Protein AF-A0A3M0W355-F1 (afdb_monomer_lite)

Structure (mmCIF, N/CA/C/O backbone):
data_AF-A0A3M0W355-F1
#
_entry.id   AF-A0A3M0W355-F1
#
loop_
_atom_site.group_PDB
_atom_site.id
_atom_site.type_symbol
_atom_site.label_atom_id
_atom_site.label_alt_id
_atom_site.label_comp_id
_atom_site.label_asym_id
_atom_site.label_entity_id
_atom_site.label_seq_id
_atom_site.pdbx_PDB_ins_code
_atom_site.Cartn_x
_atom_site.Cartn_y
_atom_site.Cartn_z
_atom_site.occupancy
_atom_site.B_iso_or_equiv
_atom_site.auth_seq_id
_atom_site.auth_comp_id
_atom_site.auth_asym_id
_atom_site.auth_atom_id
_atom_site.pdbx_PDB_model_num
ATOM 1 N N . MET A 1 1 ? -32.438 -22.675 -42.053 1.00 42.75 1 MET A N 1
ATOM 2 C CA . MET A 1 1 ? -31.529 -23.838 -42.139 1.00 42.75 1 MET A CA 1
ATOM 3 C C . MET A 1 1 ? -30.102 -23.350 -41.953 1.00 42.75 1 MET A C 1
ATOM 5 O O . MET A 1 1 ? -29.593 -22.648 -42.812 1.00 42.75 1 MET A O 1
ATOM 9 N N . THR A 1 2 ? -29.487 -23.656 -40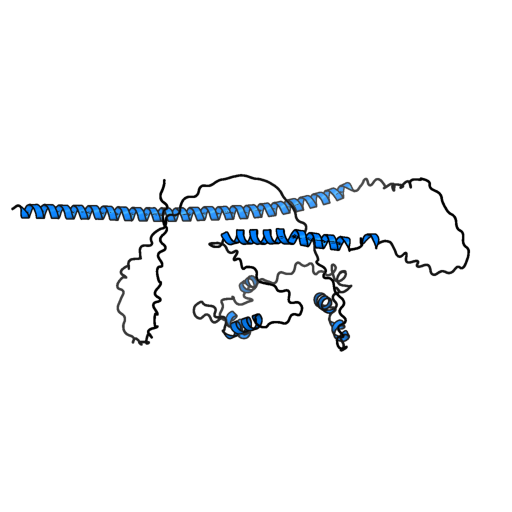.815 1.00 38.94 2 THR A N 1
ATOM 10 C CA . THR A 1 2 ? -28.103 -23.285 -40.473 1.00 38.94 2 THR A CA 1
ATOM 11 C C . THR A 1 2 ? -27.427 -24.517 -39.865 1.00 38.94 2 THR A C 1
ATOM 13 O O . THR A 1 2 ? -28.017 -25.135 -38.975 1.00 38.94 2 THR A O 1
ATOM 16 N N . PRO A 1 3 ? -26.241 -24.946 -40.338 1.00 60.41 3 PRO A N 1
ATOM 17 C CA . PRO A 1 3 ? -25.652 -26.187 -39.858 1.00 60.41 3 PRO A CA 1
ATOM 18 C C . PRO A 1 3 ? -24.845 -25.987 -38.570 1.00 60.41 3 PRO A C 1
ATOM 20 O O . PRO A 1 3 ? -24.096 -25.023 -38.397 1.00 60.41 3 PRO A O 1
ATOM 23 N N . ARG A 1 4 ? -25.018 -26.962 -37.673 1.00 48.03 4 ARG A N 1
ATOM 24 C CA . ARG A 1 4 ? -24.311 -27.164 -36.404 1.00 48.03 4 ARG A CA 1
ATOM 25 C C . ARG A 1 4 ? -22.799 -27.308 -36.624 1.00 48.03 4 ARG A C 1
ATOM 27 O O . ARG A 1 4 ? -22.358 -28.156 -37.395 1.00 48.03 4 ARG A O 1
ATOM 34 N N . ARG A 1 5 ? -22.000 -26.539 -35.877 1.00 53.28 5 ARG A N 1
ATOM 35 C CA . ARG A 1 5 ? -20.545 -26.725 -35.755 1.00 53.28 5 ARG A CA 1
ATOM 36 C C . ARG A 1 5 ? -20.251 -27.809 -34.716 1.00 53.28 5 ARG A C 1
ATOM 38 O O . ARG A 1 5 ? -20.529 -27.629 -33.536 1.00 53.28 5 ARG A O 1
ATOM 45 N N . SER A 1 6 ? -19.688 -28.918 -35.187 1.00 55.09 6 SER A N 1
ATOM 46 C CA . SER A 1 6 ? -19.202 -30.042 -34.386 1.00 55.09 6 SER A CA 1
ATOM 47 C C . SER A 1 6 ? -17.830 -29.721 -33.788 1.00 55.09 6 SER A C 1
ATOM 49 O O . SER A 1 6 ? -16.883 -29.413 -34.510 1.00 55.09 6 SER A O 1
ATOM 51 N N . SER A 1 7 ? -17.721 -29.811 -32.468 1.00 47.94 7 SER A N 1
ATOM 52 C CA . SER A 1 7 ? -16.485 -29.713 -31.692 1.00 47.94 7 SER A CA 1
ATOM 53 C C . SER A 1 7 ? -15.700 -31.027 -31.776 1.00 47.94 7 SER A C 1
ATOM 55 O O . SER A 1 7 ? -16.204 -32.089 -31.422 1.00 47.94 7 SER A O 1
ATOM 57 N N . ARG A 1 8 ? -14.450 -30.959 -32.250 1.00 53.50 8 ARG A N 1
ATOM 58 C CA . ARG A 1 8 ? -13.497 -32.080 -32.255 1.00 53.50 8 ARG A CA 1
ATOM 59 C C . ARG A 1 8 ? -12.541 -31.915 -31.073 1.00 53.50 8 ARG A C 1
ATOM 61 O O . ARG A 1 8 ? -11.730 -30.992 -31.055 1.00 53.50 8 ARG A O 1
ATOM 68 N N . LEU A 1 9 ? -12.668 -32.805 -30.093 1.00 45.75 9 LEU A N 1
ATOM 69 C CA . LEU A 1 9 ? -11.707 -33.026 -29.013 1.00 45.75 9 LEU A CA 1
ATOM 70 C C . LEU A 1 9 ? -10.462 -33.717 -29.588 1.00 45.75 9 LEU A C 1
ATOM 72 O O . LEU A 1 9 ? -10.563 -34.803 -30.150 1.00 45.75 9 LEU A O 1
ATOM 76 N N . LEU A 1 10 ? -9.293 -33.092 -29.441 1.00 56.94 10 LEU A N 1
ATOM 77 C CA . LEU A 1 10 ? -7.990 -33.716 -29.675 1.00 56.94 10 LEU A CA 1
ATOM 78 C C . LEU A 1 10 ? -7.317 -33.934 -28.317 1.00 56.94 10 LEU A C 1
ATOM 80 O O . LEU A 1 10 ? -6.917 -32.977 -27.657 1.00 56.94 10 LEU A O 1
ATOM 84 N N . HIS A 1 11 ? -7.216 -35.199 -27.912 1.00 44.34 11 HIS A N 1
ATOM 85 C CA . HIS A 1 11 ? -6.325 -35.652 -26.847 1.00 44.34 11 HIS A CA 1
ATOM 86 C C . HIS A 1 11 ? -4.871 -35.508 -27.313 1.00 44.34 11 HIS A C 1
ATOM 88 O O . HIS A 1 11 ? -4.501 -36.036 -28.362 1.00 44.34 11 HIS A O 1
ATOM 94 N N . LYS A 1 12 ? -4.042 -34.812 -26.532 1.00 53.81 12 LYS A N 1
ATOM 95 C CA . LYS A 1 12 ? -2.582 -34.871 -26.648 1.00 53.81 12 LYS A CA 1
ATOM 96 C C . LYS A 1 12 ? -2.057 -35.687 -25.475 1.00 53.81 12 LYS A C 1
ATOM 98 O O . LYS A 1 12 ? -2.253 -35.300 -24.330 1.00 53.81 12 LYS A O 1
ATOM 103 N N . GLY A 1 13 ? -1.441 -36.823 -25.793 1.00 39.00 13 GLY A N 1
ATOM 104 C CA . GLY A 1 13 ? -0.716 -37.653 -24.843 1.00 39.00 13 GLY A CA 1
ATOM 105 C C . GLY A 1 13 ? 0.581 -36.976 -24.410 1.00 39.00 13 GLY A C 1
ATOM 106 O O . GLY A 1 13 ? 1.329 -36.454 -25.238 1.00 39.00 13 GLY A O 1
ATOM 107 N N . GLU A 1 14 ? 0.826 -36.993 -23.107 1.00 45.59 14 GLU A N 1
ATOM 108 C CA . GLU A 1 14 ? 2.070 -36.563 -22.484 1.00 45.59 14 GLU A CA 1
ATOM 109 C C . GLU A 1 14 ? 2.964 -37.792 -22.295 1.00 45.59 14 GLU A C 1
ATOM 111 O O . GLU A 1 14 ? 2.619 -38.737 -21.591 1.00 45.59 14 GLU A O 1
ATOM 116 N N . THR A 1 15 ? 4.118 -37.804 -22.959 1.00 47.50 15 THR A N 1
ATOM 117 C CA . THR A 1 15 ? 5.169 -38.798 -22.729 1.00 47.50 15 THR A CA 1
ATOM 118 C C . THR A 1 15 ? 6.088 -38.302 -21.615 1.00 47.50 15 THR A C 1
ATOM 120 O O . THR A 1 15 ? 6.834 -37.339 -21.816 1.00 47.50 15 THR A O 1
ATOM 123 N N . CYS A 1 16 ? 6.065 -38.972 -20.463 1.00 37.97 16 CYS A N 1
ATOM 124 C CA . CYS A 1 16 ? 7.060 -38.818 -19.406 1.00 37.97 16 CYS A CA 1
ATOM 125 C C . CYS A 1 16 ? 8.435 -39.284 -19.909 1.00 37.97 16 CYS A C 1
ATOM 127 O O . CYS A 1 16 ? 8.603 -40.442 -20.285 1.00 37.97 16 CYS A O 1
ATOM 129 N N . LYS A 1 17 ? 9.427 -38.387 -19.902 1.00 45.59 17 LYS A N 1
ATOM 130 C CA . LYS A 1 17 ? 10.842 -38.743 -20.058 1.00 45.59 17 LYS A CA 1
ATOM 131 C C . LYS A 1 17 ? 11.510 -38.741 -18.689 1.00 45.59 17 LYS A C 1
ATOM 133 O O . LYS A 1 17 ? 11.693 -37.696 -18.073 1.00 45.59 17 LYS A O 1
ATOM 138 N N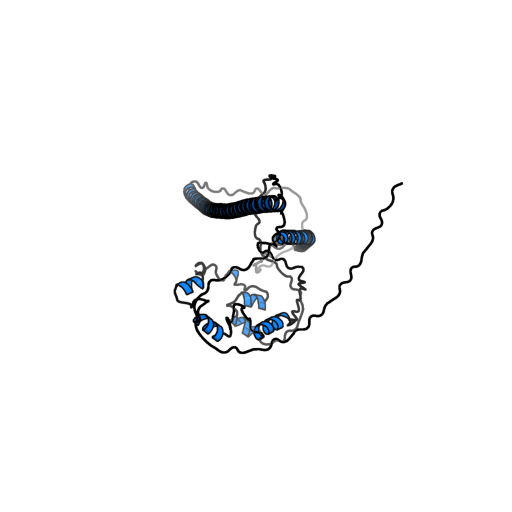 . THR A 1 18 ? 11.857 -39.940 -18.250 1.00 40.34 18 THR A N 1
ATOM 139 C CA . THR A 1 18 ? 12.743 -40.276 -17.139 1.00 40.34 18 THR A CA 1
ATOM 140 C C . THR A 1 18 ? 14.132 -39.678 -17.387 1.00 40.34 18 THR A C 1
ATOM 142 O O . THR A 1 18 ? 14.755 -39.962 -18.407 1.00 40.34 18 THR A O 1
ATOM 145 N N . PHE A 1 19 ? 14.621 -38.848 -16.463 1.00 41.84 19 PHE A N 1
ATOM 146 C CA . PHE A 1 19 ? 16.014 -38.397 -16.424 1.00 41.84 19 PHE A CA 1
ATOM 147 C C . PHE A 1 19 ? 16.735 -39.125 -15.289 1.00 41.84 19 PHE A C 1
ATOM 149 O O . PHE A 1 19 ? 16.400 -38.953 -14.119 1.00 41.84 19 PHE A O 1
ATOM 156 N N . SER A 1 20 ? 17.722 -39.941 -15.651 1.00 40.28 20 SER A N 1
ATOM 157 C CA . SER A 1 20 ? 18.660 -40.576 -14.724 1.00 40.28 20 SER A CA 1
ATOM 158 C C . SER A 1 20 ? 19.730 -39.572 -14.263 1.00 40.28 20 SER A C 1
ATOM 160 O O . SER A 1 20 ? 20.164 -38.745 -15.072 1.00 40.28 20 SER A O 1
ATOM 162 N N . PRO A 1 21 ? 20.213 -39.641 -13.010 1.00 49.81 21 PRO A N 1
ATOM 163 C CA . PRO A 1 21 ? 21.277 -38.771 -12.531 1.00 49.81 21 PRO A CA 1
ATOM 164 C C . PRO A 1 21 ? 22.650 -39.366 -12.870 1.00 49.81 21 PRO A C 1
ATOM 166 O O . PRO A 1 21 ? 23.052 -40.396 -12.332 1.00 49.81 21 PRO A O 1
ATOM 169 N N . THR A 1 22 ? 23.397 -38.702 -13.752 1.00 46.66 22 THR A N 1
ATOM 170 C CA . THR A 1 22 ? 24.801 -39.040 -14.021 1.00 46.66 22 THR A CA 1
ATOM 171 C C . THR A 1 22 ? 25.693 -38.448 -12.934 1.00 46.66 22 THR A C 1
ATOM 173 O O . THR A 1 22 ? 25.809 -37.230 -12.785 1.00 46.66 22 THR A O 1
ATOM 176 N N . SER A 1 23 ? 26.342 -39.337 -12.190 1.00 42.38 23 SER A N 1
ATOM 177 C CA . SER A 1 23 ? 27.350 -39.075 -11.167 1.00 42.38 23 SER A CA 1
ATOM 178 C C . SER A 1 23 ? 28.498 -38.218 -11.712 1.00 42.38 23 SER A C 1
ATOM 180 O O . SER A 1 23 ? 29.169 -38.592 -12.676 1.00 42.38 23 SER A O 1
ATOM 182 N N . ARG A 1 24 ? 28.761 -37.065 -11.084 1.00 44.03 24 ARG A N 1
ATOM 183 C CA . ARG A 1 24 ? 29.890 -36.195 -11.438 1.00 44.03 24 ARG A CA 1
ATOM 184 C C . ARG A 1 24 ? 31.042 -36.428 -10.465 1.00 44.03 24 ARG A C 1
ATOM 186 O O . ARG A 1 24 ? 31.031 -35.946 -9.339 1.00 44.03 24 ARG A O 1
ATOM 193 N N . ALA A 1 25 ? 32.028 -37.185 -10.935 1.00 42.72 25 ALA A N 1
ATOM 194 C CA . ALA A 1 25 ? 33.279 -37.456 -10.245 1.00 42.72 25 ALA A CA 1
ATOM 195 C C . ALA A 1 25 ? 34.081 -36.168 -9.975 1.00 42.72 25 ALA A C 1
ATOM 197 O O . ALA A 1 25 ? 34.270 -35.332 -10.866 1.00 42.72 25 ALA A O 1
ATOM 198 N N . LEU A 1 26 ? 34.588 -36.048 -8.744 1.00 46.75 26 LEU A N 1
ATOM 199 C CA . LEU A 1 26 ? 35.585 -35.063 -8.340 1.00 46.75 26 LEU A CA 1
ATOM 200 C C . LEU A 1 26 ? 36.872 -35.250 -9.157 1.00 46.75 26 LEU A C 1
ATOM 202 O O . LEU A 1 26 ? 37.536 -36.281 -9.061 1.00 46.75 26 LEU A O 1
ATOM 206 N N . ARG A 1 27 ? 37.276 -34.219 -9.904 1.00 44.25 27 ARG A N 1
ATOM 207 C CA . ARG A 1 27 ? 38.654 -34.070 -10.387 1.00 44.25 27 ARG A CA 1
ATOM 208 C C . ARG A 1 27 ? 39.336 -32.940 -9.625 1.00 44.25 27 ARG A C 1
ATOM 210 O O . ARG A 1 27 ? 38.964 -31.777 -9.766 1.00 44.25 27 ARG A O 1
ATOM 217 N N . LYS A 1 28 ? 40.349 -33.312 -8.838 1.00 51.75 28 LYS A N 1
ATOM 218 C CA . LYS A 1 28 ? 41.364 -32.418 -8.271 1.00 51.75 28 LYS A CA 1
ATOM 219 C C . LYS A 1 28 ? 42.078 -31.685 -9.417 1.00 51.75 28 LYS A C 1
ATOM 221 O O . LYS A 1 28 ? 42.513 -32.331 -10.369 1.00 51.75 28 LYS A O 1
ATOM 226 N N . ARG A 1 29 ? 42.197 -30.358 -9.332 1.00 44.62 29 ARG A N 1
ATOM 227 C CA . ARG A 1 29 ? 43.103 -29.559 -10.176 1.00 44.62 29 ARG A CA 1
ATOM 228 C C . ARG A 1 29 ? 44.356 -29.203 -9.369 1.00 44.62 29 ARG A C 1
ATOM 230 O O . ARG A 1 29 ? 44.197 -28.806 -8.216 1.00 44.62 29 ARG A O 1
ATOM 237 N N . PRO A 1 30 ? 45.563 -29.322 -9.944 1.00 54.81 30 PRO A N 1
ATOM 238 C CA . PRO A 1 30 ? 46.779 -28.821 -9.327 1.00 54.81 30 PRO A CA 1
ATOM 239 C C . PRO A 1 30 ? 46.949 -27.318 -9.581 1.00 54.81 30 PRO A C 1
ATOM 241 O O . PRO A 1 30 ? 46.492 -26.780 -10.592 1.00 54.81 30 PRO A O 1
ATOM 244 N N . HIS A 1 31 ? 47.625 -26.668 -8.635 1.00 47.03 31 HIS A N 1
ATOM 245 C CA . HIS A 1 31 ? 48.225 -25.346 -8.771 1.00 47.03 31 HIS A CA 1
ATOM 246 C C . HIS A 1 31 ? 49.124 -25.267 -10.008 1.00 47.03 31 HIS A C 1
ATOM 248 O O . HIS A 1 31 ? 49.952 -26.155 -10.188 1.00 47.03 31 HIS A O 1
ATOM 254 N N . GLN A 1 32 ? 49.031 -24.170 -10.770 1.00 43.25 32 GLN A N 1
ATOM 255 C CA . GLN A 1 32 ? 50.194 -23.328 -11.070 1.00 43.25 32 GLN A CA 1
ATOM 256 C C . GLN A 1 32 ? 49.851 -22.021 -11.812 1.00 43.25 32 GLN A C 1
ATOM 258 O O . GLN A 1 32 ? 48.986 -21.988 -12.682 1.00 43.25 32 GLN A O 1
ATOM 263 N N . HIS A 1 33 ? 50.647 -21.016 -11.438 1.00 41.62 33 HIS A N 1
ATOM 264 C CA . HIS A 1 33 ? 51.188 -19.866 -12.167 1.00 41.62 33 HIS A CA 1
ATOM 265 C C . HIS A 1 33 ? 50.329 -18.670 -12.612 1.00 41.62 33 HIS A C 1
ATOM 267 O O . HIS A 1 33 ? 49.432 -18.758 -13.447 1.00 41.62 33 HIS A O 1
ATOM 273 N N . ASP A 1 34 ? 50.764 -17.517 -12.090 1.00 56.44 34 ASP A N 1
ATOM 274 C CA . ASP A 1 34 ? 50.464 -16.140 -12.472 1.00 56.44 34 ASP A CA 1
ATOM 275 C C . ASP A 1 34 ? 50.753 -15.831 -13.951 1.00 56.44 34 ASP A C 1
ATOM 277 O O . ASP A 1 34 ? 51.870 -16.042 -14.424 1.00 56.44 34 ASP A O 1
ATOM 281 N N . GLN A 1 35 ? 49.773 -15.240 -14.644 1.00 49.78 35 GLN A N 1
ATOM 282 C CA . GLN A 1 35 ? 49.932 -14.417 -15.856 1.00 49.78 35 GLN A CA 1
ATOM 283 C C . GLN A 1 35 ? 48.791 -13.369 -15.912 1.00 49.78 35 GLN A C 1
ATOM 285 O O . GLN A 1 35 ? 47.705 -13.623 -15.380 1.00 49.78 35 GLN A O 1
ATOM 290 N N . PRO A 1 36 ? 49.013 -12.181 -16.513 1.00 57.06 36 PRO A N 1
ATOM 291 C CA . PRO A 1 36 ? 48.229 -10.984 -16.246 1.00 57.06 36 PRO A CA 1
ATOM 292 C C . PRO A 1 36 ? 47.002 -10.792 -17.155 1.00 57.06 36 PRO A C 1
ATOM 294 O O . PRO A 1 36 ? 46.930 -11.246 -18.294 1.00 57.06 36 PRO A O 1
ATOM 297 N N . LEU A 1 37 ? 46.053 -10.052 -16.575 1.00 55.09 37 LEU A N 1
ATOM 298 C CA . LEU A 1 37 ? 44.825 -9.434 -17.086 1.00 55.09 37 LEU A CA 1
ATOM 299 C C . LEU A 1 37 ? 44.706 -9.268 -18.616 1.00 55.09 37 LEU A C 1
ATOM 301 O O . LEU A 1 37 ? 45.208 -8.307 -19.193 1.00 55.09 37 LEU A O 1
ATOM 305 N N . ALA A 1 38 ? 43.883 -10.124 -19.228 1.00 43.06 38 ALA A N 1
ATOM 306 C CA . ALA A 1 38 ? 43.198 -9.842 -20.488 1.00 43.06 38 ALA A CA 1
ATOM 307 C C . ALA A 1 38 ? 41.715 -9.531 -20.212 1.00 43.06 38 ALA A C 1
ATOM 309 O O . ALA A 1 38 ? 41.044 -10.217 -19.438 1.00 43.06 38 ALA A O 1
ATOM 310 N N . SER A 1 39 ? 41.224 -8.455 -20.824 1.00 56.69 39 SER A N 1
ATOM 311 C CA . SER A 1 39 ? 39.900 -7.859 -20.623 1.00 56.69 39 SER A CA 1
ATOM 312 C C . SER A 1 39 ? 38.740 -8.806 -20.990 1.00 56.69 39 SER A C 1
ATOM 314 O O . SER A 1 39 ? 38.850 -9.567 -21.953 1.00 56.69 39 SER A O 1
ATOM 316 N N . PRO A 1 40 ? 37.596 -8.756 -20.278 1.00 56.78 40 PRO A N 1
ATOM 317 C CA . PRO A 1 40 ? 36.488 -9.671 -20.521 1.00 56.78 40 PRO A CA 1
ATOM 318 C C . PRO A 1 40 ? 35.642 -9.247 -21.731 1.00 56.78 40 PRO A C 1
ATOM 320 O O . PRO A 1 40 ? 35.115 -8.139 -21.797 1.00 56.78 40 PRO A O 1
ATOM 323 N N . ILE A 1 41 ? 35.461 -10.186 -22.660 1.00 55.34 41 ILE A N 1
ATOM 324 C CA . ILE A 1 41 ? 34.505 -10.116 -23.772 1.00 55.34 41 ILE A CA 1
ATOM 325 C C . ILE A 1 41 ? 33.069 -10.198 -23.207 1.00 55.34 41 ILE A C 1
ATOM 327 O O . ILE A 1 41 ? 32.777 -11.128 -22.444 1.00 55.34 41 ILE A O 1
ATOM 331 N N . PRO A 1 42 ? 32.144 -9.286 -23.570 1.00 56.72 42 PRO A N 1
ATOM 332 C CA . PRO A 1 42 ? 30.765 -9.340 -23.096 1.00 56.72 42 PRO A CA 1
ATOM 333 C C . PRO A 1 42 ? 29.977 -10.457 -23.795 1.00 56.72 42 PRO A C 1
ATOM 335 O O . PRO A 1 42 ? 29.957 -10.570 -25.020 1.00 56.72 42 PRO A O 1
ATOM 338 N N . ARG A 1 43 ? 29.305 -11.294 -22.995 1.00 56.31 43 ARG A N 1
ATOM 339 C CA . ARG A 1 43 ? 28.383 -12.335 -23.477 1.00 56.31 43 ARG A CA 1
ATOM 340 C C . ARG A 1 43 ? 27.017 -11.720 -23.823 1.00 56.31 43 ARG A C 1
ATOM 342 O O . ARG A 1 43 ? 26.565 -10.839 -23.092 1.00 56.31 43 ARG A O 1
ATOM 349 N N . PRO A 1 44 ? 26.319 -12.203 -24.866 1.00 45.34 44 PRO A N 1
ATOM 350 C CA . PRO A 1 44 ? 24.983 -11.727 -25.211 1.00 45.34 44 PRO A CA 1
ATOM 351 C C . PRO A 1 44 ? 23.938 -12.197 -24.186 1.00 45.34 44 PRO A C 1
ATOM 353 O O . PRO A 1 44 ? 23.855 -13.380 -23.853 1.00 45.34 44 PRO A O 1
ATOM 356 N N . ILE A 1 45 ? 23.135 -11.252 -23.692 1.00 58.28 45 ILE A N 1
ATOM 357 C CA . ILE A 1 45 ? 22.016 -11.485 -22.768 1.00 58.28 45 ILE A CA 1
ATOM 358 C C . ILE A 1 45 ? 20.774 -11.891 -23.586 1.00 58.28 45 ILE A C 1
ATOM 360 O O . ILE A 1 45 ? 20.494 -11.260 -24.608 1.00 58.28 45 ILE A O 1
ATOM 364 N N . PRO A 1 46 ? 20.014 -12.925 -23.178 1.00 47.66 46 PRO A N 1
ATOM 365 C CA . PRO A 1 46 ? 18.856 -13.393 -23.928 1.00 47.66 46 PRO A CA 1
ATOM 366 C C . PRO A 1 46 ? 17.693 -12.391 -23.898 1.00 47.66 46 PRO A C 1
ATOM 368 O O . PRO A 1 46 ? 17.288 -11.877 -22.856 1.00 47.66 46 PRO A O 1
ATOM 371 N N . LEU A 1 47 ? 17.146 -12.168 -25.090 1.00 47.94 47 LEU A N 1
ATOM 372 C CA . LEU A 1 47 ? 16.009 -11.318 -25.424 1.00 47.94 47 LEU A CA 1
ATOM 373 C C . LEU A 1 47 ? 14.733 -11.753 -24.674 1.00 47.94 47 LEU A C 1
ATOM 375 O O . LEU A 1 47 ? 14.088 -12.741 -25.034 1.00 47.94 47 LEU A O 1
ATOM 379 N N . VAL A 1 48 ? 14.343 -11.001 -23.642 1.00 49.34 48 VAL A N 1
ATOM 380 C CA . VAL A 1 48 ? 13.067 -11.186 -22.934 1.00 49.34 48 VAL A CA 1
ATOM 381 C C . VAL A 1 48 ? 11.954 -10.480 -23.711 1.00 49.34 48 VAL A C 1
ATOM 383 O O . VAL A 1 48 ? 11.952 -9.260 -23.862 1.00 49.34 48 VAL A O 1
ATOM 386 N N . LYS A 1 49 ? 10.987 -11.259 -24.206 1.00 46.19 49 LYS A N 1
ATOM 387 C CA . LYS A 1 49 ? 9.785 -10.762 -24.891 1.00 46.19 49 LYS A CA 1
ATOM 388 C C . LYS A 1 49 ? 8.879 -10.029 -23.893 1.00 46.19 49 LYS A C 1
ATOM 390 O O . LYS A 1 49 ? 8.359 -10.641 -22.961 1.00 46.19 49 LYS A O 1
ATOM 395 N N . GLN A 1 50 ? 8.684 -8.728 -24.097 1.00 42.03 50 GLN A N 1
ATOM 396 C CA . GLN A 1 50 ? 7.780 -7.900 -23.300 1.00 42.03 50 GLN A CA 1
ATOM 397 C C . GLN A 1 50 ? 6.314 -8.217 -23.631 1.00 42.03 50 GLN A C 1
ATOM 399 O O . GLN A 1 50 ? 5.918 -8.273 -24.795 1.00 42.03 50 GLN A O 1
ATOM 404 N N . THR A 1 51 ? 5.499 -8.415 -22.595 1.00 37.69 51 THR A N 1
ATOM 405 C CA . THR A 1 51 ? 4.040 -8.516 -22.702 1.00 37.69 51 THR A CA 1
ATOM 406 C C . THR A 1 51 ? 3.421 -7.151 -22.413 1.00 37.69 51 THR A C 1
ATOM 408 O O . THR A 1 51 ? 3.666 -6.526 -21.384 1.00 37.69 51 THR A O 1
ATOM 411 N N . THR A 1 52 ? 2.615 -6.671 -23.355 1.00 50.44 52 THR A N 1
ATOM 412 C CA . THR A 1 52 ? 1.902 -5.394 -23.294 1.00 50.44 52 THR A CA 1
ATOM 413 C C . THR A 1 52 ? 0.829 -5.425 -22.205 1.00 50.44 52 THR A C 1
ATOM 415 O O . THR A 1 52 ? -0.092 -6.243 -22.276 1.00 50.44 52 THR A O 1
ATOM 418 N N . THR A 1 53 ? 0.889 -4.517 -21.228 1.00 35.75 53 THR A N 1
ATOM 419 C CA . THR A 1 53 ? -0.195 -4.331 -20.251 1.00 35.75 53 THR A CA 1
ATOM 420 C C . THR A 1 53 ? -1.060 -3.121 -20.598 1.00 35.75 53 THR A C 1
ATOM 422 O O . THR A 1 53 ? -0.610 -2.017 -20.893 1.00 35.75 53 THR A O 1
ATOM 425 N N . ARG A 1 54 ? -2.362 -3.402 -20.626 1.00 41.78 54 ARG A N 1
ATOM 426 C CA . ARG A 1 54 ? -3.459 -2.583 -21.130 1.00 41.78 54 ARG A CA 1
ATOM 427 C C . ARG A 1 54 ? -3.917 -1.571 -20.075 1.00 41.78 54 ARG A C 1
ATOM 429 O O . ARG A 1 54 ? -4.370 -1.939 -18.994 1.00 41.78 54 ARG A O 1
ATOM 436 N N . LYS A 1 55 ? -3.851 -0.296 -20.457 1.00 47.38 55 LYS A N 1
ATOM 437 C CA . LYS A 1 55 ? -4.358 0.915 -19.788 1.00 47.38 55 LYS A CA 1
ATOM 438 C C . LYS A 1 55 ? -5.805 0.725 -19.299 1.00 47.38 55 LYS A C 1
ATOM 440 O O . LYS A 1 55 ? -6.703 0.510 -20.116 1.00 47.38 55 LYS A O 1
ATOM 445 N N . ARG A 1 56 ? -6.058 0.831 -17.987 1.00 41.44 56 ARG A N 1
ATOM 446 C CA . ARG A 1 56 ? -7.420 0.827 -17.420 1.00 41.44 56 ARG A CA 1
ATOM 447 C C . ARG A 1 56 ? -7.727 2.175 -16.766 1.00 41.44 56 ARG A C 1
ATOM 449 O O . ARG A 1 56 ? -7.014 2.631 -15.880 1.00 41.44 56 ARG A O 1
ATOM 456 N N . ARG A 1 57 ? -8.769 2.814 -17.305 1.00 38.97 57 ARG A N 1
ATOM 457 C CA . ARG A 1 57 ? -9.300 4.141 -16.970 1.00 38.97 57 ARG A CA 1
ATOM 458 C C . ARG A 1 57 ? -9.783 4.227 -15.517 1.00 38.97 57 ARG A C 1
ATOM 460 O O . ARG A 1 57 ? -10.481 3.329 -15.051 1.00 38.97 57 ARG A O 1
ATOM 467 N N . ARG A 1 58 ? -9.463 5.363 -14.886 1.00 40.53 58 ARG A N 1
ATOM 468 C CA . ARG A 1 58 ? -10.111 5.931 -13.695 1.00 40.53 58 ARG A CA 1
ATOM 469 C C . ARG A 1 58 ? -11.631 6.011 -13.884 1.00 40.53 58 ARG A C 1
ATOM 471 O O . ARG A 1 58 ? -12.091 6.472 -14.928 1.00 40.53 58 ARG A O 1
ATOM 478 N N . ARG A 1 59 ? -12.377 5.652 -12.840 1.00 39.53 59 ARG A N 1
ATOM 479 C CA . ARG A 1 59 ? -13.658 6.276 -12.502 1.00 39.53 59 ARG A CA 1
ATOM 480 C C . ARG A 1 59 ? -13.589 6.681 -11.037 1.00 39.53 59 ARG A C 1
ATOM 482 O O . ARG A 1 59 ? -13.361 5.838 -10.174 1.00 39.53 59 ARG A O 1
ATOM 489 N N . GLU A 1 60 ? -13.671 7.984 -10.835 1.00 46.88 60 GLU A N 1
ATOM 490 C CA . GLU A 1 60 ? -13.976 8.640 -9.573 1.00 46.88 60 GLU A CA 1
ATOM 491 C C . GLU A 1 60 ? -15.488 8.532 -9.391 1.00 46.88 60 GLU A C 1
ATOM 493 O O . GLU A 1 60 ? -16.210 8.838 -10.331 1.00 46.88 60 GLU A O 1
ATOM 498 N N . ASP A 1 61 ? -15.945 8.088 -8.224 1.00 39.09 61 ASP A N 1
ATOM 499 C CA . ASP A 1 61 ? -17.301 8.354 -7.753 1.00 39.09 61 ASP A CA 1
ATOM 500 C C . ASP A 1 61 ? -17.246 8.540 -6.235 1.00 39.09 61 ASP A C 1
ATOM 502 O O . ASP A 1 61 ? -16.673 7.740 -5.491 1.00 39.09 61 ASP A O 1
ATOM 506 N N . ALA A 1 62 ? -17.797 9.674 -5.820 1.00 42.97 62 ALA A N 1
ATOM 507 C CA . ALA A 1 62 ? -17.894 10.168 -4.463 1.00 42.97 62 ALA A CA 1
ATOM 508 C C . ALA A 1 62 ? -18.884 9.351 -3.620 1.00 42.97 62 ALA A C 1
ATOM 510 O O . ALA A 1 62 ? -19.935 8.954 -4.117 1.00 42.97 62 ALA A O 1
ATOM 511 N N . ASN A 1 63 ? -18.611 9.205 -2.319 1.00 41.66 63 ASN A N 1
ATOM 512 C CA . ASN A 1 63 ? -19.675 9.177 -1.312 1.00 41.66 63 ASN A CA 1
ATOM 513 C C . ASN A 1 63 ? -19.132 9.499 0.098 1.00 41.66 63 ASN A C 1
ATOM 515 O O . ASN A 1 63 ? -18.222 8.803 0.557 1.00 41.66 63 ASN A O 1
ATOM 519 N N . PRO A 1 64 ? -19.667 10.513 0.803 1.00 55.22 64 PRO A N 1
ATOM 520 C CA . PRO A 1 64 ? -19.346 10.781 2.197 1.00 55.22 64 PRO A CA 1
ATOM 521 C C . PRO A 1 64 ? -20.371 10.128 3.138 1.00 55.22 64 PRO A C 1
ATOM 523 O O . PRO A 1 64 ? -21.574 10.166 2.891 1.00 55.22 64 PRO A O 1
ATOM 526 N N . GLY A 1 65 ? -19.914 9.622 4.286 1.00 36.25 65 GLY A N 1
ATOM 527 C CA . GLY A 1 65 ? -20.771 9.583 5.471 1.00 36.25 65 GLY A CA 1
ATOM 528 C C . GLY A 1 65 ? -20.649 8.380 6.404 1.00 36.25 65 GLY A C 1
ATOM 529 O O . GLY A 1 65 ? -20.637 7.227 5.990 1.00 36.25 65 GLY A O 1
ATOM 530 N N . ARG A 1 66 ? -20.746 8.736 7.690 1.00 36.06 66 ARG A N 1
ATOM 531 C CA . ARG A 1 66 ? -21.155 7.960 8.873 1.00 36.06 66 ARG A CA 1
ATOM 532 C C . ARG A 1 66 ? -20.093 7.230 9.705 1.00 36.06 66 ARG A C 1
ATOM 534 O O . ARG A 1 66 ? -19.684 6.101 9.471 1.00 36.06 66 ARG A O 1
ATOM 541 N N . THR A 1 67 ? -19.786 7.947 10.781 1.00 48.66 67 THR A N 1
ATOM 542 C CA . THR A 1 67 ? -19.331 7.563 12.115 1.00 48.66 67 THR A CA 1
ATOM 543 C C . THR A 1 67 ? -20.051 6.350 12.715 1.00 48.66 67 THR A C 1
ATOM 545 O O . THR A 1 67 ? -21.261 6.241 12.582 1.00 48.66 67 THR A O 1
ATOM 548 N N . HIS A 1 68 ? -19.328 5.532 13.496 1.00 36.38 68 HIS A N 1
ATOM 549 C CA . HIS A 1 68 ? -19.810 4.990 14.777 1.00 36.38 68 HIS A CA 1
ATOM 550 C C . HIS A 1 68 ? -18.634 4.648 15.713 1.00 36.38 68 HIS A C 1
ATOM 552 O O . HIS A 1 68 ? -17.811 3.778 15.436 1.00 36.38 68 HIS A O 1
ATOM 558 N N . LYS A 1 69 ? -18.598 5.353 16.851 1.00 44.34 69 LYS A N 1
ATOM 559 C CA . LYS A 1 69 ? -17.855 5.019 18.075 1.00 44.34 69 LYS A CA 1
ATOM 560 C C . LYS A 1 69 ? -18.372 3.674 18.594 1.00 44.34 69 LYS A C 1
ATOM 562 O O . LYS A 1 69 ? -19.577 3.543 18.803 1.00 44.34 69 LYS A O 1
ATOM 567 N N . ARG A 1 70 ? -17.490 2.704 18.840 1.00 35.94 70 ARG A N 1
ATOM 568 C CA . ARG A 1 70 ? -17.856 1.443 19.496 1.00 35.94 70 ARG A CA 1
ATOM 569 C C . ARG A 1 70 ? -17.184 1.367 20.861 1.00 35.94 70 ARG A C 1
ATOM 571 O O . ARG A 1 70 ? -15.964 1.452 20.965 1.00 35.94 70 ARG A O 1
ATOM 578 N N . GLN A 1 71 ? -18.022 1.278 21.888 1.00 34.19 71 GLN A N 1
ATOM 579 C CA . GLN A 1 71 ? -17.632 1.043 23.271 1.00 34.19 71 GLN A CA 1
ATOM 580 C C . GLN A 1 71 ? -17.088 -0.382 23.423 1.00 34.19 71 GLN A C 1
ATOM 582 O O . GLN A 1 71 ? -17.558 -1.317 22.772 1.00 34.19 71 GLN A O 1
ATOM 587 N N . ARG A 1 72 ? -16.067 -0.508 24.269 1.00 32.47 72 ARG A N 1
ATOM 588 C CA . ARG A 1 72 ? -15.429 -1.754 24.691 1.00 32.47 72 ARG A CA 1
ATOM 589 C C . ARG A 1 72 ? -16.191 -2.262 25.914 1.00 32.47 72 ARG A C 1
ATOM 591 O O . ARG A 1 72 ? -16.225 -1.557 26.916 1.00 32.47 72 ARG A O 1
ATOM 598 N N . THR A 1 73 ? -16.780 -3.448 25.832 1.00 33.78 73 THR A N 1
ATOM 599 C CA . THR A 1 73 ? -17.337 -4.164 26.988 1.00 33.78 73 THR A CA 1
ATOM 600 C C . THR A 1 73 ? -16.712 -5.549 27.096 1.00 33.78 73 THR A C 1
ATOM 602 O O . THR A 1 73 ? -16.326 -6.168 26.104 1.00 33.78 73 THR A O 1
ATOM 605 N N . THR A 1 74 ? -16.522 -5.935 28.348 1.00 40.97 74 THR A N 1
ATOM 606 C CA . THR A 1 74 ? -15.726 -7.027 28.903 1.00 40.97 74 THR A CA 1
ATOM 607 C C . THR A 1 74 ? -16.563 -8.265 29.232 1.00 40.97 74 THR A C 1
ATOM 609 O O . THR A 1 74 ? -17.777 -8.164 29.363 1.00 40.97 74 THR A O 1
ATOM 612 N N . ALA A 1 75 ? -15.830 -9.364 29.453 1.00 34.34 75 ALA A N 1
ATOM 613 C CA . ALA A 1 75 ? -16.150 -10.589 30.197 1.00 34.34 75 ALA A CA 1
ATOM 614 C C . ALA A 1 75 ? -17.166 -11.581 29.593 1.00 34.34 75 ALA A C 1
ATOM 616 O O . ALA A 1 75 ? -18.328 -11.276 29.349 1.00 34.34 75 ALA A O 1
ATOM 617 N N . VAL A 1 76 ? -16.669 -12.803 29.380 1.00 38.84 76 VAL A N 1
ATOM 618 C CA . VAL A 1 76 ? -17.405 -14.030 29.058 1.00 38.84 76 VAL A CA 1
ATOM 619 C C . VAL A 1 76 ? -17.326 -14.898 30.313 1.00 38.84 76 VAL A C 1
ATOM 621 O O . VAL A 1 76 ? -16.221 -15.258 30.711 1.00 38.84 76 VAL A O 1
ATOM 624 N N . GLU A 1 77 ? -18.464 -15.213 30.926 1.00 39.41 77 GLU A N 1
ATOM 625 C CA . GLU A 1 77 ? -18.573 -16.259 31.950 1.00 39.41 77 GLU A CA 1
ATOM 626 C C . GLU A 1 77 ? -18.937 -17.593 31.285 1.00 39.41 77 GLU A C 1
ATOM 628 O O . GLU A 1 77 ? -19.737 -17.643 30.345 1.00 39.41 77 GLU A O 1
ATOM 633 N N . ILE A 1 78 ? -18.305 -18.667 31.759 1.00 36.78 78 ILE A N 1
ATOM 634 C CA . ILE A 1 78 ? -18.526 -20.058 31.350 1.00 36.78 78 ILE A CA 1
ATOM 635 C C . ILE A 1 78 ? -19.420 -20.715 32.419 1.00 36.78 78 ILE A C 1
ATOM 637 O O . ILE A 1 78 ? -19.148 -20.515 33.602 1.00 36.78 78 ILE A O 1
ATOM 641 N N . PRO A 1 79 ? -20.447 -21.509 32.062 1.00 38.00 79 PRO A N 1
ATOM 642 C CA . PRO A 1 79 ? -21.215 -22.279 33.037 1.00 38.00 79 PRO A CA 1
ATOM 643 C C . PRO A 1 79 ? -20.422 -23.514 33.490 1.00 38.00 79 PRO A C 1
ATOM 645 O O . PRO A 1 79 ? -19.957 -24.287 32.652 1.00 38.00 79 PRO A O 1
ATOM 648 N N . ILE A 1 80 ? -20.296 -23.706 34.804 1.00 36.38 80 ILE A N 1
ATOM 649 C CA . ILE A 1 80 ? -19.760 -24.921 35.430 1.00 36.38 80 ILE A CA 1
ATOM 650 C C . ILE A 1 80 ? -20.922 -25.913 35.580 1.00 36.38 80 ILE A C 1
ATOM 652 O O . ILE A 1 80 ? -21.896 -25.621 36.271 1.00 36.38 80 ILE A O 1
ATOM 656 N N . GLU A 1 81 ? -20.838 -27.060 34.903 1.00 35.88 81 GLU A N 1
ATOM 657 C CA . GLU A 1 81 ? -21.691 -28.221 35.178 1.00 35.88 81 GLU A CA 1
ATOM 658 C C . GLU A 1 81 ? -21.053 -29.082 36.275 1.00 35.88 81 GLU A C 1
ATOM 660 O O . GLU A 1 81 ? -19.890 -29.477 36.171 1.00 35.88 81 GLU A O 1
ATOM 665 N N . ASP A 1 82 ? -21.849 -29.403 37.296 1.00 43.53 82 ASP A N 1
ATOM 666 C CA . ASP A 1 82 ? -21.528 -30.349 38.362 1.00 43.53 82 ASP A CA 1
ATOM 667 C C . ASP A 1 82 ? -21.214 -31.739 37.796 1.00 43.53 82 ASP A C 1
ATOM 669 O O . ASP A 1 82 ? -22.092 -32.447 37.289 1.00 43.53 82 ASP A O 1
ATOM 673 N N . LYS A 1 83 ? -19.963 -32.180 37.950 1.00 39.91 83 LYS A N 1
ATOM 674 C CA . LYS A 1 83 ? -19.611 -33.599 37.874 1.00 39.91 83 LYS A CA 1
ATOM 675 C C . LYS A 1 83 ? -18.781 -33.994 39.083 1.00 39.91 83 LYS A C 1
ATOM 677 O O . LYS A 1 83 ? -17.604 -33.673 39.195 1.00 39.91 83 LYS A O 1
ATOM 682 N N . ASN A 1 84 ? -19.442 -34.748 39.956 1.00 41.66 84 ASN A N 1
ATOM 683 C CA . ASN A 1 84 ? -18.877 -35.477 41.082 1.00 41.66 84 ASN A CA 1
ATOM 684 C C . ASN A 1 84 ? -17.805 -36.465 40.591 1.00 41.66 84 ASN A C 1
ATOM 686 O O . ASN A 1 84 ? -18.107 -37.609 40.253 1.00 41.66 84 ASN A O 1
ATOM 690 N N . GLY A 1 85 ? -16.555 -36.013 40.537 1.00 35.69 85 GLY A N 1
ATOM 691 C CA . GLY A 1 85 ? -15.370 -36.853 40.426 1.00 35.69 85 GLY A CA 1
ATOM 692 C C . GLY A 1 85 ? -14.653 -36.858 41.768 1.00 35.69 85 GLY A C 1
ATOM 693 O O . GLY A 1 85 ? -14.126 -35.834 42.191 1.00 35.69 85 GLY A O 1
ATOM 694 N N . VAL A 1 86 ? -14.664 -38.000 42.452 1.00 43.97 86 VAL A N 1
ATOM 695 C CA . VAL A 1 86 ? -13.917 -38.226 43.693 1.00 43.97 86 VAL A CA 1
ATOM 696 C C . VAL A 1 86 ? -12.421 -38.132 43.377 1.00 43.97 86 VAL A C 1
ATOM 698 O O . VAL A 1 86 ? -11.842 -39.054 42.806 1.00 43.97 86 VAL A O 1
ATOM 701 N N . VAL A 1 87 ? -11.810 -36.998 43.719 1.00 43.16 87 VAL A N 1
ATOM 702 C CA . VAL A 1 87 ? -10.355 -36.800 43.710 1.00 43.16 87 VAL A CA 1
ATOM 703 C C . VAL A 1 87 ? -9.793 -37.386 45.015 1.00 43.16 87 VAL A C 1
ATOM 705 O O . VAL A 1 87 ? -10.391 -37.175 46.074 1.00 43.16 87 VAL A O 1
ATOM 708 N N . PRO A 1 88 ? -8.684 -38.148 44.980 1.00 44.72 88 PRO A N 1
ATOM 709 C CA . PRO A 1 88 ? -8.085 -38.716 46.180 1.00 44.72 88 PRO A CA 1
ATOM 710 C C . PRO A 1 88 ? -7.628 -37.600 47.123 1.00 44.72 88 PRO A C 1
ATOM 712 O O . PRO A 1 88 ? -6.868 -36.710 46.750 1.00 44.72 88 PRO A O 1
ATOM 715 N N . SER A 1 89 ? -8.128 -37.675 48.353 1.00 45.00 89 SER A N 1
ATOM 716 C CA . SER A 1 89 ? -7.885 -36.748 49.453 1.00 45.00 89 SER A CA 1
ATOM 717 C C . SER A 1 89 ? -6.428 -36.831 49.923 1.00 45.00 89 SER A C 1
ATOM 719 O O . SER A 1 89 ? -6.123 -37.512 50.898 1.00 45.00 89 SER A O 1
ATOM 721 N N . GLY A 1 90 ? -5.521 -36.177 49.201 1.00 49.88 90 GLY A N 1
ATOM 722 C CA . GLY A 1 90 ? -4.147 -35.922 49.625 1.00 49.88 90 GLY A CA 1
ATOM 723 C C . GLY A 1 90 ? -3.908 -34.419 49.727 1.00 49.88 90 GLY A C 1
ATOM 724 O O . GLY A 1 90 ? -3.864 -33.751 48.701 1.00 49.88 90 GLY A O 1
ATOM 725 N N . ASP A 1 91 ? -3.823 -33.911 50.960 1.00 55.28 91 ASP A N 1
ATOM 726 C CA . ASP A 1 91 ? -3.283 -32.608 51.398 1.00 55.28 91 ASP A CA 1
ATOM 727 C C . ASP A 1 91 ? -3.240 -31.450 50.376 1.00 55.28 91 ASP A C 1
ATOM 729 O O . ASP A 1 91 ? -2.210 -30.821 50.137 1.00 55.28 91 ASP A O 1
ATOM 733 N N . LEU A 1 92 ? -4.398 -31.084 49.823 1.00 56.94 92 LEU A N 1
ATOM 734 C CA . LEU A 1 92 ? -4.559 -29.853 49.035 1.00 56.94 92 LEU A CA 1
ATOM 735 C C . LEU A 1 92 ? -4.473 -28.582 49.900 1.00 56.94 92 LEU A C 1
ATOM 737 O O . LEU A 1 92 ? -4.171 -27.508 49.386 1.00 56.94 92 LEU A O 1
ATOM 741 N N . HIS A 1 93 ? -4.668 -28.700 51.217 1.00 57.72 93 HIS A N 1
ATOM 742 C CA . HIS A 1 93 ? -4.583 -27.566 52.141 1.00 57.72 93 HIS A CA 1
ATOM 743 C C . HIS A 1 93 ? -3.162 -26.998 52.277 1.00 57.72 93 HIS A C 1
ATOM 745 O O . HIS A 1 93 ? -3.016 -25.784 52.387 1.00 57.72 93 HIS A O 1
ATOM 751 N N . ALA A 1 94 ? -2.119 -27.830 52.175 1.00 59.12 94 ALA A N 1
ATOM 752 C CA . ALA A 1 94 ? -0.731 -27.374 52.300 1.00 59.12 94 ALA A CA 1
ATOM 753 C C . ALA A 1 94 ? -0.227 -26.586 51.073 1.00 59.12 94 ALA A C 1
ATOM 755 O O . ALA A 1 94 ? 0.745 -25.842 51.169 1.00 59.12 94 ALA A O 1
ATOM 756 N N . ILE A 1 95 ? -0.877 -26.736 49.912 1.00 57.66 95 ILE A N 1
ATOM 757 C CA . ILE A 1 95 ? -0.506 -26.019 48.681 1.00 57.66 95 ILE A CA 1
ATOM 758 C C . ILE A 1 95 ? -1.177 -24.640 48.635 1.00 57.66 95 ILE A C 1
ATOM 760 O O . ILE A 1 95 ? -0.587 -23.688 48.128 1.00 57.66 95 ILE A O 1
ATOM 764 N N . ILE A 1 96 ? -2.384 -24.511 49.194 1.00 57.41 96 ILE A N 1
ATOM 765 C CA . ILE A 1 96 ? -3.164 -23.269 49.129 1.00 57.41 96 ILE A CA 1
ATOM 766 C C . ILE A 1 96 ? -2.541 -22.174 50.012 1.00 57.41 96 ILE A C 1
ATOM 768 O O . ILE A 1 96 ? -2.415 -21.047 49.537 1.00 57.41 96 ILE A O 1
ATOM 772 N N . GLU A 1 97 ? -2.017 -22.507 51.201 1.00 63.75 97 GLU A N 1
ATOM 773 C CA . GLU A 1 97 ? -1.402 -21.535 52.134 1.00 63.75 97 GLU A CA 1
ATOM 774 C C . GLU A 1 97 ? -0.141 -20.823 51.593 1.00 63.75 97 GLU A C 1
ATOM 776 O O . GLU A 1 97 ? 0.297 -19.823 52.157 1.00 63.75 97 GLU A O 1
ATOM 781 N N . HIS A 1 98 ? 0.442 -21.285 50.479 1.00 56.50 98 HIS A N 1
ATOM 782 C CA . HIS A 1 98 ? 1.582 -20.625 49.826 1.00 56.50 98 HIS A CA 1
ATOM 783 C C . HIS A 1 98 ? 1.234 -19.908 48.508 1.00 56.50 98 HIS A C 1
ATOM 785 O O . HIS A 1 98 ? 2.121 -19.332 47.873 1.00 56.50 98 HIS A O 1
ATOM 791 N N . THR A 1 99 ? -0.036 -19.905 48.086 1.00 55.06 99 THR A N 1
ATOM 792 C CA . THR A 1 99 ? -0.465 -19.325 46.792 1.00 55.06 99 THR A CA 1
ATOM 793 C C . THR A 1 99 ? -1.082 -17.931 46.870 1.00 55.06 99 THR A C 1
ATOM 795 O O . THR A 1 99 ? -1.351 -17.338 45.821 1.00 55.06 99 THR A O 1
ATOM 798 N N . ASP A 1 100 ? -1.184 -17.348 48.066 1.00 58.62 100 ASP A N 1
ATOM 799 C CA . ASP A 1 100 ? -1.756 -16.013 48.320 1.00 58.62 100 ASP A CA 1
ATOM 800 C C . ASP A 1 100 ? -1.074 -14.872 47.538 1.00 58.62 100 ASP A C 1
ATOM 802 O O . ASP A 1 100 ? -1.582 -13.758 47.455 1.00 58.62 100 ASP A O 1
ATOM 806 N N . SER A 1 101 ? 0.080 -15.129 46.915 1.00 64.50 101 SER A N 1
ATOM 807 C CA . SER A 1 101 ? 0.813 -14.139 46.118 1.00 64.50 101 SER A CA 1
ATOM 808 C C . SER A 1 101 ? 0.503 -14.143 44.614 1.00 64.50 101 SER A C 1
ATOM 810 O O . SER A 1 101 ? 0.952 -13.231 43.919 1.00 64.50 101 SER A O 1
ATOM 812 N N . HIS A 1 102 ? -0.248 -15.112 44.068 1.00 80.75 102 HIS A N 1
ATOM 813 C CA . HIS A 1 102 ? -0.559 -15.128 42.631 1.00 80.75 102 HIS A CA 1
ATOM 814 C C . HIS A 1 102 ? -2.056 -15.332 42.335 1.00 80.75 102 HIS A C 1
ATOM 816 O O . HIS A 1 102 ? -2.522 -16.470 42.242 1.00 80.75 102 HIS A O 1
ATOM 822 N N . PRO A 1 103 ? -2.812 -14.250 42.049 1.00 83.75 103 PRO A N 1
ATOM 823 C CA . PRO A 1 103 ? -4.264 -14.326 41.852 1.00 83.75 103 PRO A CA 1
ATOM 824 C C . PRO A 1 103 ? -4.669 -15.175 40.640 1.00 83.75 103 PRO A C 1
ATOM 826 O O . PRO A 1 103 ? -5.744 -15.766 40.620 1.00 83.75 103 PRO A O 1
ATOM 829 N N . ILE A 1 104 ? -3.786 -15.284 39.640 1.00 81.75 104 ILE A N 1
ATOM 830 C CA . ILE A 1 104 ? -3.992 -16.144 38.468 1.00 81.75 104 ILE A CA 1
ATOM 831 C C . ILE A 1 104 ? -3.914 -17.628 38.856 1.00 81.75 104 ILE A C 1
ATOM 833 O O . ILE A 1 104 ? -4.737 -18.410 38.392 1.00 81.75 104 ILE A O 1
ATOM 837 N N . ILE A 1 105 ? -2.963 -18.006 39.721 1.00 81.00 105 ILE A N 1
ATOM 838 C CA . ILE A 1 105 ? -2.796 -19.395 40.180 1.00 81.00 105 ILE A CA 1
ATOM 839 C C . ILE A 1 105 ? -3.989 -19.794 41.058 1.00 81.00 105 ILE A C 1
ATOM 841 O O . ILE A 1 105 ? -4.580 -20.855 40.849 1.00 81.00 105 ILE A O 1
ATOM 845 N N . HIS A 1 106 ? -4.410 -18.904 41.962 1.00 81.38 106 HIS A N 1
ATOM 846 C CA . HIS A 1 106 ? -5.600 -19.110 42.786 1.00 81.38 106 HIS A CA 1
ATOM 847 C C . HIS A 1 106 ? -6.860 -19.339 41.936 1.00 81.38 106 HIS A C 1
ATOM 849 O O . HIS A 1 106 ? -7.594 -20.298 42.173 1.00 81.38 106 HIS A O 1
ATOM 855 N N . TRP A 1 107 ? -7.083 -18.519 40.898 1.00 88.75 107 TRP A N 1
ATOM 856 C CA . TRP A 1 107 ? -8.233 -18.670 40.000 1.00 88.75 107 TRP A CA 1
ATOM 857 C C . TRP A 1 107 ? -8.206 -19.993 39.227 1.00 88.75 107 TRP A C 1
ATOM 859 O O . TRP A 1 107 ? -9.238 -20.643 39.094 1.00 88.75 107 TRP A O 1
ATOM 869 N N . THR A 1 108 ? -7.035 -20.438 38.758 1.00 76.12 108 THR A N 1
ATOM 870 C CA . THR A 1 108 ? -6.928 -21.726 38.054 1.00 76.12 108 THR A CA 1
ATOM 871 C C . THR A 1 108 ? -7.218 -22.938 38.938 1.00 76.12 108 THR A C 1
ATOM 873 O O . THR A 1 108 ? -7.700 -23.941 38.424 1.00 76.12 108 THR A O 1
ATOM 876 N N . ILE A 1 109 ? -6.942 -22.856 40.245 1.00 81.06 109 ILE A N 1
ATOM 877 C CA . ILE A 1 109 ? -7.160 -23.964 41.188 1.00 81.06 109 ILE A CA 1
ATOM 878 C C . ILE A 1 109 ? -8.598 -23.960 41.716 1.00 81.06 109 ILE A C 1
ATOM 880 O O . ILE A 1 109 ? -9.234 -25.006 41.794 1.00 81.06 109 ILE A O 1
ATOM 884 N N . THR A 1 110 ? -9.113 -22.787 42.082 1.00 85.88 110 THR A N 1
ATOM 885 C CA . THR A 1 110 ? -10.389 -22.661 42.807 1.00 85.88 110 THR A CA 1
ATOM 886 C C . THR A 1 110 ? -11.568 -22.281 41.910 1.00 85.88 110 THR A C 1
ATOM 888 O O . THR A 1 110 ? -12.718 -22.401 42.322 1.00 85.88 110 THR A O 1
ATOM 891 N N . GLY A 1 111 ? -11.313 -21.787 40.693 1.00 84.25 111 GLY A N 1
ATOM 892 C CA . GLY A 1 111 ? -12.335 -21.204 39.817 1.00 84.25 111 GLY A CA 1
ATOM 893 C C . GLY A 1 111 ? -12.898 -19.869 40.320 1.00 84.25 111 GLY A C 1
ATOM 894 O O . GLY A 1 111 ? -13.784 -19.298 39.683 1.00 84.25 111 GLY A O 1
ATOM 895 N N . GLN A 1 112 ? -12.390 -19.357 41.442 1.00 85.56 112 GLN A N 1
ATOM 896 C CA . GLN A 1 112 ? -12.830 -18.123 42.079 1.00 85.56 112 GLN A CA 1
ATOM 897 C C . GLN A 1 112 ? -11.657 -17.142 42.171 1.00 85.56 112 GLN A C 1
ATOM 899 O O . GLN A 1 112 ? -10.498 -17.516 42.377 1.00 85.56 112 GLN A O 1
ATOM 904 N N . TRP A 1 113 ? -11.948 -15.859 41.965 1.00 85.19 113 TRP A N 1
ATOM 905 C CA . TRP A 1 113 ? -10.975 -14.811 42.266 1.00 85.19 113 TRP A CA 1
ATOM 906 C C . TRP A 1 113 ? -10.826 -14.712 43.790 1.00 85.19 113 TRP A C 1
ATOM 908 O O . TRP A 1 113 ? -11.839 -14.857 44.469 1.00 85.19 113 TRP A O 1
ATOM 918 N N . PRO A 1 114 ? -9.616 -14.472 44.331 1.00 86.88 114 PRO A N 1
ATOM 919 C CA . PRO A 1 114 ? -9.466 -14.175 45.754 1.00 86.88 114 PRO A CA 1
ATOM 920 C C . PRO A 1 114 ? -10.407 -13.034 46.156 1.00 86.88 114 PRO A C 1
ATOM 922 O O . PRO A 1 114 ? -10.507 -12.052 45.415 1.00 86.88 114 PRO A O 1
ATOM 925 N N . ASP A 1 115 ? -11.066 -13.133 47.313 1.00 83.75 115 ASP A N 1
ATOM 926 C CA . ASP A 1 115 ? -11.966 -12.077 47.815 1.00 83.75 115 ASP A CA 1
ATOM 927 C C . ASP A 1 115 ? -11.237 -10.729 47.938 1.00 83.75 115 ASP A C 1
ATOM 929 O O . ASP A 1 115 ? -11.802 -9.658 47.697 1.00 83.75 115 ASP A O 1
ATOM 933 N N . ASP A 1 116 ? -9.931 -10.803 48.186 1.00 80.69 116 ASP A N 1
ATOM 934 C CA . ASP A 1 116 ? -9.057 -9.651 48.317 1.00 80.69 116 ASP A CA 1
ATOM 935 C C . ASP A 1 116 ? -8.595 -9.088 46.964 1.00 80.69 116 ASP A C 1
ATOM 937 O O . ASP A 1 116 ? -7.933 -8.062 46.919 1.00 80.69 116 ASP A O 1
ATOM 941 N N . PHE A 1 117 ? -8.929 -9.695 45.819 1.00 80.31 117 PHE A N 1
ATOM 942 C CA . PHE A 1 117 ? -8.437 -9.247 44.506 1.00 80.31 117 PHE A CA 1
ATOM 943 C C . PHE A 1 117 ? -8.878 -7.817 44.148 1.00 80.31 117 PHE A C 1
ATOM 945 O O . PHE A 1 117 ? -8.176 -7.103 43.435 1.00 80.31 117 PHE A O 1
ATOM 952 N N . LEU A 1 118 ? -10.042 -7.382 44.645 1.00 74.69 118 LEU A N 1
ATOM 953 C CA . LEU A 1 118 ? -10.549 -6.016 44.455 1.00 74.69 118 LEU A CA 1
ATOM 954 C C . LEU A 1 118 ? -9.971 -5.015 45.470 1.00 74.69 118 LEU A C 1
ATOM 956 O O . LEU A 1 118 ? -10.015 -3.810 45.219 1.00 74.69 118 LEU A O 1
ATOM 960 N N . THR A 1 119 ? -9.446 -5.493 46.600 1.00 73.12 119 THR A N 1
ATOM 961 C CA . THR A 1 119 ? -8.841 -4.682 47.670 1.00 73.12 119 THR A CA 1
ATOM 962 C C . THR A 1 119 ? -7.310 -4.681 47.621 1.00 73.12 119 THR A C 1
ATOM 964 O O . THR A 1 119 ? -6.698 -3.730 48.111 1.00 73.12 119 THR A O 1
ATOM 967 N N . MET A 1 120 ? -6.692 -5.669 46.966 1.00 63.69 120 MET A N 1
ATOM 968 C CA . MET A 1 120 ? -5.279 -5.731 46.602 1.00 63.69 120 MET A CA 1
ATOM 969 C C . MET A 1 120 ? -4.978 -4.674 45.531 1.00 63.69 120 MET A C 1
ATOM 971 O O . MET A 1 120 ? -4.929 -4.925 44.332 1.00 63.69 120 MET A O 1
ATOM 975 N N . ASP A 1 121 ? -4.753 -3.459 46.018 1.00 50.78 121 ASP A N 1
ATOM 976 C CA . ASP A 1 121 ? -3.995 -2.392 45.379 1.00 50.78 121 ASP A CA 1
ATOM 977 C C . ASP A 1 121 ? -4.581 -1.675 44.152 1.00 50.78 121 ASP A C 1
ATOM 979 O O . ASP A 1 121 ? -4.123 -1.782 43.015 1.00 50.78 121 ASP A O 1
ATOM 983 N N . THR A 1 122 ? -5.439 -0.697 44.448 1.00 54.25 122 THR A N 1
ATOM 984 C CA . THR A 1 122 ? -5.270 0.655 43.874 1.00 54.25 122 THR A CA 1
ATOM 985 C C . THR A 1 122 ? -4.371 1.565 44.731 1.00 54.25 122 THR A C 1
ATOM 987 O O . THR A 1 122 ? -4.172 2.723 44.366 1.00 54.25 122 THR A O 1
ATOM 990 N N . GLY A 1 123 ? -3.880 1.082 45.884 1.00 49.28 123 GLY A N 1
ATOM 991 C CA . GLY A 1 123 ? -3.192 1.864 46.920 1.00 49.28 123 GLY A CA 1
ATOM 992 C C . GLY A 1 123 ? -1.661 1.815 46.906 1.00 49.28 123 GLY A C 1
ATOM 993 O O . GLY A 1 123 ? -1.041 2.773 47.363 1.00 49.28 123 GLY A O 1
ATOM 994 N N . SER A 1 124 ? -1.037 0.769 46.360 1.00 50.78 124 SER A N 1
ATOM 995 C CA . SER A 1 124 ? 0.413 0.748 46.166 1.00 50.78 124 SER A CA 1
ATOM 996 C C . SER A 1 124 ? 0.826 1.740 45.088 1.00 50.78 124 SER A C 1
ATOM 998 O O . SER A 1 124 ? 0.270 1.785 43.988 1.00 50.78 124 SER A O 1
ATOM 1000 N N . ASP A 1 125 ? 1.890 2.476 45.391 1.00 48.34 125 ASP A N 1
ATOM 1001 C CA . ASP A 1 125 ? 2.682 3.390 44.555 1.00 48.34 125 ASP A CA 1
ATOM 1002 C C . ASP A 1 125 ? 3.225 2.788 43.225 1.00 48.34 125 ASP A C 1
ATOM 1004 O O . ASP A 1 125 ? 4.142 3.317 42.589 1.00 48.34 125 ASP A O 1
ATOM 1008 N N . SER A 1 126 ? 2.659 1.680 42.748 1.00 50.81 126 SER A N 1
ATOM 1009 C CA . SER A 1 126 ? 2.994 0.957 41.520 1.00 50.81 126 SER A CA 1
ATOM 1010 C C . SER A 1 126 ? 2.416 1.568 40.237 1.00 50.81 126 SER A C 1
ATOM 1012 O O . SER A 1 126 ? 2.690 1.059 39.154 1.00 50.81 126 SER A O 1
ATOM 1014 N N . PHE A 1 127 ? 1.716 2.710 40.298 1.00 48.50 127 PHE A N 1
ATOM 1015 C CA . PHE A 1 127 ? 1.415 3.520 39.102 1.00 48.50 127 PHE A CA 1
ATOM 1016 C C . PHE A 1 127 ? 2.607 4.353 38.604 1.00 48.50 127 PHE A C 1
ATOM 1018 O O . PHE A 1 127 ? 2.442 5.239 37.759 1.00 48.50 127 PHE A O 1
ATOM 1025 N N . LYS A 1 128 ? 3.839 4.053 39.031 1.00 52.78 128 LYS A N 1
ATOM 1026 C CA . LYS A 1 128 ? 4.979 4.336 38.157 1.00 52.78 128 LYS A CA 1
ATOM 1027 C C . LYS A 1 128 ? 4.746 3.527 36.891 1.00 52.78 128 LYS A C 1
ATOM 1029 O O . LYS A 1 128 ? 4.787 2.301 36.933 1.00 52.78 128 LYS A O 1
ATOM 1034 N N . ALA A 1 129 ? 4.448 4.229 35.790 1.00 51.97 129 ALA A N 1
ATOM 1035 C CA . ALA A 1 129 ? 4.381 3.646 34.455 1.00 51.97 129 ALA A CA 1
ATOM 1036 C C . ALA A 1 129 ? 5.484 2.588 34.367 1.00 51.97 129 ALA A C 1
ATOM 1038 O O . ALA A 1 129 ? 6.619 2.959 34.689 1.00 51.97 129 ALA A O 1
ATOM 1039 N N . PRO A 1 130 ? 5.164 1.315 34.039 1.00 52.44 130 PRO A N 1
ATOM 1040 C CA . PRO A 1 130 ? 6.133 0.230 34.060 1.00 52.44 130 PRO A CA 1
ATOM 1041 C C . PRO A 1 130 ? 7.397 0.766 33.430 1.00 52.44 130 PRO A C 1
ATOM 1043 O O . PRO A 1 130 ? 7.336 1.211 32.276 1.00 52.44 130 PRO A O 1
ATOM 1046 N N . SER A 1 131 ? 8.470 0.879 34.223 1.00 56.03 131 SER A N 1
ATOM 1047 C CA . SER A 1 131 ? 9.742 1.368 33.709 1.00 56.03 131 SER A CA 1
ATOM 1048 C C . SER A 1 131 ? 10.028 0.442 32.552 1.00 56.03 131 SER A C 1
ATOM 1050 O O . SER A 1 131 ? 10.221 -0.754 32.771 1.00 56.03 131 SER A O 1
ATOM 1052 N N . ARG A 1 132 ? 9.844 0.950 31.325 1.00 60.62 132 ARG A N 1
ATOM 1053 C CA . ARG A 1 132 ? 9.926 0.135 30.122 1.00 60.62 132 ARG A CA 1
ATOM 1054 C C . ARG A 1 132 ? 11.275 -0.531 30.232 1.00 60.62 132 ARG A C 1
ATOM 1056 O O . ARG A 1 132 ? 12.279 0.182 30.234 1.00 60.62 132 ARG A O 1
ATOM 1063 N N . SER A 1 133 ? 11.268 -1.852 30.387 1.00 74.00 133 SER A N 1
ATOM 1064 C CA . SER A 1 133 ? 12.483 -2.644 30.382 1.00 74.00 133 SER A CA 1
ATOM 1065 C C . SER A 1 133 ? 13.320 -2.132 29.221 1.00 74.00 133 SER A C 1
ATOM 1067 O O . SER A 1 133 ? 12.801 -1.950 28.111 1.00 74.00 133 SER A O 1
ATOM 1069 N N . GLU A 1 134 ? 14.559 -1.730 29.523 1.00 78.38 134 GLU A N 1
ATOM 1070 C CA . GLU A 1 134 ? 15.428 -1.123 28.525 1.00 78.38 134 GLU A CA 1
ATOM 1071 C C . GLU A 1 134 ? 15.440 -2.065 27.324 1.00 78.38 134 GLU A C 1
ATOM 1073 O O . GLU A 1 134 ? 15.780 -3.241 27.448 1.00 78.38 134 GLU A O 1
ATOM 1078 N N . SER A 1 135 ? 14.964 -1.580 26.173 1.00 80.25 135 SER A N 1
ATOM 1079 C CA . SER A 1 135 ? 14.868 -2.441 24.998 1.00 80.25 135 SER A CA 1
ATOM 1080 C C . SER A 1 135 ? 16.248 -3.025 24.700 1.00 80.25 135 SER A C 1
ATOM 1082 O O . SER A 1 135 ? 17.253 -2.336 24.887 1.00 80.25 135 SER A O 1
ATOM 1084 N N . TYR A 1 136 ? 16.310 -4.262 24.207 1.00 78.50 136 TYR A N 1
ATOM 1085 C CA . TYR A 1 136 ? 17.569 -4.908 23.819 1.00 78.50 136 TYR A CA 1
ATOM 1086 C C . TYR A 1 136 ? 18.449 -3.983 22.954 1.00 78.50 136 TYR A C 1
ATOM 1088 O O . TYR A 1 136 ? 19.655 -3.873 23.156 1.00 78.50 136 TYR A O 1
ATOM 1096 N N . THR A 1 137 ? 17.829 -3.199 22.064 1.00 78.69 137 THR A N 1
ATOM 1097 C CA . THR A 1 137 ? 18.504 -2.180 21.249 1.00 78.69 137 THR A CA 1
ATOM 1098 C C . THR A 1 137 ? 19.132 -1.049 22.076 1.00 78.69 137 THR A C 1
ATOM 1100 O O . THR A 1 137 ? 20.215 -0.574 21.737 1.00 78.69 137 THR A O 1
ATOM 1103 N N . SER A 1 138 ? 18.482 -0.600 23.153 1.00 83.00 138 SER A N 1
ATOM 1104 C CA . SER A 1 138 ? 19.027 0.400 24.084 1.00 83.00 138 SER A CA 1
ATOM 1105 C C . SER A 1 138 ? 20.197 -0.162 24.891 1.00 83.00 138 SER A C 1
ATOM 1107 O O . SER A 1 138 ? 21.230 0.496 24.990 1.00 83.00 138 SER A O 1
ATOM 1109 N N . LEU A 1 139 ? 20.067 -1.389 25.404 1.00 82.50 139 LEU A N 1
ATOM 1110 C CA . LEU A 1 139 ? 21.127 -2.076 26.150 1.00 82.50 139 LEU A CA 1
ATOM 1111 C C . LEU A 1 139 ? 22.357 -2.363 25.278 1.00 82.50 139 LEU A C 1
ATOM 1113 O O . LEU A 1 139 ? 23.490 -2.164 25.719 1.00 82.50 139 LEU A O 1
ATOM 1117 N N . SER A 1 140 ? 22.136 -2.743 24.017 1.00 82.94 140 SER A N 1
ATOM 1118 C CA . SER A 1 140 ? 23.201 -2.953 23.033 1.00 82.94 140 SER A CA 1
ATOM 1119 C C . SER A 1 140 ? 23.941 -1.652 22.700 1.00 82.94 140 SER A C 1
ATOM 1121 O O . SER A 1 140 ? 25.170 -1.632 22.638 1.00 82.94 140 SER A O 1
ATOM 1123 N N . LYS A 1 141 ? 23.225 -0.524 22.572 1.00 85.00 141 LYS A N 1
ATOM 1124 C CA . LYS A 1 141 ? 23.848 0.800 22.372 1.00 85.00 141 LYS A CA 1
ATOM 1125 C C . LYS A 1 141 ? 24.668 1.269 23.573 1.00 85.00 141 LYS A C 1
ATOM 1127 O O . LYS A 1 141 ? 25.665 1.953 23.379 1.00 85.00 1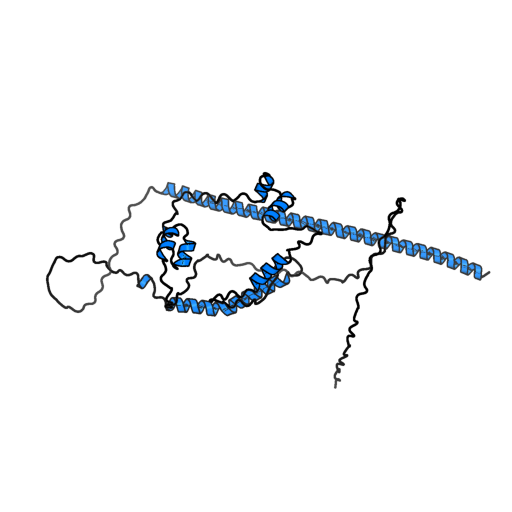41 LYS A O 1
ATOM 1132 N N . GLN A 1 142 ? 24.255 0.911 24.788 1.00 89.19 142 GLN A N 1
ATOM 1133 C CA . GLN A 1 142 ? 25.003 1.197 26.015 1.00 89.19 142 GLN A CA 1
ATOM 1134 C C . GLN A 1 142 ? 26.203 0.250 26.218 1.00 89.19 142 GLN A C 1
ATOM 1136 O O . GLN A 1 142 ? 26.935 0.412 27.189 1.00 89.19 142 GLN A O 1
ATOM 1141 N N . GLY A 1 143 ? 26.402 -0.750 25.346 1.00 87.50 143 GLY A N 1
ATOM 1142 C CA . GLY A 1 143 ? 27.466 -1.751 25.483 1.00 87.50 143 GLY A CA 1
ATOM 1143 C C . GLY A 1 143 ? 27.248 -2.744 26.629 1.00 87.50 143 GLY A C 1
ATOM 1144 O O . GLY A 1 143 ? 28.145 -3.522 26.931 1.00 87.50 143 GLY A O 1
ATOM 1145 N N . LYS A 1 144 ? 26.066 -2.734 27.263 1.00 87.81 144 LYS A N 1
ATOM 1146 C CA . LYS A 1 144 ? 25.718 -3.653 28.357 1.00 87.81 144 LYS A CA 1
ATOM 1147 C C . LYS A 1 144 ? 25.380 -5.058 27.866 1.00 87.81 144 LYS A C 1
ATOM 1149 O O . LYS A 1 144 ? 25.476 -6.005 28.634 1.00 87.81 144 LYS A O 1
ATOM 1154 N N . VAL A 1 145 ? 24.952 -5.187 26.610 1.00 83.25 145 VAL A N 1
ATOM 1155 C CA . VAL A 1 145 ? 24.615 -6.469 25.979 1.00 83.25 145 VAL A CA 1
ATOM 1156 C C . VAL A 1 145 ? 25.336 -6.552 24.628 1.00 83.25 145 VAL A C 1
ATOM 1158 O O . VAL A 1 145 ? 25.307 -5.564 23.882 1.00 83.25 145 VAL A O 1
ATOM 1161 N N . PRO A 1 146 ? 25.993 -7.681 24.293 1.00 81.00 146 PRO A N 1
ATOM 1162 C CA . PRO A 1 146 ? 26.625 -7.873 22.990 1.00 81.00 146 PRO A CA 1
ATOM 1163 C C . PRO A 1 146 ? 25.630 -7.634 21.847 1.00 81.00 146 PRO A C 1
ATOM 1165 O O . PRO A 1 146 ? 24.437 -7.902 21.985 1.00 81.00 146 PRO A O 1
ATOM 1168 N N . LYS A 1 147 ? 26.100 -7.101 20.713 1.00 83.25 147 LYS A N 1
ATOM 1169 C CA . LYS A 1 147 ? 25.260 -6.980 19.507 1.00 83.25 147 LYS A CA 1
ATOM 1170 C C . LYS A 1 147 ? 24.818 -8.381 19.081 1.00 83.25 147 LYS A C 1
ATOM 1172 O O . LYS A 1 147 ? 25.651 -9.276 19.133 1.00 83.25 147 LYS A O 1
ATOM 1177 N N . SER A 1 148 ? 23.571 -8.541 18.634 1.00 79.19 148 SER A N 1
ATOM 1178 C CA . SER A 1 148 ? 22.992 -9.833 18.212 1.00 79.19 148 SER A CA 1
ATOM 1179 C C . SER A 1 148 ? 23.817 -10.560 17.156 1.00 79.19 148 SER A C 1
ATOM 1181 O O . SER A 1 148 ? 23.810 -11.782 17.109 1.00 79.19 148 SER A O 1
ATOM 1183 N N . ASP A 1 149 ? 24.555 -9.795 16.356 1.00 79.06 149 ASP A N 1
ATOM 1184 C CA . ASP A 1 149 ? 25.331 -10.293 15.224 1.00 79.06 149 ASP A CA 1
ATOM 1185 C C . ASP A 1 149 ? 26.825 -10.405 15.591 1.00 79.06 149 ASP A C 1
ATOM 1187 O O . ASP A 1 149 ? 27.699 -10.349 14.727 1.00 79.06 149 ASP A O 1
ATOM 1191 N N . SER A 1 150 ? 27.157 -10.439 16.890 1.00 82.94 150 SER A N 1
ATOM 1192 C CA . SER A 1 150 ? 28.540 -10.566 17.352 1.00 82.94 150 SER A CA 1
ATOM 1193 C C . SER A 1 150 ? 28.888 -12.025 17.675 1.00 82.94 150 SER A C 1
ATOM 1195 O O . SER A 1 150 ? 28.063 -12.738 18.241 1.00 82.94 150 SER A O 1
ATOM 1197 N N . PRO A 1 151 ? 30.136 -12.469 17.444 1.00 81.00 151 PRO A N 1
ATOM 1198 C CA . PRO A 1 151 ? 30.559 -13.822 17.825 1.00 81.00 151 PRO A CA 1
ATOM 1199 C C . PRO A 1 151 ? 30.372 -14.129 19.324 1.00 81.00 151 PRO A C 1
ATOM 1201 O O . PRO A 1 151 ? 30.191 -15.272 19.727 1.00 81.00 151 PRO A O 1
ATOM 1204 N N . LEU A 1 152 ? 30.383 -13.095 20.176 1.00 80.19 152 LEU A N 1
ATOM 1205 C CA . LEU A 1 152 ? 30.146 -13.230 21.617 1.00 80.19 152 LEU A CA 1
ATOM 1206 C C . LEU A 1 152 ? 28.688 -13.574 21.956 1.00 80.19 152 LEU A C 1
ATOM 1208 O O . LEU A 1 152 ? 28.453 -14.347 22.881 1.00 80.19 152 LEU A O 1
ATOM 1212 N N . SER A 1 153 ? 27.709 -13.017 21.234 1.00 83.25 153 SER A N 1
ATOM 1213 C CA . SER A 1 153 ? 26.302 -13.391 21.435 1.00 83.25 153 SER A CA 1
ATOM 1214 C C . SER A 1 153 ? 26.017 -14.804 20.946 1.00 83.25 153 SER A C 1
ATOM 1216 O O . SER A 1 153 ? 25.231 -15.503 21.575 1.00 83.25 153 SER A O 1
ATOM 1218 N N . GLU A 1 154 ? 26.679 -15.234 19.872 1.00 80.06 154 GLU A N 1
ATOM 1219 C CA . GLU A 1 154 ? 26.585 -16.605 19.367 1.00 80.06 154 GLU A CA 1
ATOM 1220 C C . GLU A 1 154 ? 27.125 -17.609 20.396 1.00 80.06 154 GLU A C 1
ATOM 1222 O O . GLU A 1 154 ? 26.462 -18.597 20.697 1.00 80.06 154 GLU A O 1
ATOM 1227 N N . GLY A 1 155 ? 28.260 -17.300 21.037 1.00 83.12 155 GLY A N 1
ATOM 1228 C CA . GLY A 1 155 ? 28.792 -18.104 22.141 1.00 83.12 155 GLY A CA 1
ATOM 1229 C C . GLY A 1 155 ? 27.836 -18.209 23.337 1.00 83.12 155 GLY A C 1
ATOM 1230 O O . GLY A 1 155 ? 27.651 -19.296 23.877 1.00 83.12 155 GLY A O 1
ATOM 1231 N N . HIS A 1 156 ? 27.182 -17.106 23.720 1.00 82.56 156 HIS A N 1
ATOM 1232 C CA . HIS A 1 156 ? 26.215 -17.105 24.825 1.00 82.56 156 HIS A CA 1
ATOM 1233 C C . HIS A 1 156 ? 24.933 -17.889 24.497 1.00 82.56 156 HIS A C 1
ATOM 1235 O O . HIS A 1 156 ? 24.377 -18.572 25.353 1.00 82.56 156 HIS A O 1
ATOM 1241 N N . LEU A 1 157 ? 24.468 -17.826 23.246 1.00 81.50 157 LEU A N 1
ATOM 1242 C CA . LEU A 1 157 ? 23.346 -18.636 22.772 1.00 81.50 157 LEU A CA 1
ATOM 1243 C C . LEU A 1 157 ? 23.715 -20.124 22.732 1.00 81.50 157 LEU A C 1
ATOM 1245 O O . LEU A 1 157 ? 22.931 -20.951 23.198 1.00 81.50 157 LEU A O 1
ATOM 1249 N N . ALA A 1 158 ? 24.924 -20.459 22.275 1.00 80.56 158 ALA A N 1
ATOM 1250 C CA . ALA A 1 158 ? 25.423 -21.830 22.255 1.00 80.56 158 ALA A CA 1
ATOM 1251 C C . ALA A 1 158 ? 25.552 -22.427 23.669 1.00 80.56 158 ALA A C 1
ATOM 1253 O O . ALA A 1 158 ? 25.207 -23.590 23.870 1.00 80.56 158 ALA A O 1
ATOM 1254 N N . GLU A 1 159 ? 25.966 -21.633 24.664 1.00 83.25 159 GLU A N 1
ATOM 1255 C CA . GLU A 1 159 ? 25.995 -22.036 26.081 1.00 83.25 159 GLU A CA 1
ATOM 1256 C C . GLU A 1 159 ? 24.595 -22.401 26.615 1.00 83.25 159 GLU A C 1
ATOM 1258 O O . GLU A 1 159 ? 24.452 -23.291 27.452 1.00 83.25 159 GLU A O 1
ATOM 1263 N N . HIS A 1 160 ? 23.546 -21.785 26.062 1.00 81.06 160 HIS A N 1
ATOM 1264 C CA . HIS A 1 160 ? 22.144 -22.105 26.339 1.00 81.06 160 HIS A CA 1
ATOM 1265 C C . HIS A 1 160 ? 21.526 -23.119 25.356 1.00 81.06 160 HIS A C 1
ATOM 1267 O O . HIS A 1 160 ? 20.310 -23.311 25.351 1.00 81.06 160 HIS A O 1
ATOM 1273 N N . GLY A 1 161 ? 22.346 -23.789 24.538 1.00 73.94 161 GLY A N 1
ATOM 1274 C CA . GLY A 1 161 ? 21.911 -24.829 23.599 1.00 73.94 161 GLY A CA 1
ATOM 1275 C C . GLY A 1 161 ? 21.256 -24.307 22.316 1.00 73.94 161 GLY A C 1
ATOM 1276 O O . GLY A 1 161 ? 20.631 -25.077 21.587 1.00 73.94 161 GLY A O 1
ATOM 1277 N N . ILE A 1 162 ? 21.385 -23.011 22.025 1.00 68.56 162 ILE A N 1
ATOM 1278 C CA . ILE A 1 162 ? 20.870 -22.366 20.816 1.00 68.56 162 ILE A CA 1
ATOM 1279 C C . ILE A 1 162 ? 22.042 -22.169 19.850 1.00 68.56 162 ILE A C 1
ATOM 1281 O O . ILE A 1 162 ? 22.821 -21.229 19.973 1.00 68.56 162 ILE A O 1
ATOM 1285 N N . PHE A 1 163 ? 22.168 -23.067 18.876 1.00 70.31 163 PHE A N 1
ATOM 1286 C CA . PHE A 1 163 ? 23.230 -23.023 17.870 1.00 70.31 163 PHE A CA 1
ATOM 1287 C C . PHE A 1 163 ? 22.733 -22.314 16.606 1.00 70.31 163 PHE A C 1
ATOM 1289 O O . PHE A 1 163 ? 21.768 -22.758 15.982 1.00 70.31 163 PHE A O 1
ATOM 1296 N N . THR A 1 164 ? 23.390 -21.223 16.215 1.00 62.94 164 THR A N 1
ATOM 1297 C CA . THR A 1 164 ? 23.136 -20.505 14.957 1.00 62.94 164 THR A CA 1
ATOM 1298 C C . THR A 1 164 ? 24.323 -20.693 14.022 1.00 62.94 164 THR A C 1
ATOM 1300 O O . THR A 1 164 ? 25.140 -19.799 13.877 1.00 62.94 164 THR A O 1
ATOM 1303 N N . ASP A 1 165 ? 24.450 -21.870 13.411 1.00 61.44 165 ASP A N 1
ATOM 1304 C CA . ASP A 1 165 ? 25.587 -22.167 12.534 1.00 61.44 165 ASP A CA 1
ATOM 1305 C C . ASP A 1 165 ? 25.452 -21.386 11.208 1.00 61.44 165 ASP A C 1
ATOM 1307 O O . ASP A 1 165 ? 24.670 -21.746 10.321 1.00 61.44 165 ASP A O 1
ATOM 1311 N N . GLU A 1 166 ? 26.172 -20.268 11.074 1.00 55.38 166 GLU A N 1
ATOM 1312 C CA . GLU A 1 166 ? 26.166 -19.410 9.880 1.00 55.38 166 GLU A CA 1
ATOM 1313 C C . GLU A 1 166 ? 27.014 -19.994 8.733 1.00 55.38 166 GLU A C 1
ATOM 1315 O O . GLU A 1 166 ? 27.895 -19.344 8.162 1.00 55.38 166 GLU A O 1
ATOM 1320 N N . VAL A 1 167 ? 26.733 -21.224 8.301 1.00 46.72 167 VAL A N 1
ATOM 1321 C CA . VAL A 1 167 ? 27.331 -21.754 7.068 1.00 46.72 167 VAL A CA 1
ATOM 1322 C C . VAL A 1 167 ? 26.410 -21.442 5.886 1.00 46.72 167 VAL A C 1
ATOM 1324 O O . VAL A 1 167 ? 25.520 -22.206 5.530 1.00 46.72 167 VAL A O 1
ATOM 1327 N N . LYS A 1 168 ? 26.682 -20.310 5.218 1.00 54.00 168 LYS A N 1
ATOM 1328 C CA . LYS A 1 168 ? 26.087 -19.877 3.928 1.00 54.00 168 LYS A CA 1
ATOM 1329 C C . LYS A 1 168 ? 24.602 -19.480 3.938 1.00 54.00 168 LYS A C 1
ATOM 1331 O O . LYS A 1 168 ? 23.876 -19.802 3.000 1.00 54.00 168 LYS A O 1
ATOM 1336 N N . GLY A 1 169 ? 24.178 -18.671 4.904 1.00 54.34 169 GLY A N 1
ATOM 1337 C CA . GLY A 1 169 ? 22.962 -17.857 4.751 1.00 54.34 169 GLY A CA 1
ATOM 1338 C C . GLY A 1 169 ? 21.633 -18.620 4.723 1.00 54.34 169 GLY A C 1
ATOM 1339 O O . GLY A 1 169 ? 20.606 -18.005 4.449 1.00 54.34 169 GLY A O 1
ATOM 1340 N N . ASP A 1 170 ? 21.641 -19.913 5.042 1.00 49.81 170 ASP A N 1
ATOM 1341 C CA . ASP A 1 170 ? 20.461 -20.641 5.492 1.00 49.81 170 ASP A CA 1
ATOM 1342 C C . ASP A 1 170 ? 20.636 -20.872 6.993 1.00 49.81 170 ASP A C 1
ATOM 1344 O O . ASP A 1 170 ? 21.586 -21.525 7.419 1.00 49.81 170 ASP A O 1
ATOM 1348 N N . MET A 1 171 ? 19.739 -20.307 7.804 1.00 55.31 171 MET A N 1
ATOM 1349 C CA . MET A 1 171 ? 19.677 -20.628 9.229 1.00 55.31 171 MET A CA 1
ATOM 1350 C C . MET A 1 171 ? 19.230 -22.086 9.354 1.00 55.31 171 MET A C 1
ATOM 1352 O O . MET A 1 171 ? 18.033 -22.389 9.307 1.00 55.31 171 MET A O 1
ATOM 1356 N N . PHE A 1 172 ? 20.179 -23.009 9.469 1.00 55.69 172 PHE A N 1
ATOM 1357 C CA . PHE A 1 172 ? 19.854 -24.399 9.731 1.00 55.69 172 PHE A CA 1
ATOM 1358 C C . PHE A 1 172 ? 19.448 -24.535 11.196 1.00 55.69 172 PHE A C 1
ATOM 1360 O O . PHE A 1 172 ? 20.271 -24.720 12.083 1.00 55.69 172 PHE A O 1
ATOM 1367 N N . VAL A 1 173 ? 18.138 -24.467 11.442 1.00 65.12 173 VAL A N 1
ATOM 1368 C CA . VAL A 1 173 ? 17.530 -25.112 12.612 1.00 65.12 173 VAL A CA 1
ATOM 1369 C C . VAL A 1 173 ? 18.014 -26.567 12.598 1.00 65.12 173 VAL A C 1
ATOM 1371 O O . VAL A 1 173 ? 17.837 -27.246 11.574 1.00 65.12 173 VAL A O 1
ATOM 1374 N N . SER A 1 174 ? 18.681 -27.008 13.670 1.00 73.94 174 SER A N 1
ATOM 1375 C CA . SER A 1 174 ? 19.239 -28.363 13.763 1.00 73.94 174 SER A CA 1
ATOM 1376 C C . SER A 1 174 ? 18.154 -29.410 13.488 1.00 73.94 174 SER A C 1
ATOM 1378 O O . SER A 1 174 ? 16.976 -29.185 13.774 1.00 73.94 174 SER A O 1
ATOM 1380 N N . GLU A 1 175 ? 18.515 -30.561 12.915 1.00 77.88 175 GLU A N 1
ATOM 1381 C CA . GLU A 1 175 ? 17.531 -31.633 12.686 1.00 77.88 175 GLU A CA 1
ATOM 1382 C C . GLU A 1 175 ? 16.841 -32.055 13.988 1.00 77.88 175 GLU A C 1
ATOM 1384 O O . GLU A 1 175 ? 15.634 -32.283 13.985 1.00 77.88 175 GLU A O 1
ATOM 1389 N N . ASP A 1 176 ? 17.564 -32.035 15.109 1.00 73.38 176 ASP A N 1
ATOM 1390 C CA . ASP A 1 176 ? 17.015 -32.348 16.428 1.00 73.38 176 ASP A CA 1
ATOM 1391 C C . ASP A 1 176 ? 15.972 -31.326 16.892 1.00 73.38 176 ASP A C 1
ATOM 1393 O O . ASP A 1 176 ? 14.935 -31.703 17.432 1.00 73.38 176 ASP A O 1
ATOM 1397 N N . SER A 1 177 ? 16.198 -30.032 16.645 1.00 70.38 177 SER A N 1
ATOM 1398 C CA . SER A 1 177 ? 15.225 -28.994 17.009 1.00 70.38 177 SER A CA 1
ATOM 1399 C C . SER A 1 177 ? 14.005 -29.000 16.087 1.00 70.38 177 SER A C 1
ATOM 1401 O O . SER A 1 177 ? 12.888 -28.812 16.566 1.00 70.38 177 SER A O 1
ATOM 1403 N N . LYS A 1 178 ? 14.176 -29.316 14.795 1.00 81.25 178 LYS A N 1
ATOM 1404 C CA . LYS A 1 178 ? 13.041 -29.586 13.892 1.00 81.25 178 LYS A CA 1
ATOM 1405 C C . LYS A 1 178 ? 12.220 -30.774 14.385 1.00 81.25 178 LYS A C 1
ATOM 1407 O O . LYS A 1 178 ? 11.003 -30.662 14.490 1.00 81.25 178 LYS A O 1
ATOM 1412 N N . LYS A 1 179 ? 12.891 -31.871 14.744 1.00 85.69 179 LYS A N 1
ATOM 1413 C CA . LYS A 1 179 ? 12.250 -33.087 15.243 1.00 85.69 179 LYS A CA 1
ATOM 1414 C C . LYS A 1 179 ? 11.513 -32.847 16.560 1.00 85.69 179 LYS A C 1
ATOM 1416 O O . LYS A 1 179 ? 10.392 -33.308 16.700 1.00 85.69 179 LYS A O 1
ATOM 1421 N N . LEU A 1 180 ? 12.090 -32.078 17.484 1.00 82.38 180 LEU A N 1
ATOM 1422 C CA . LEU A 1 180 ? 11.427 -31.697 18.732 1.00 82.38 180 LEU A CA 1
ATOM 1423 C C . LEU A 1 180 ? 10.156 -30.875 18.478 1.00 82.38 180 LEU A C 1
ATOM 1425 O O . LEU A 1 180 ? 9.132 -31.126 19.106 1.00 82.38 180 LEU A O 1
ATOM 1429 N N . CYS A 1 181 ? 10.198 -29.907 17.556 1.00 79.19 181 CYS A N 1
ATOM 1430 C CA . CYS A 1 181 ? 9.007 -29.145 17.188 1.00 79.19 181 CYS A CA 1
ATOM 1431 C C . CYS A 1 181 ? 7.938 -30.039 16.549 1.00 79.19 181 CYS A C 1
ATOM 1433 O O . CYS A 1 181 ? 6.772 -29.927 16.918 1.00 79.19 181 CYS A O 1
ATOM 1435 N N . ASP A 1 182 ? 8.320 -30.936 15.640 1.00 85.75 182 ASP A N 1
ATOM 1436 C CA . ASP A 1 182 ? 7.390 -31.885 15.024 1.00 85.75 182 ASP A CA 1
ATOM 1437 C C . ASP A 1 182 ? 6.801 -32.853 16.061 1.00 85.75 182 ASP A C 1
ATOM 1439 O O . ASP A 1 182 ? 5.595 -33.080 16.052 1.00 85.75 182 ASP A O 1
ATOM 1443 N N . ASP A 1 183 ? 7.598 -33.362 17.005 1.00 85.81 183 ASP A N 1
ATOM 1444 C CA . ASP A 1 183 ? 7.117 -34.204 18.107 1.00 85.81 183 ASP A CA 1
ATOM 1445 C C . ASP A 1 183 ? 6.160 -33.428 19.023 1.00 85.81 183 ASP A C 1
ATOM 1447 O O . ASP A 1 183 ? 5.128 -33.966 19.411 1.00 85.81 183 ASP A O 1
ATOM 1451 N N . MET A 1 184 ? 6.422 -32.149 19.315 1.00 76.56 184 MET A N 1
ATOM 1452 C CA . MET A 1 184 ? 5.497 -31.292 20.073 1.00 76.56 184 MET A CA 1
ATOM 1453 C C . MET A 1 184 ? 4.195 -30.978 19.318 1.00 76.56 184 MET A C 1
ATOM 1455 O O . MET A 1 184 ? 3.170 -30.741 19.950 1.00 76.56 184 MET A O 1
ATOM 1459 N N . PHE A 1 185 ? 4.219 -30.947 17.983 1.00 79.12 185 PHE A N 1
ATOM 1460 C CA . PHE A 1 185 ? 3.017 -30.757 17.165 1.00 79.12 185 PHE A CA 1
ATOM 1461 C C . PHE A 1 185 ? 2.228 -32.053 16.949 1.00 79.12 185 PHE A C 1
ATOM 1463 O O . PHE A 1 185 ? 1.008 -31.993 16.805 1.00 79.12 185 PHE A O 1
ATOM 1470 N N . ASN A 1 186 ? 2.913 -33.199 16.900 1.00 78.00 186 ASN A N 1
ATOM 1471 C CA . ASN A 1 186 ? 2.320 -34.513 16.644 1.00 78.00 186 ASN A CA 1
ATOM 1472 C C . ASN A 1 186 ? 1.954 -35.273 17.919 1.00 78.00 186 ASN A C 1
ATOM 1474 O O . ASN A 1 186 ? 1.215 -36.252 17.842 1.00 78.00 186 ASN A O 1
ATOM 1478 N N . THR A 1 187 ? 2.460 -34.858 19.081 1.00 81.44 187 THR A N 1
ATOM 1479 C CA . THR A 1 187 ? 1.952 -35.354 20.357 1.00 81.44 187 THR A CA 1
ATOM 1480 C C . THR A 1 187 ? 0.511 -34.885 20.489 1.00 81.44 187 THR A C 1
ATOM 1482 O O . THR A 1 187 ? 0.222 -33.724 20.772 1.00 81.44 187 THR A O 1
ATOM 1485 N N . GLU A 1 188 ? -0.410 -35.807 20.215 1.00 60.72 188 GLU A N 1
ATOM 1486 C CA . GLU A 1 188 ? -1.812 -35.693 20.580 1.00 60.72 188 GLU A CA 1
ATOM 1487 C C . GLU A 1 188 ? -1.866 -35.568 22.103 1.00 60.72 188 GLU A C 1
ATOM 1489 O O . GLU A 1 188 ? -1.906 -36.551 22.839 1.00 60.72 188 GLU A O 1
ATOM 1494 N N . PHE A 1 189 ? -1.799 -34.335 22.600 1.00 63.78 189 PHE A N 1
ATOM 1495 C CA . PHE A 1 189 ? -2.254 -34.055 23.945 1.00 63.78 189 PHE A CA 1
ATOM 1496 C C . PHE A 1 189 ? -3.745 -34.382 23.941 1.00 63.78 189 PHE A C 1
ATOM 1498 O O . PHE A 1 189 ? -4.538 -33.667 23.323 1.00 63.78 189 PHE A O 1
ATOM 1505 N N . GLU A 1 190 ? -4.109 -35.497 24.576 1.00 50.69 190 GLU A N 1
ATOM 1506 C CA . GLU A 1 190 ? -5.482 -35.802 24.967 1.00 50.69 190 GLU A CA 1
ATOM 1507 C C . GLU A 1 190 ? -5.940 -34.724 25.955 1.00 50.69 190 GLU A C 1
ATOM 1509 O O . GLU A 1 190 ? -5.950 -34.904 27.169 1.00 50.69 190 GLU A O 1
ATOM 1514 N N . ASP A 1 191 ? -6.263 -33.549 25.427 1.00 49.66 191 ASP A N 1
ATOM 1515 C CA . ASP A 1 191 ? -6.966 -32.515 26.153 1.00 49.66 191 ASP A CA 1
ATOM 1516 C C . ASP A 1 191 ? -8.449 -32.928 26.158 1.00 49.66 191 ASP A C 1
ATOM 1518 O O . ASP A 1 191 ? -9.078 -32.966 25.090 1.00 49.66 191 ASP A O 1
ATOM 1522 N N . PRO A 1 192 ? -9.046 -33.277 27.316 1.00 59.06 192 PRO A N 1
ATOM 1523 C CA . PRO A 1 192 ? -10.440 -33.723 27.401 1.00 59.06 192 PRO A CA 1
ATOM 1524 C C . PRO A 1 192 ? -11.451 -32.632 26.997 1.00 59.06 192 PRO A C 1
ATOM 1526 O O . PRO A 1 192 ? -12.657 -32.880 26.953 1.00 59.06 192 PRO A O 1
ATOM 1529 N N . LEU A 1 193 ? -10.972 -31.437 26.637 1.00 52.62 193 LEU A N 1
ATOM 1530 C CA . LEU A 1 193 ? -11.719 -30.372 25.981 1.00 52.62 193 LEU A CA 1
ATOM 1531 C C . LEU A 1 193 ? -11.193 -30.127 24.560 1.00 52.62 193 LEU A C 1
ATOM 1533 O O . LEU A 1 193 ? -10.848 -29.003 24.191 1.00 52.62 193 LEU A O 1
ATOM 1537 N N . ALA A 1 194 ? -11.165 -31.171 23.729 1.00 48.16 194 ALA A N 1
ATOM 1538 C CA . ALA A 1 194 ? -10.873 -31.051 22.306 1.00 48.16 194 ALA A CA 1
ATOM 1539 C C . ALA A 1 194 ? -11.965 -30.230 21.591 1.00 48.16 194 ALA A C 1
ATOM 1541 O O . ALA A 1 194 ? -12.870 -30.746 20.932 1.00 48.16 194 ALA A O 1
ATOM 1542 N N . PHE A 1 195 ? -11.880 -28.902 21.686 1.00 55.00 195 PHE A N 1
ATOM 1543 C CA . PHE A 1 195 ? -12.481 -28.024 20.701 1.00 55.00 195 PHE A CA 1
ATOM 1544 C C . PHE A 1 195 ? -11.796 -28.351 19.378 1.00 55.00 195 PHE A C 1
ATOM 1546 O O . PHE A 1 195 ? -10.673 -27.912 19.138 1.00 55.00 195 PHE A O 1
ATOM 1553 N N . TYR A 1 196 ? -12.459 -29.132 18.528 1.00 53.09 196 TYR A N 1
ATOM 1554 C CA . TYR A 1 196 ? -12.021 -29.415 17.166 1.00 53.09 196 TYR A CA 1
ATOM 1555 C C . TYR A 1 196 ? -11.845 -28.097 16.395 1.00 53.09 196 TYR A C 1
ATOM 1557 O O . TYR A 1 196 ? -12.764 -27.567 15.767 1.00 53.09 196 TYR A O 1
ATOM 1565 N N . ARG A 1 197 ? -10.644 -27.518 16.465 1.00 67.31 197 ARG A N 1
ATOM 1566 C CA . ARG A 1 197 ? -10.254 -26.331 15.707 1.00 67.31 197 ARG A CA 1
ATOM 1567 C C . ARG A 1 197 ? -9.808 -26.790 14.329 1.00 67.31 197 ARG A C 1
ATOM 1569 O O . ARG A 1 197 ? -8.621 -26.892 14.041 1.00 67.31 197 ARG A O 1
ATOM 1576 N N . HIS A 1 198 ? -10.772 -27.066 13.459 1.00 72.25 198 HIS A N 1
ATOM 1577 C CA . HIS A 1 198 ? -10.461 -27.313 12.058 1.00 72.25 198 HIS A CA 1
ATOM 1578 C C . HIS A 1 198 ? -9.913 -26.033 11.428 1.00 72.25 198 HIS A C 1
ATOM 1580 O O . HIS A 1 198 ? -10.548 -24.976 11.457 1.00 72.25 198 HIS A O 1
ATOM 1586 N N . ARG A 1 199 ? -8.713 -26.120 10.855 1.00 75.38 199 ARG A N 1
ATOM 1587 C CA . ARG A 1 199 ? -8.120 -25.020 10.098 1.00 75.38 199 ARG A CA 1
ATOM 1588 C C . ARG A 1 199 ? -8.923 -24.847 8.807 1.00 75.38 199 ARG A C 1
ATOM 1590 O O . ARG A 1 199 ? -8.816 -25.663 7.902 1.00 75.38 199 ARG A O 1
ATOM 1597 N N . ILE A 1 200 ? -9.758 -23.809 8.756 1.00 81.38 200 ILE A N 1
ATOM 1598 C CA . ILE A 1 200 ? -10.691 -23.583 7.639 1.00 81.38 200 ILE A CA 1
ATOM 1599 C C . ILE A 1 200 ? -9.946 -23.090 6.392 1.00 81.38 200 ILE A C 1
ATOM 1601 O O . ILE A 1 200 ? -10.184 -23.588 5.298 1.00 81.38 200 ILE A O 1
ATOM 1605 N N . ASP A 1 201 ? -9.050 -22.112 6.551 1.00 83.25 201 ASP A N 1
ATOM 1606 C CA . ASP A 1 201 ? -8.227 -21.574 5.464 1.00 83.25 201 ASP A CA 1
ATOM 1607 C C . ASP A 1 201 ? -7.026 -20.790 6.041 1.00 83.25 201 ASP A C 1
ATOM 1609 O O . ASP A 1 201 ? -7.017 -20.421 7.219 1.00 83.25 201 ASP A O 1
ATOM 1613 N N . SER A 1 202 ? -5.998 -20.531 5.227 1.00 84.81 202 SER A N 1
ATOM 1614 C CA . SER A 1 202 ? -4.790 -19.790 5.613 1.00 84.81 202 SER A CA 1
ATOM 1615 C C . SER A 1 202 ? -4.510 -18.653 4.630 1.00 84.81 202 SER A C 1
ATOM 1617 O O . SER A 1 202 ? -3.976 -18.854 3.537 1.00 84.81 202 SER A O 1
ATOM 1619 N N . PHE A 1 203 ? -4.823 -17.420 5.034 1.00 84.25 203 PHE A N 1
ATOM 1620 C CA . PHE A 1 203 ? -4.666 -16.242 4.182 1.00 84.25 203 PHE A CA 1
ATOM 1621 C C . PHE A 1 203 ? -3.407 -15.438 4.520 1.00 84.25 203 PHE A C 1
ATOM 1623 O O . PHE A 1 203 ? -3.253 -14.918 5.622 1.00 84.25 203 PHE A O 1
ATOM 1630 N N . HIS A 1 204 ? -2.536 -15.245 3.531 1.00 84.06 204 HIS A N 1
ATOM 1631 C CA . HIS A 1 204 ? -1.361 -14.382 3.657 1.00 84.06 204 HIS A CA 1
ATOM 1632 C C . HIS A 1 204 ? -1.749 -12.920 3.371 1.00 84.06 204 HIS A C 1
ATOM 1634 O O . HIS A 1 204 ? -2.132 -12.591 2.244 1.00 84.06 204 HIS A O 1
ATOM 1640 N N . LEU A 1 205 ? -1.658 -12.045 4.383 1.00 84.50 205 LEU A N 1
ATOM 1641 C CA . LEU A 1 205 ? -2.061 -10.623 4.323 1.00 84.50 205 LEU A CA 1
ATOM 1642 C C . LEU A 1 205 ? -0.942 -9.648 3.893 1.00 84.50 205 LEU A C 1
ATOM 1644 O O . LEU A 1 205 ? -1.125 -8.423 3.930 1.00 84.50 205 LEU A O 1
ATOM 1648 N N . GLY A 1 206 ? 0.203 -10.183 3.463 1.00 81.44 206 GLY A N 1
ATOM 1649 C CA . GLY A 1 206 ? 1.386 -9.404 3.102 1.00 81.44 206 GLY A CA 1
ATOM 1650 C C . GLY A 1 206 ? 1.180 -8.444 1.916 1.00 81.44 206 GLY A C 1
ATOM 1651 O O . GLY A 1 206 ? 0.309 -8.667 1.066 1.00 81.44 206 GLY A O 1
ATOM 1652 N N . PRO A 1 207 ? 1.969 -7.354 1.845 1.00 71.88 207 PRO A N 1
ATOM 1653 C CA . PRO A 1 207 ? 2.001 -6.477 0.676 1.00 71.88 207 PRO A CA 1
ATOM 1654 C C . PRO A 1 207 ? 2.493 -7.238 -0.571 1.00 71.88 207 PRO A C 1
ATOM 1656 O O . PRO A 1 207 ? 3.328 -8.133 -0.476 1.00 71.88 207 PRO A O 1
ATOM 1659 N N . GLY A 1 208 ? 1.981 -6.890 -1.758 1.00 80.75 208 GLY A N 1
ATOM 1660 C CA . GLY A 1 208 ? 2.456 -7.432 -3.041 1.00 80.75 208 GLY A CA 1
ATOM 1661 C C . GLY A 1 208 ? 1.437 -8.297 -3.789 1.00 80.75 208 GLY A C 1
ATOM 1662 O O . GLY A 1 208 ? 0.245 -7.990 -3.818 1.00 80.75 208 GLY A O 1
ATOM 1663 N N . LYS A 1 209 ? 1.909 -9.378 -4.430 1.00 80.06 209 LYS A N 1
ATOM 1664 C CA . LYS A 1 209 ? 1.123 -10.239 -5.347 1.00 80.06 209 LYS A CA 1
ATOM 1665 C C . LYS A 1 209 ? -0.133 -10.864 -4.708 1.00 80.06 209 LYS A C 1
ATOM 1667 O O . LYS A 1 209 ? -1.015 -11.324 -5.425 1.00 80.06 209 LYS A O 1
ATOM 1672 N N . HIS A 1 210 ? -0.244 -10.823 -3.379 1.00 79.75 210 HIS A N 1
ATOM 1673 C CA . HIS A 1 210 ? -1.377 -11.326 -2.601 1.00 79.75 210 HIS A CA 1
ATOM 1674 C C . HIS A 1 210 ? -2.380 -10.245 -2.167 1.00 79.75 210 HIS A C 1
ATOM 1676 O O . HIS A 1 210 ? -3.262 -10.531 -1.362 1.00 79.75 210 HIS A O 1
ATOM 1682 N N . ALA A 1 211 ? -2.325 -9.025 -2.714 1.00 78.88 211 ALA A N 1
ATOM 1683 C CA . ALA A 1 211 ? -3.287 -7.964 -2.383 1.00 78.88 211 ALA A CA 1
ATOM 1684 C C . ALA A 1 211 ? -4.763 -8.397 -2.556 1.00 78.88 211 ALA A C 1
ATOM 1686 O O . ALA A 1 211 ? -5.632 -7.954 -1.805 1.00 78.88 211 ALA A O 1
ATOM 1687 N N . GLY A 1 212 ? -5.044 -9.323 -3.483 1.00 84.12 212 GLY A N 1
ATOM 1688 C CA . GLY A 1 212 ? -6.377 -9.911 -3.672 1.00 84.12 212 GLY A CA 1
ATOM 1689 C C . GLY A 1 212 ? -6.874 -10.778 -2.505 1.00 84.12 212 GLY A C 1
ATOM 1690 O O . GLY A 1 212 ? -8.083 -10.928 -2.334 1.00 84.12 212 GLY A O 1
ATOM 1691 N N . ASN A 1 213 ? -5.978 -11.303 -1.663 1.00 88.94 213 ASN A N 1
ATOM 1692 C CA . ASN A 1 213 ? -6.347 -12.128 -0.510 1.00 88.94 213 ASN A CA 1
ATOM 1693 C C . ASN A 1 213 ? -7.012 -11.306 0.598 1.00 88.94 213 ASN A C 1
ATOM 1695 O O . ASN A 1 213 ? -7.846 -11.839 1.320 1.00 88.94 213 ASN A O 1
ATOM 1699 N N . ARG A 1 214 ? -6.729 -10.000 0.694 1.00 87.31 214 ARG A N 1
ATOM 1700 C CA . ARG A 1 214 ? -7.379 -9.120 1.683 1.00 87.31 214 ARG A CA 1
ATOM 1701 C C . ARG A 1 214 ? -8.892 -9.084 1.507 1.00 87.31 214 ARG A C 1
ATOM 1703 O O . ARG A 1 214 ? -9.625 -9.153 2.488 1.00 87.31 214 ARG A O 1
ATOM 1710 N N . LYS A 1 215 ? -9.356 -9.030 0.254 1.00 91.44 215 LYS A N 1
ATOM 1711 C CA . LYS A 1 215 ? -10.789 -9.068 -0.048 1.00 91.44 215 LYS A CA 1
ATOM 1712 C C . LYS A 1 215 ? -11.399 -10.411 0.358 1.00 91.44 215 LYS A C 1
ATOM 1714 O O . LYS A 1 215 ? -12.433 -10.421 1.006 1.00 91.44 215 LYS A O 1
ATOM 1719 N N . LYS A 1 216 ? -10.728 -11.526 0.048 1.00 90.56 216 LYS A N 1
ATOM 1720 C CA . LYS A 1 216 ? -11.192 -12.869 0.432 1.00 90.56 216 LYS A CA 1
ATOM 1721 C C . LYS A 1 216 ? -11.312 -13.032 1.948 1.00 90.56 216 LYS A C 1
ATOM 1723 O O . LYS A 1 216 ? -12.317 -13.552 2.409 1.00 90.56 216 LYS A O 1
ATOM 1728 N N . VAL A 1 217 ? -10.337 -12.533 2.712 1.00 92.12 217 VAL A N 1
ATOM 1729 C CA . VAL A 1 217 ? -10.389 -12.521 4.185 1.00 92.12 217 VAL A CA 1
ATOM 1730 C C . VAL A 1 217 ? -11.581 -11.715 4.682 1.00 92.12 217 VAL A C 1
ATOM 1732 O O . VAL A 1 217 ? -12.315 -12.176 5.550 1.00 92.12 217 VAL A O 1
ATOM 1735 N N . TYR A 1 218 ? -11.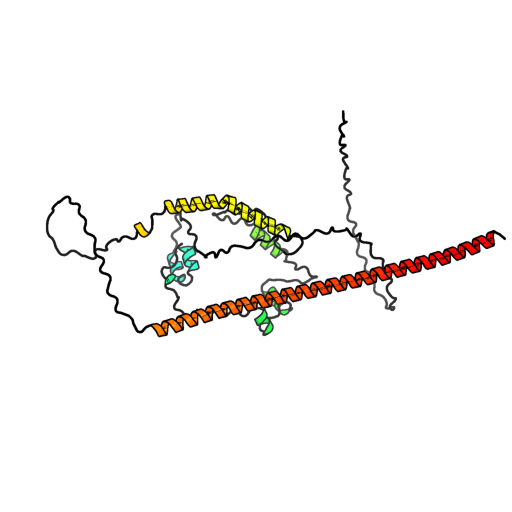798 -10.526 4.119 1.00 93.00 218 TYR A N 1
ATOM 1736 C CA . TYR A 1 218 ? -12.927 -9.684 4.498 1.00 93.00 218 TYR A CA 1
ATOM 1737 C C . TYR A 1 218 ? -14.274 -10.348 4.184 1.00 93.00 218 TYR A C 1
ATOM 1739 O O . TYR A 1 218 ? -15.155 -10.379 5.041 1.00 93.00 218 TYR A O 1
ATOM 1747 N N . ASP A 1 219 ? -14.419 -10.921 2.988 1.00 94.44 219 ASP A N 1
ATOM 1748 C CA . ASP A 1 219 ? -15.629 -11.628 2.562 1.00 94.44 219 ASP A CA 1
ATOM 1749 C C . ASP A 1 219 ? -15.880 -12.872 3.436 1.00 94.44 219 ASP A C 1
ATOM 1751 O O . ASP A 1 219 ? -17.008 -13.093 3.871 1.00 94.44 219 ASP A O 1
ATOM 1755 N N . PHE A 1 220 ? -14.829 -13.626 3.780 1.00 94.06 220 PHE A N 1
ATOM 1756 C CA . PHE A 1 220 ? -14.905 -14.766 4.697 1.00 94.06 220 PHE A CA 1
ATOM 1757 C C . PHE A 1 220 ? -15.396 -14.348 6.086 1.00 94.06 220 PHE A C 1
ATOM 1759 O O . PHE A 1 220 ? -16.398 -14.870 6.570 1.00 94.06 220 PHE A O 1
ATOM 1766 N N . VAL A 1 221 ? -14.743 -13.361 6.711 1.00 93.19 221 VAL A N 1
ATOM 1767 C CA . VAL A 1 221 ? -15.143 -12.845 8.030 1.00 93.19 221 VAL A CA 1
ATOM 1768 C C . VAL A 1 221 ? -16.585 -12.340 7.989 1.00 93.19 221 VAL A C 1
ATOM 1770 O O . VAL A 1 221 ? -17.374 -12.623 8.890 1.00 93.19 221 VAL A O 1
ATOM 1773 N N . ARG A 1 222 ? -16.966 -11.632 6.922 1.00 96.19 222 ARG A N 1
ATOM 1774 C CA . ARG A 1 222 ? -18.325 -11.123 6.748 1.00 96.19 222 ARG A CA 1
ATOM 1775 C C . ARG A 1 222 ? -19.360 -12.245 6.647 1.00 96.19 222 ARG A C 1
ATOM 1777 O O . ARG A 1 222 ? -20.408 -12.123 7.277 1.00 96.19 222 ARG A O 1
ATOM 1784 N N . GLU A 1 223 ? -19.095 -13.317 5.902 1.00 95.44 223 GLU A N 1
ATOM 1785 C CA . GLU A 1 223 ? -20.010 -14.466 5.808 1.00 95.44 223 GLU A CA 1
ATOM 1786 C C . GLU A 1 223 ? -20.083 -15.267 7.116 1.00 95.44 223 GLU A C 1
ATOM 1788 O O . GLU A 1 223 ? -21.174 -15.693 7.502 1.00 95.44 223 GLU A O 1
ATOM 1793 N N . VAL A 1 224 ? -18.976 -15.383 7.864 1.00 92.19 224 VAL A N 1
ATOM 1794 C CA . VAL A 1 224 ? -18.988 -15.938 9.229 1.00 92.19 224 VAL A CA 1
ATOM 1795 C C . VAL A 1 224 ? -19.928 -15.117 10.111 1.00 92.19 224 VAL A C 1
ATOM 1797 O O . VAL A 1 224 ? -20.866 -15.661 10.691 1.00 92.19 224 VAL A O 1
ATOM 1800 N N . TYR A 1 225 ? -19.770 -13.793 10.166 1.00 93.81 225 TYR A N 1
ATOM 1801 C CA . TYR A 1 225 ? -20.682 -12.965 10.956 1.00 93.81 225 TYR A CA 1
ATOM 1802 C C . TYR A 1 225 ? -22.123 -13.070 10.461 1.00 93.81 225 TYR A C 1
ATOM 1804 O O . TYR A 1 225 ? -23.023 -13.271 11.262 1.00 93.81 225 TYR A O 1
ATOM 1812 N N . LYS A 1 226 ? -22.371 -13.005 9.157 1.00 95.88 226 LYS A N 1
ATOM 1813 C CA . LYS A 1 226 ? -23.725 -13.099 8.599 1.00 95.88 226 LYS A CA 1
ATOM 1814 C C . LYS A 1 226 ? -24.434 -14.409 8.964 1.00 95.88 226 LYS A C 1
ATOM 1816 O O . LYS A 1 226 ? -25.630 -14.382 9.236 1.00 95.88 226 LYS A O 1
ATOM 1821 N N . THR A 1 227 ? -23.702 -15.520 9.009 1.00 94.94 227 THR A N 1
ATOM 1822 C CA . THR A 1 227 ? -24.258 -16.847 9.310 1.00 94.94 227 THR A CA 1
ATOM 1823 C C . THR A 1 227 ? -24.407 -17.078 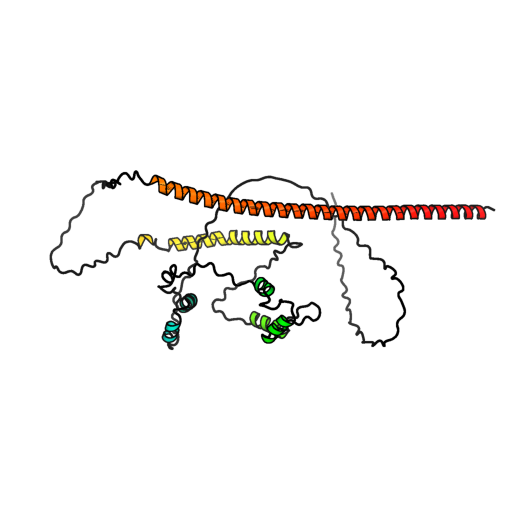10.814 1.00 94.94 227 THR A C 1
ATOM 1825 O O . THR A 1 227 ? -25.454 -17.521 11.279 1.00 94.94 227 THR A O 1
ATOM 1828 N N . PHE A 1 228 ? -23.380 -16.748 11.601 1.00 91.81 228 PHE A N 1
ATOM 1829 C CA . PHE A 1 228 ? -23.337 -17.084 13.026 1.00 91.81 228 PHE A CA 1
ATOM 1830 C C . PHE A 1 228 ? -23.929 -16.003 13.934 1.00 91.81 228 PHE A C 1
ATOM 1832 O O . PHE A 1 228 ? -24.411 -16.328 15.019 1.00 91.81 228 PHE A O 1
ATOM 1839 N N . TYR A 1 229 ? -23.929 -14.732 13.519 1.00 93.00 229 TYR A N 1
ATOM 1840 C CA . TYR A 1 229 ? -24.397 -13.625 14.356 1.00 93.00 229 TYR A CA 1
ATOM 1841 C C . TYR A 1 229 ? -25.874 -13.742 14.749 1.00 93.00 229 TYR A C 1
ATOM 1843 O O . TYR A 1 229 ? -26.146 -13.603 15.939 1.00 93.00 229 TYR A O 1
ATOM 1851 N N . PRO A 1 230 ? -26.830 -14.061 13.851 1.00 96.44 230 PRO A N 1
ATOM 1852 C CA . PRO A 1 230 ? -28.235 -14.181 14.248 1.00 96.44 230 PRO A CA 1
ATOM 1853 C C . PRO A 1 230 ? -28.458 -15.296 15.278 1.00 96.44 230 PRO A C 1
ATOM 1855 O O . PRO A 1 230 ? -29.156 -15.099 16.270 1.00 96.44 230 PRO A O 1
ATOM 1858 N N . ALA A 1 231 ? -27.811 -16.451 15.085 1.00 90.12 231 ALA A N 1
ATOM 1859 C CA . ALA A 1 231 ? -27.899 -17.578 16.011 1.00 90.12 231 ALA A CA 1
ATOM 1860 C C . ALA A 1 231 ? -27.223 -17.279 17.360 1.00 90.12 231 ALA A C 1
ATOM 1862 O O . ALA A 1 231 ? -27.714 -17.683 18.411 1.00 90.12 231 ALA A O 1
ATOM 1863 N N . HIS A 1 232 ? -26.092 -16.571 17.350 1.00 88.56 232 HIS A N 1
ATOM 1864 C CA . HIS A 1 232 ? -25.408 -16.137 18.566 1.00 88.56 232 HIS A CA 1
ATOM 1865 C C . HIS A 1 232 ? -26.232 -15.086 19.327 1.00 88.56 232 HIS A C 1
ATOM 1867 O O . HIS A 1 232 ? -26.408 -15.205 20.535 1.00 88.56 232 HIS A O 1
ATOM 1873 N N . LEU A 1 233 ? -26.802 -14.106 18.622 1.00 95.06 233 LEU A N 1
ATOM 1874 C CA . LEU A 1 233 ? -27.671 -13.086 19.206 1.00 95.06 233 LEU A CA 1
ATOM 1875 C C . LEU A 1 233 ? -28.912 -13.714 19.847 1.00 95.06 233 LEU A C 1
ATOM 1877 O O . LEU A 1 233 ? -29.263 -13.350 20.965 1.00 95.06 233 LEU A O 1
ATOM 1881 N N . LYS A 1 234 ? -29.532 -14.693 19.177 1.00 94.75 234 LYS A N 1
ATOM 1882 C CA . LYS A 1 234 ? -30.665 -15.441 19.728 1.00 94.75 234 LYS A CA 1
ATOM 1883 C C . LYS A 1 234 ? -30.284 -16.189 21.009 1.00 94.75 234 LYS A C 1
ATOM 1885 O O . LYS A 1 234 ? -31.001 -16.078 21.991 1.00 94.75 234 LYS A O 1
ATOM 1890 N N . ARG A 1 235 ? -29.131 -16.872 21.033 1.00 93.88 235 ARG A N 1
ATOM 1891 C CA . ARG A 1 235 ? -28.625 -17.546 22.244 1.00 93.88 235 ARG A CA 1
ATOM 1892 C C . ARG A 1 235 ? -28.435 -16.581 23.415 1.00 93.88 235 ARG A C 1
ATOM 1894 O O . ARG A 1 235 ? -28.868 -16.897 24.514 1.00 93.88 235 ARG A O 1
ATOM 1901 N N . ILE A 1 236 ? -27.855 -15.400 23.178 1.00 90.06 236 ILE A N 1
ATOM 1902 C CA . ILE A 1 236 ? -27.717 -14.365 24.218 1.00 90.06 236 ILE A CA 1
ATOM 1903 C C . ILE A 1 236 ? -29.093 -13.890 24.695 1.00 90.06 236 ILE A C 1
ATOM 1905 O O . ILE A 1 236 ? -29.321 -13.778 25.893 1.00 90.06 236 ILE A O 1
ATOM 1909 N N . GLN A 1 237 ? -30.023 -13.615 23.779 1.00 96.06 237 GLN A N 1
ATOM 1910 C CA . GLN A 1 237 ? -31.372 -13.174 24.144 1.00 96.06 237 GLN A CA 1
ATOM 1911 C C . GLN A 1 237 ? -32.132 -14.231 24.947 1.00 96.06 237 GLN A C 1
ATOM 1913 O O . GLN A 1 237 ? -32.817 -13.887 25.904 1.00 96.06 237 GLN A O 1
ATOM 1918 N N . ASP A 1 238 ? -32.022 -15.501 24.566 1.00 95.00 238 ASP A N 1
ATOM 1919 C CA . ASP A 1 238 ? -32.672 -16.600 25.272 1.00 95.00 238 ASP A CA 1
ATOM 1920 C C . ASP A 1 238 ? -32.038 -16.812 26.657 1.00 95.00 238 ASP A C 1
ATOM 1922 O O . ASP A 1 238 ? -32.774 -16.963 27.629 1.00 95.00 238 ASP A O 1
ATOM 1926 N N . ALA A 1 239 ? -30.711 -16.692 26.787 1.00 92.56 239 ALA A N 1
ATOM 1927 C CA . ALA A 1 239 ? -30.031 -16.696 28.085 1.00 92.56 239 ALA A CA 1
ATOM 1928 C C . ALA A 1 239 ? -30.493 -15.531 28.978 1.00 92.56 239 ALA A C 1
ATOM 1930 O O . ALA A 1 239 ? -30.862 -15.745 30.128 1.00 92.56 239 ALA A O 1
ATOM 1931 N N . LEU A 1 240 ? -30.581 -14.312 28.433 1.00 92.19 240 LEU A N 1
ATOM 1932 C CA . LEU A 1 240 ? -31.072 -13.143 29.171 1.00 92.19 240 LEU A CA 1
ATOM 1933 C C . LEU A 1 240 ? -32.539 -13.273 29.603 1.00 92.19 240 LEU A C 1
ATOM 1935 O O . LEU A 1 240 ? -32.911 -12.715 30.626 1.00 92.19 240 LEU A O 1
ATOM 1939 N N . LYS A 1 241 ? -33.377 -13.999 28.851 1.00 93.19 241 LYS A N 1
ATOM 1940 C CA . LYS A 1 241 ? -34.760 -14.299 29.264 1.00 93.19 241 LYS A CA 1
ATOM 1941 C C . LYS A 1 241 ? -34.828 -15.338 30.381 1.00 93.19 241 LYS A C 1
ATOM 1943 O O . LYS A 1 241 ? -35.769 -15.306 31.167 1.00 93.19 241 LYS A O 1
ATOM 1948 N N . GLN A 1 242 ? -33.891 -16.286 30.408 1.00 94.06 242 GLN A N 1
ATOM 1949 C CA . GLN A 1 242 ? -33.802 -17.297 31.464 1.00 94.06 242 GLN A CA 1
ATOM 1950 C C . GLN A 1 242 ? -33.218 -16.720 32.757 1.00 94.06 242 GLN A C 1
ATOM 1952 O O . GLN A 1 242 ? -33.587 -17.153 33.848 1.00 94.06 242 GLN A O 1
ATOM 1957 N N . MET A 1 243 ? -32.339 -15.723 32.647 1.00 91.12 243 MET A N 1
ATOM 1958 C CA . MET A 1 243 ? -31.821 -14.991 33.796 1.00 91.12 243 MET A CA 1
ATOM 1959 C C . MET A 1 243 ? -32.939 -14.160 34.438 1.00 91.12 243 MET A C 1
ATOM 1961 O O . MET A 1 243 ? -33.568 -13.323 33.792 1.00 91.12 243 MET A O 1
ATOM 1965 N N . LYS A 1 244 ? -33.188 -14.382 35.733 1.00 87.50 244 LYS A N 1
ATOM 1966 C CA . LYS A 1 244 ? -34.056 -13.499 36.524 1.00 87.50 244 LYS A CA 1
ATOM 1967 C C . LYS A 1 244 ? -33.409 -12.117 36.593 1.00 87.50 244 LYS A C 1
ATOM 1969 O O . LYS A 1 244 ? -32.196 -12.022 36.763 1.00 87.50 244 LYS A O 1
ATOM 1974 N N . ASP A 1 245 ? -34.216 -11.064 36.464 1.00 83.19 245 ASP A N 1
ATOM 1975 C CA . ASP A 1 245 ? -33.726 -9.688 36.558 1.00 83.19 245 ASP A CA 1
ATOM 1976 C C . ASP A 1 245 ? -32.999 -9.508 37.905 1.00 83.19 245 ASP A C 1
ATOM 1978 O O . ASP A 1 245 ? -33.631 -9.675 38.955 1.00 83.19 245 ASP A O 1
ATOM 1982 N N . PRO A 1 246 ? -31.692 -9.187 37.914 1.00 79.56 246 PRO A N 1
ATOM 1983 C CA . PRO A 1 246 ? -30.942 -9.026 39.155 1.00 79.56 246 PRO A CA 1
ATOM 1984 C C . PRO A 1 246 ? -31.531 -7.924 40.049 1.00 79.56 246 PRO A C 1
ATOM 1986 O O . PRO A 1 246 ? -31.386 -7.985 41.268 1.00 79.56 246 PRO A O 1
ATOM 1989 N N . ARG A 1 247 ? -32.280 -6.959 39.488 1.00 77.44 247 ARG A N 1
ATOM 1990 C CA . ARG A 1 247 ? -33.015 -5.963 40.287 1.00 77.44 247 ARG A CA 1
ATOM 1991 C C . ARG A 1 247 ? -34.233 -6.521 41.013 1.00 77.44 247 ARG A C 1
ATOM 1993 O O . ARG A 1 247 ? -34.636 -5.958 42.025 1.00 77.44 247 ARG A O 1
ATOM 2000 N N . ALA A 1 248 ? -34.822 -7.607 40.519 1.00 74.62 248 ALA A N 1
ATOM 2001 C CA . ALA A 1 248 ? -35.918 -8.279 41.209 1.00 74.62 248 ALA A CA 1
ATOM 2002 C C . ALA A 1 248 ? -35.415 -9.131 42.389 1.00 74.62 248 ALA A C 1
ATOM 2004 O O . ALA A 1 248 ? -36.171 -9.368 43.326 1.00 74.62 248 ALA A O 1
ATOM 2005 N N . GLN A 1 249 ? -34.146 -9.558 42.371 1.00 66.19 249 GLN A N 1
ATOM 2006 C CA . GLN A 1 249 ? -33.490 -10.198 43.520 1.00 66.19 249 GLN A CA 1
ATOM 2007 C C . GLN A 1 249 ? -32.932 -9.194 44.535 1.00 66.19 249 GLN A C 1
ATOM 2009 O O . GLN A 1 249 ? -32.738 -9.551 45.693 1.00 66.19 249 GLN A O 1
ATOM 2014 N N . SER A 1 250 ? -32.725 -7.933 44.147 1.00 59.28 250 SER A N 1
ATOM 2015 C CA . SER A 1 250 ? -32.335 -6.863 45.066 1.00 59.28 250 SER A CA 1
ATOM 2016 C C . SER A 1 250 ? -33.558 -6.212 45.724 1.00 59.28 250 SER A C 1
ATOM 2018 O O . SER A 1 250 ? -33.791 -5.013 45.575 1.00 59.28 250 SER A O 1
ATOM 2020 N N . MET A 1 251 ? -34.366 -6.992 46.437 1.00 61.25 251 MET A N 1
ATOM 2021 C CA . MET A 1 251 ? -35.236 -6.446 47.479 1.00 61.25 251 MET A CA 1
ATOM 2022 C C . MET A 1 251 ? -35.055 -7.263 48.756 1.00 61.25 251 MET A C 1
ATOM 2024 O O . MET A 1 251 ? -34.880 -8.479 48.700 1.00 61.25 251 MET A O 1
ATOM 2028 N N . PRO A 1 252 ? -34.974 -6.563 49.892 1.00 55.41 252 PRO A N 1
ATOM 2029 C CA . PRO A 1 252 ? -34.075 -6.906 50.972 1.00 55.41 252 PRO A CA 1
ATOM 2030 C C . PRO A 1 252 ? -34.649 -8.067 51.770 1.00 55.41 252 PRO A C 1
ATOM 2032 O O . PRO A 1 252 ? -35.785 -8.003 52.239 1.00 55.41 252 PRO A O 1
ATOM 2035 N N . ALA A 1 253 ? -33.821 -9.077 52.034 1.00 53.84 253 ALA A N 1
ATOM 2036 C CA . ALA A 1 253 ? -33.895 -9.699 53.342 1.00 53.84 253 ALA A CA 1
ATOM 2037 C C . ALA A 1 253 ? -33.638 -8.556 54.329 1.00 53.84 253 ALA A C 1
ATOM 2039 O O . ALA A 1 253 ? -32.503 -8.126 54.532 1.00 53.84 253 ALA A O 1
ATOM 2040 N N . SER A 1 254 ? -34.729 -7.972 54.823 1.00 52.19 254 SER A N 1
ATOM 2041 C CA . SER A 1 254 ? -34.736 -7.218 56.057 1.00 52.19 254 SER A CA 1
ATOM 2042 C C . SER A 1 254 ? -34.114 -8.169 57.064 1.00 52.19 254 SER A C 1
ATOM 2044 O O . SER A 1 254 ? -34.732 -9.133 57.507 1.00 52.19 254 SER A O 1
ATOM 2046 N N . VAL A 1 255 ? -32.819 -7.974 57.295 1.00 57.75 255 VAL A N 1
ATOM 2047 C CA . VAL A 1 255 ? -32.140 -8.470 58.473 1.00 57.75 255 VAL A CA 1
ATOM 2048 C C . VAL A 1 255 ? -32.843 -7.743 59.604 1.00 57.75 255 VAL A C 1
ATOM 2050 O O . VAL A 1 255 ? -32.469 -6.635 59.983 1.00 57.75 255 VAL A O 1
ATOM 2053 N N . ASP A 1 256 ? -33.934 -8.342 60.071 1.00 46.81 256 ASP A N 1
ATOM 2054 C CA . ASP A 1 256 ? -34.472 -8.105 61.395 1.00 46.81 256 ASP A CA 1
ATOM 2055 C C . ASP A 1 256 ? -33.395 -8.600 62.367 1.00 46.81 256 ASP A C 1
ATOM 2057 O O . ASP A 1 256 ? -33.430 -9.700 62.914 1.00 46.81 256 ASP A O 1
ATOM 2061 N N . GLN A 1 257 ? -32.382 -7.756 62.572 1.00 54.22 257 GLN A N 1
ATOM 2062 C CA . GLN A 1 257 ? -31.693 -7.658 63.849 1.00 54.22 257 GLN A CA 1
ATOM 2063 C C . GLN A 1 257 ? -32.687 -7.049 64.842 1.00 54.22 257 GLN A C 1
ATOM 2065 O O . GLN A 1 257 ? -32.556 -5.912 65.283 1.00 54.22 257 GLN A O 1
ATOM 2070 N N . SER A 1 258 ? -33.720 -7.808 65.182 1.00 48.03 258 SER A N 1
ATOM 2071 C CA . SER A 1 258 ? -34.473 -7.570 66.398 1.00 48.03 258 SER A CA 1
ATOM 2072 C C . SER A 1 258 ? -34.622 -8.907 67.087 1.00 48.03 258 SER A C 1
ATOM 2074 O O . SER A 1 258 ? -35.559 -9.670 66.868 1.00 48.03 258 SER A O 1
ATOM 2076 N N . SER A 1 259 ? -33.609 -9.211 67.896 1.00 50.31 259 SER A N 1
ATOM 2077 C CA . SER A 1 259 ? -33.739 -10.145 68.998 1.00 50.31 259 SER A CA 1
ATOM 2078 C C . SER A 1 259 ? -34.861 -9.636 69.897 1.00 50.31 259 SER A C 1
ATOM 2080 O O . SER A 1 259 ? -34.683 -8.715 70.697 1.00 50.31 259 SER A O 1
ATOM 2082 N N . THR A 1 260 ? -36.023 -10.240 69.696 1.00 45.66 260 THR A N 1
ATOM 2083 C CA . THR A 1 260 ? -37.226 -10.161 70.500 1.00 45.66 260 THR A CA 1
ATOM 2084 C C . THR A 1 260 ? -36.885 -10.385 71.968 1.00 45.66 260 THR A C 1
ATOM 2086 O O . THR A 1 260 ? -36.511 -11.478 72.386 1.00 45.66 260 THR A O 1
ATOM 2089 N N . GLY A 1 261 ? -37.088 -9.340 72.758 1.00 50.12 261 GLY A N 1
ATOM 2090 C CA . GLY A 1 261 ? -37.665 -9.460 74.083 1.00 50.12 261 GLY A CA 1
ATOM 2091 C C . GLY A 1 261 ? -38.964 -8.669 74.080 1.00 50.12 261 GLY A C 1
ATOM 2092 O O . GLY A 1 261 ? -38.927 -7.482 74.360 1.00 50.12 261 GLY A O 1
ATOM 2093 N N . GLN A 1 262 ? -40.082 -9.293 73.705 1.00 46.09 262 GLN A N 1
ATOM 2094 C CA . GLN A 1 262 ? -41.394 -9.039 74.310 1.00 46.09 262 GLN A CA 1
ATOM 2095 C C . GLN A 1 262 ? -42.465 -9.919 73.675 1.00 46.09 262 GLN A C 1
ATOM 2097 O O . GLN A 1 262 ? -42.736 -9.874 72.478 1.00 46.09 262 GLN A O 1
ATOM 2102 N N . GLU A 1 263 ? -43.072 -10.710 74.544 1.00 58.66 263 GLU A N 1
ATOM 2103 C CA . GLU A 1 263 ? -44.319 -11.417 74.334 1.00 58.66 263 GLU A CA 1
ATOM 2104 C C . GLU A 1 263 ? -45.469 -10.422 74.145 1.00 58.66 263 GLU A C 1
ATOM 2106 O O . GLU A 1 263 ? -45.506 -9.365 74.780 1.00 58.66 263 GLU A O 1
ATOM 2111 N N . GLY A 1 264 ? -46.461 -10.819 73.350 1.00 51.94 264 GLY A N 1
ATOM 2112 C CA . GLY A 1 264 ? -47.817 -10.333 73.550 1.00 51.94 264 GLY A CA 1
ATOM 2113 C C . GLY A 1 264 ? -48.559 -9.915 72.290 1.00 51.94 264 GLY A C 1
ATOM 2114 O O . GLY A 1 264 ? -48.345 -8.841 71.745 1.00 51.94 264 GLY A O 1
ATOM 2115 N N . SER A 1 265 ? -49.600 -10.696 72.018 1.00 50.25 265 SER A N 1
ATOM 2116 C CA . SER A 1 265 ? -50.926 -10.192 71.659 1.00 50.25 265 SER A CA 1
ATOM 2117 C C . SER A 1 265 ? -51.320 -10.189 70.177 1.00 50.25 265 SER A C 1
ATOM 2119 O O . SER A 1 265 ? -51.096 -9.249 69.428 1.00 50.25 265 SER A O 1
ATOM 2121 N N . THR A 1 266 ? -52.025 -11.273 69.853 1.00 45.66 266 THR A N 1
ATOM 2122 C CA . THR A 1 266 ? -53.402 -11.301 69.329 1.00 45.66 266 THR A CA 1
ATOM 2123 C C . THR A 1 266 ? -53.706 -10.733 67.938 1.00 45.66 266 THR A C 1
ATOM 2125 O O . THR A 1 266 ? -53.501 -9.572 67.613 1.00 45.66 266 THR A O 1
ATOM 2128 N N . ALA A 1 267 ? -54.319 -11.631 67.168 1.00 52.72 267 ALA A N 1
ATOM 2129 C CA . ALA A 1 267 ? -55.018 -11.474 65.905 1.00 52.72 267 ALA A CA 1
ATOM 2130 C C . ALA A 1 267 ? -55.902 -10.222 65.759 1.00 52.72 267 ALA A C 1
ATOM 2132 O O . ALA A 1 267 ? -56.479 -9.752 66.735 1.00 52.72 267 ALA A O 1
ATOM 2133 N N . LEU A 1 268 ? -56.079 -9.799 64.498 1.00 43.25 268 LEU A N 1
ATOM 2134 C CA . LEU A 1 268 ? -57.343 -9.517 63.778 1.00 43.25 268 LEU A CA 1
ATOM 2135 C C . LEU A 1 268 ? -56.951 -8.872 62.426 1.00 43.25 268 LEU A C 1
ATOM 2137 O O . LEU A 1 268 ? -56.233 -7.883 62.389 1.00 43.25 268 LEU A O 1
ATOM 2141 N N . SER A 1 269 ? -57.165 -9.522 61.278 1.00 53.66 269 SER A N 1
ATOM 2142 C CA . SER A 1 269 ? -58.398 -9.470 60.473 1.00 53.66 269 SER A CA 1
ATOM 2143 C C . SER A 1 269 ? -58.938 -8.051 60.254 1.00 53.66 269 SER A C 1
ATOM 2145 O O . SER A 1 269 ? -59.612 -7.526 61.132 1.00 53.66 269 SER A O 1
ATOM 2147 N N . SER A 1 270 ? -58.739 -7.482 59.060 1.00 49.75 270 SER A N 1
ATOM 2148 C CA . SER A 1 270 ? -59.765 -6.653 58.408 1.00 49.75 270 SER A CA 1
ATOM 2149 C C . SER A 1 270 ? -59.448 -6.433 56.931 1.00 49.75 270 SER A C 1
ATOM 2151 O O . SER A 1 270 ? -58.351 -6.021 56.555 1.00 49.75 270 SER A O 1
ATOM 2153 N N . GLU A 1 271 ? -60.450 -6.709 56.109 1.00 51.41 271 GLU A N 1
ATOM 2154 C CA . GLU A 1 271 ? -60.503 -6.457 54.679 1.00 51.41 271 GLU A CA 1
ATOM 2155 C C . GLU A 1 271 ? -60.579 -4.951 54.349 1.00 51.41 271 GLU A C 1
ATOM 2157 O O . GLU A 1 271 ? -61.031 -4.142 55.157 1.00 51.41 271 GLU A O 1
ATOM 2162 N N . GLN A 1 272 ? -60.209 -4.641 53.099 1.00 50.38 272 GLN A N 1
ATOM 2163 C CA . GLN A 1 272 ? -60.851 -3.668 52.202 1.00 50.38 272 GLN A CA 1
ATOM 2164 C C . GLN A 1 272 ? -60.854 -2.175 52.600 1.00 50.38 272 GLN A C 1
ATOM 2166 O O . GLN A 1 272 ? -61.569 -1.744 53.493 1.00 50.38 272 GLN A O 1
ATOM 2171 N N . THR A 1 273 ? -60.181 -1.331 51.804 1.00 37.00 273 THR A N 1
ATOM 2172 C CA . THR A 1 273 ? -60.841 -0.252 51.029 1.00 37.00 273 THR A CA 1
ATOM 2173 C C . THR A 1 273 ? -59.865 0.520 50.135 1.00 37.00 273 THR A C 1
ATOM 2175 O O . THR A 1 273 ? -58.729 0.836 50.474 1.00 37.00 273 THR A O 1
ATOM 2178 N N . THR A 1 274 ? -60.349 0.809 48.933 1.00 59.03 274 THR A N 1
ATOM 2179 C CA . THR A 1 274 ? -59.759 1.629 47.878 1.00 59.03 274 THR A CA 1
ATOM 2180 C C . THR A 1 274 ? -59.912 3.123 48.180 1.00 59.03 274 THR A C 1
ATOM 2182 O O . THR A 1 274 ? -61.049 3.578 48.248 1.00 59.03 274 THR A O 1
ATOM 2185 N N . SER A 1 275 ? -58.827 3.910 48.230 1.00 46.06 275 SER A N 1
ATOM 2186 C CA . SER A 1 275 ? -58.849 5.342 47.848 1.00 46.06 275 SER A CA 1
ATOM 2187 C C . SER A 1 275 ? -57.477 6.029 47.945 1.00 46.06 275 SER A C 1
ATOM 2189 O O . SER A 1 275 ? -57.012 6.376 49.021 1.00 46.06 275 SER A O 1
ATOM 2191 N N . LYS A 1 276 ? -56.875 6.302 46.782 1.00 52.94 276 LYS A N 1
ATOM 2192 C CA . LYS A 1 276 ? -56.623 7.669 46.289 1.00 52.94 276 LYS A CA 1
ATOM 2193 C C . LYS A 1 276 ? -56.141 8.710 47.326 1.00 52.94 276 LYS A C 1
ATOM 2195 O O . LYS A 1 276 ? -56.939 9.539 47.738 1.00 52.94 276 LYS A O 1
ATOM 2200 N N . THR A 1 277 ? -54.835 8.788 47.586 1.00 43.44 277 THR A N 1
ATOM 2201 C CA . THR A 1 277 ? -54.137 10.053 47.907 1.00 43.44 277 THR A CA 1
ATOM 2202 C C . THR A 1 277 ? -52.658 9.965 47.517 1.00 43.44 277 THR A C 1
ATOM 2204 O O . THR A 1 277 ? -51.903 9.100 47.947 1.00 43.44 277 THR A O 1
ATOM 2207 N N . THR A 1 278 ? -52.262 10.867 46.626 1.00 49.19 278 THR A N 1
ATOM 2208 C CA . THR A 1 278 ? -50.897 11.142 46.167 1.00 49.19 278 THR A CA 1
ATOM 2209 C C . THR A 1 278 ? -49.970 11.510 47.332 1.00 49.19 278 THR A C 1
ATOM 2211 O O . THR A 1 278 ? -50.290 12.460 48.049 1.00 49.19 278 THR A O 1
ATOM 2214 N N . PRO A 1 279 ? -48.802 10.859 47.502 1.00 51.94 279 PRO A N 1
ATOM 2215 C CA . PRO A 1 279 ? -47.778 11.348 48.412 1.00 51.94 279 PRO A CA 1
ATOM 2216 C C . PRO A 1 279 ? -47.076 12.551 47.772 1.00 51.94 279 PRO A C 1
ATOM 2218 O O . PRO A 1 279 ? -46.346 12.441 46.786 1.00 51.94 279 PRO A O 1
ATOM 2221 N N . GLU A 1 280 ? -47.343 13.724 48.332 1.00 52.38 280 GLU A N 1
ATOM 2222 C CA . GLU A 1 280 ? -46.677 14.983 48.027 1.00 52.38 280 GLU A CA 1
ATOM 2223 C C . GLU A 1 280 ? -45.185 14.860 48.390 1.00 52.38 280 GLU A C 1
ATOM 2225 O O . GLU A 1 280 ? -44.780 14.933 49.551 1.00 52.38 280 GLU A O 1
ATOM 2230 N N . PHE A 1 281 ? -44.350 14.604 47.382 1.00 59.84 281 PHE A N 1
ATOM 2231 C CA . PHE A 1 281 ? -42.899 14.546 47.519 1.00 59.84 281 PHE A CA 1
ATOM 2232 C C . PHE A 1 281 ? -42.377 15.961 47.807 1.00 59.84 281 PHE A C 1
ATOM 2234 O O . PHE A 1 281 ? -42.172 16.766 46.894 1.00 59.84 281 PHE A O 1
ATOM 2241 N N . LYS A 1 282 ? -42.203 16.285 49.094 1.00 59.50 282 LYS A N 1
ATOM 2242 C CA . LYS A 1 282 ? -41.600 17.541 49.554 1.00 59.50 282 LYS A CA 1
ATOM 2243 C C . LYS A 1 282 ? -40.174 17.634 49.015 1.00 59.50 282 LYS A C 1
ATOM 2245 O O . LYS A 1 282 ? -39.261 16.991 49.525 1.00 59.50 282 LYS A O 1
ATOM 2250 N N . LYS A 1 283 ? -39.997 18.429 47.956 1.00 56.78 283 LYS A N 1
ATOM 2251 C CA . LYS A 1 283 ? -38.684 18.795 47.418 1.00 56.78 283 LYS A CA 1
ATOM 2252 C C . LYS A 1 283 ? -37.885 19.461 48.547 1.00 56.78 283 LYS A C 1
ATOM 2254 O O . LYS A 1 283 ? -38.362 20.467 49.072 1.00 56.78 283 LYS A O 1
ATOM 2259 N N . PRO A 1 284 ? -36.718 18.922 48.940 1.00 59.53 284 PRO A N 1
ATOM 2260 C CA . PRO A 1 284 ? -35.846 19.582 49.899 1.00 59.53 284 PRO A CA 1
ATOM 2261 C C . PRO A 1 284 ? -35.472 20.955 49.347 1.00 59.53 284 PRO A C 1
ATOM 2263 O O . PRO A 1 284 ? -35.014 21.060 48.208 1.00 59.53 284 PRO A O 1
ATOM 2266 N N . ASP A 1 285 ? -35.705 21.996 50.136 1.00 50.91 285 ASP A N 1
ATOM 2267 C CA . ASP A 1 285 ? -35.360 23.368 49.791 1.00 50.91 285 ASP A CA 1
ATOM 2268 C C . ASP A 1 285 ? -33.829 23.501 49.875 1.00 50.91 285 ASP A C 1
ATOM 2270 O O . ASP A 1 285 ? -33.241 23.598 50.954 1.00 50.91 285 ASP A O 1
ATOM 2274 N N . ILE A 1 286 ? -33.154 23.345 48.731 1.00 57.19 286 ILE A N 1
ATOM 2275 C CA . ILE A 1 286 ? -31.691 23.374 48.651 1.00 57.19 286 ILE A CA 1
ATOM 2276 C C . ILE A 1 286 ? -31.246 24.839 48.786 1.00 57.19 286 ILE A C 1
ATOM 2278 O O . ILE A 1 286 ? -31.634 25.669 47.959 1.00 57.19 286 ILE A O 1
ATOM 2282 N N . PRO A 1 287 ? -30.405 25.185 49.780 1.00 58.34 287 PRO A N 1
ATOM 2283 C CA . PRO A 1 287 ? -30.014 26.565 50.027 1.00 58.34 287 PRO A CA 1
ATOM 2284 C C . PRO A 1 287 ? -29.259 27.134 48.824 1.00 58.34 287 PRO A C 1
ATOM 2286 O O . PRO A 1 287 ? -28.326 26.522 48.301 1.00 58.34 287 PRO A O 1
ATOM 2289 N N . ALA A 1 288 ? -29.669 28.331 48.402 1.00 54.28 288 ALA A N 1
ATOM 2290 C CA . ALA A 1 288 ? -29.137 29.065 47.261 1.00 54.28 288 ALA A CA 1
ATOM 2291 C C . ALA A 1 288 ? -27.600 29.193 47.309 1.00 54.28 288 ALA A C 1
ATOM 2293 O O . ALA A 1 288 ? -27.028 30.114 47.896 1.00 54.28 288 ALA A O 1
ATOM 2294 N N . SER A 1 289 ? -26.912 28.273 46.636 1.00 51.47 289 SER A N 1
ATOM 2295 C CA . SER A 1 289 ? -25.458 28.206 46.529 1.00 51.47 289 SER A CA 1
ATOM 2296 C C . SER A 1 289 ? -24.919 29.301 45.594 1.00 51.47 289 SER A C 1
ATOM 2298 O O . SER A 1 289 ? -24.590 29.050 44.436 1.00 51.47 289 SER A O 1
ATOM 2300 N N . LYS A 1 290 ? -24.816 30.542 46.087 1.00 60.62 290 LYS A N 1
ATOM 2301 C CA . LYS A 1 290 ? -24.378 31.727 45.315 1.00 60.62 290 LYS A CA 1
ATOM 2302 C C . LYS A 1 290 ? -22.852 31.935 45.188 1.00 60.62 290 LYS A C 1
ATOM 2304 O O . LYS A 1 290 ? -22.446 32.918 44.581 1.00 60.62 290 LYS A O 1
ATOM 2309 N N . LYS A 1 291 ? -21.977 31.044 45.686 1.00 59.62 291 LYS A N 1
ATOM 2310 C CA . LYS A 1 291 ? -20.506 31.292 45.732 1.00 59.62 291 LYS A CA 1
ATOM 2311 C C . LYS A 1 291 ? -19.575 30.288 45.015 1.00 59.62 291 LYS A C 1
ATOM 2313 O O . LYS A 1 291 ? -18.364 30.394 45.163 1.00 59.62 291 LYS A O 1
ATOM 2318 N N . ARG A 1 292 ? -20.068 29.347 44.195 1.00 60.38 292 ARG A N 1
ATOM 2319 C CA . ARG A 1 292 ? -19.212 28.312 43.550 1.00 60.38 292 ARG A CA 1
ATOM 2320 C C . ARG A 1 292 ? -18.678 28.612 42.134 1.00 60.38 292 ARG A C 1
ATOM 2322 O O . ARG A 1 292 ? -17.889 27.821 41.627 1.00 60.38 292 ARG A O 1
ATOM 2329 N N . LYS A 1 293 ? -19.028 29.746 41.510 1.00 68.06 293 LYS A N 1
ATOM 2330 C CA . LYS A 1 293 ? -18.727 30.012 40.083 1.00 68.06 293 LYS A CA 1
ATOM 2331 C C . LYS A 1 293 ? -17.232 30.018 39.704 1.00 68.06 293 LYS A C 1
ATOM 2333 O O . LYS A 1 293 ? -16.908 29.644 38.586 1.00 68.06 293 LYS A O 1
ATOM 2338 N N . GLY A 1 294 ? -16.319 30.380 40.611 1.00 76.38 294 GLY A N 1
ATOM 2339 C CA . GLY A 1 294 ? -14.885 30.473 40.285 1.00 76.38 294 GLY A CA 1
ATOM 2340 C C . GLY A 1 294 ? -14.175 29.125 40.098 1.00 76.38 294 GLY A C 1
ATOM 2341 O O . GLY A 1 294 ? -13.340 28.989 39.212 1.00 76.38 294 GLY A O 1
ATOM 2342 N N . LYS A 1 295 ? -14.532 28.104 40.890 1.00 83.94 295 LYS A N 1
ATOM 2343 C CA . LYS A 1 295 ? -13.882 26.780 40.803 1.00 83.94 295 LYS A CA 1
ATOM 2344 C C . LYS A 1 295 ? -14.313 25.995 39.563 1.00 83.94 295 LYS A C 1
ATOM 2346 O O . LYS A 1 295 ? -13.534 25.215 39.032 1.00 83.94 295 LYS A O 1
ATOM 2351 N N . GLN A 1 296 ? -15.538 26.226 39.094 1.00 85.69 296 GLN A N 1
ATOM 2352 C CA . GLN A 1 296 ? -16.055 25.578 37.893 1.00 85.69 296 GLN A CA 1
ATOM 2353 C C . GLN A 1 296 ? -15.359 26.095 36.624 1.00 85.69 296 GLN A C 1
ATOM 2355 O O . GLN A 1 296 ? -15.002 25.296 35.768 1.00 85.69 296 GLN A O 1
ATOM 2360 N N . ALA A 1 297 ? -15.085 27.401 36.539 1.00 90.31 297 ALA A N 1
ATOM 2361 C CA . ALA A 1 297 ? -14.381 27.983 35.395 1.00 90.31 297 ALA A CA 1
ATOM 2362 C C . ALA A 1 297 ? -12.964 27.402 35.220 1.00 90.31 297 ALA A C 1
ATOM 2364 O O . ALA A 1 297 ? -12.593 27.039 34.110 1.00 90.31 297 ALA A O 1
ATOM 2365 N N . GLN A 1 298 ? -12.212 27.227 36.316 1.00 93.00 298 GLN A N 1
ATOM 2366 C CA . GLN A 1 298 ? -10.881 26.601 36.270 1.00 93.00 298 GLN A CA 1
ATOM 2367 C C . GLN A 1 298 ? -10.937 25.142 35.800 1.00 93.00 298 GLN A C 1
ATOM 2369 O O . GLN A 1 298 ? -10.088 24.697 35.034 1.00 93.00 298 GLN A O 1
ATOM 2374 N N . GLN A 1 299 ? -11.955 24.394 36.233 1.00 92.50 299 GLN A N 1
ATOM 2375 C CA . GLN A 1 299 ? -12.139 23.013 35.799 1.00 92.50 299 GLN A CA 1
ATOM 2376 C C . GLN A 1 299 ? -12.491 22.931 34.303 1.00 92.50 299 GLN A C 1
ATOM 2378 O O . GLN A 1 299 ? -11.979 22.068 33.594 1.00 92.50 299 GLN A O 1
ATOM 2383 N N . GLU A 1 300 ? -13.337 23.838 33.807 1.00 94.56 300 GLU A N 1
ATOM 2384 C CA . GLU A 1 300 ? -13.694 23.917 32.386 1.00 94.56 300 GLU A CA 1
ATOM 2385 C C . GLU A 1 300 ? -12.508 24.321 31.500 1.00 94.56 300 GLU A C 1
ATOM 2387 O O . GLU A 1 300 ? -12.364 23.794 30.397 1.00 94.56 300 GLU A O 1
ATOM 2392 N N . GLU A 1 301 ? -11.655 25.234 31.963 1.00 96.88 301 GLU A N 1
ATOM 2393 C CA . GLU A 1 301 ? -10.440 25.647 31.253 1.00 96.88 301 GLU A CA 1
ATOM 2394 C C . GLU A 1 301 ? -9.434 24.493 31.153 1.00 96.88 301 GLU A C 1
ATOM 2396 O O . GLU A 1 301 ? -8.945 24.196 30.063 1.00 96.88 301 GLU A O 1
ATOM 2401 N N . TRP A 1 302 ? -9.243 23.746 32.244 1.00 97.06 302 TRP A N 1
ATOM 2402 C CA . TRP A 1 302 ? -8.396 22.553 32.252 1.00 97.06 302 TRP A CA 1
ATOM 2403 C C . TRP A 1 302 ? -8.877 21.472 31.266 1.00 97.06 302 TRP A C 1
ATOM 2405 O O . TRP A 1 302 ? -8.075 20.877 30.544 1.00 97.06 302 TRP A O 1
ATOM 2415 N N . PHE A 1 303 ? -10.192 21.235 31.171 1.00 98.06 303 PHE A N 1
ATOM 2416 C CA . PHE A 1 303 ? -10.739 20.298 30.182 1.00 98.06 303 PHE A CA 1
ATOM 2417 C C . PHE A 1 303 ? -10.554 20.782 28.739 1.00 98.06 303 PHE A C 1
ATOM 2419 O O . PHE A 1 303 ? -10.284 19.962 27.859 1.00 98.06 303 PHE A O 1
ATOM 2426 N N . ARG A 1 304 ? -10.676 22.091 28.478 1.00 97.69 304 ARG A N 1
ATOM 2427 C CA . ARG A 1 304 ? -10.404 22.647 27.142 1.00 97.69 304 ARG A CA 1
ATOM 2428 C C . ARG A 1 304 ? -8.948 22.464 26.749 1.00 97.69 304 ARG A C 1
ATOM 2430 O O . ARG A 1 304 ? -8.691 22.020 25.635 1.00 97.69 304 ARG A O 1
ATOM 2437 N N . GLU A 1 305 ? -8.020 22.732 27.663 1.00 98.00 305 GLU A N 1
ATOM 2438 C CA . GLU A 1 305 ? -6.590 22.554 27.412 1.00 98.00 305 GLU A CA 1
ATOM 2439 C C . GLU A 1 305 ? -6.249 21.089 27.096 1.00 98.00 305 GLU A C 1
ATOM 2441 O O . GLU A 1 305 ? -5.489 20.814 26.169 1.00 98.00 305 GLU A O 1
ATOM 2446 N N . GLN A 1 306 ? -6.868 20.128 27.794 1.00 97.44 306 GLN A N 1
ATOM 2447 C CA . GLN A 1 306 ? -6.708 18.702 27.483 1.00 97.44 306 GLN A CA 1
ATOM 2448 C C . GLN A 1 306 ? -7.212 18.338 26.079 1.00 97.44 306 GLN A C 1
ATOM 2450 O O . GLN A 1 306 ? -6.542 17.588 25.365 1.00 97.44 306 GLN A O 1
ATOM 2455 N N . ILE A 1 307 ? -8.366 18.874 25.667 1.00 97.81 307 ILE A N 1
ATOM 2456 C CA . ILE A 1 307 ? -8.914 18.646 24.322 1.00 97.81 307 ILE A CA 1
ATOM 2457 C C . ILE A 1 307 ? -7.988 19.257 23.267 1.00 97.81 307 ILE A C 1
ATOM 2459 O O . ILE A 1 307 ? -7.604 18.569 22.324 1.00 97.81 307 ILE A O 1
ATOM 2463 N N . GLU A 1 308 ? -7.556 20.504 23.453 1.00 98.31 308 GLU A N 1
ATOM 2464 C CA . GLU A 1 308 ? -6.669 21.179 22.504 1.00 98.31 308 GLU A CA 1
ATOM 2465 C C . GLU A 1 308 ? -5.305 20.476 22.406 1.00 98.31 308 GLU A C 1
ATOM 2467 O O . GLU A 1 308 ? -4.771 20.277 21.314 1.00 98.31 308 GLU A O 1
ATOM 2472 N N . ALA A 1 309 ? -4.744 20.024 23.530 1.00 97.88 309 ALA A N 1
ATOM 2473 C CA . ALA A 1 309 ? -3.509 19.247 23.538 1.00 97.88 309 ALA A CA 1
ATOM 2474 C C . ALA A 1 309 ? -3.662 17.922 22.774 1.00 97.88 309 ALA A C 1
ATOM 2476 O O . ALA A 1 309 ? -2.739 17.497 22.069 1.00 97.88 309 ALA A O 1
ATOM 2477 N N . GLN A 1 310 ? -4.823 17.272 22.880 1.00 96.94 310 GLN A N 1
ATOM 2478 C CA . GLN A 1 310 ? -5.126 16.068 22.117 1.00 96.94 310 GLN A CA 1
ATOM 2479 C C . GLN A 1 310 ? -5.242 16.371 20.616 1.00 96.94 310 GLN A C 1
ATOM 2481 O O . GLN A 1 310 ? -4.648 15.658 19.805 1.00 96.94 310 GLN A O 1
ATOM 2486 N N . GLU A 1 311 ? -5.937 17.444 20.241 1.00 97.75 311 GLU A N 1
ATOM 2487 C CA . GLU A 1 311 ? -6.072 17.887 18.849 1.00 97.75 311 GLU A CA 1
ATOM 2488 C C . GLU A 1 311 ? -4.722 18.265 18.233 1.00 97.75 311 GLU A C 1
ATOM 2490 O O . GLU A 1 311 ? -4.421 17.839 17.118 1.00 97.75 311 GLU A O 1
ATOM 2495 N N . ARG A 1 312 ? -3.848 18.960 18.974 1.00 98.31 312 ARG A N 1
ATOM 2496 C CA . ARG A 1 312 ? -2.481 19.275 18.524 1.00 98.31 312 ARG A CA 1
ATOM 2497 C C . ARG A 1 312 ? -1.671 18.014 18.225 1.00 98.31 312 ARG A C 1
ATOM 2499 O O . ARG A 1 312 ? -0.985 17.968 17.207 1.00 98.31 312 ARG A O 1
ATOM 2506 N N . ARG A 1 313 ? -1.772 16.975 19.064 1.00 97.81 313 ARG A N 1
ATOM 2507 C CA . ARG A 1 313 ? -1.086 15.689 18.828 1.00 97.81 313 ARG A CA 1
ATOM 2508 C C . ARG A 1 313 ? -1.597 14.990 17.569 1.00 97.81 313 ARG A C 1
ATOM 2510 O O . ARG A 1 313 ? -0.791 14.439 16.820 1.00 97.81 313 ARG A O 1
ATOM 2517 N N . TYR A 1 314 ? -2.905 15.029 17.316 1.00 96.50 314 TYR A N 1
ATOM 2518 C CA . TYR A 1 314 ? -3.478 14.479 16.085 1.00 96.50 314 TYR A CA 1
ATOM 2519 C C . TYR A 1 314 ? -3.063 15.279 14.850 1.00 96.50 314 TYR A C 1
ATOM 2521 O O . TYR A 1 314 ? -2.624 14.684 13.869 1.00 96.50 314 TYR A O 1
ATOM 2529 N N . ALA A 1 315 ? -3.108 16.610 14.919 1.00 97.75 315 ALA A N 1
ATOM 2530 C CA . ALA A 1 315 ? -2.668 17.478 13.833 1.00 97.75 315 ALA A CA 1
ATOM 2531 C C . ALA A 1 315 ? -1.175 17.282 13.508 1.00 97.75 315 ALA A C 1
ATOM 2533 O O . ALA A 1 315 ? -0.774 17.317 12.346 1.00 97.75 315 ALA A O 1
ATOM 2534 N N . GLU A 1 316 ? -0.330 17.042 14.515 1.00 98.19 316 GLU A N 1
ATOM 2535 C CA . GLU A 1 316 ? 1.085 16.737 14.294 1.00 98.19 316 GLU A CA 1
ATOM 2536 C C . GLU A 1 316 ? 1.287 15.356 13.649 1.00 98.19 316 GLU A C 1
ATOM 2538 O O . GLU A 1 316 ? 2.095 15.224 12.727 1.00 98.19 316 GLU A O 1
ATOM 2543 N N . GLN A 1 317 ? 0.538 14.331 14.076 1.00 96.75 317 GLN A N 1
ATOM 2544 C CA . GLN A 1 317 ? 0.556 13.022 13.411 1.00 96.75 317 GLN A CA 1
ATOM 2545 C C . GLN A 1 317 ? 0.119 13.119 11.948 1.00 96.75 317 GLN A C 1
ATOM 2547 O O . GLN A 1 317 ? 0.771 12.540 11.079 1.00 96.75 317 GLN A O 1
ATOM 2552 N N . GLU A 1 318 ? -0.941 13.874 11.671 1.00 97.31 318 GLU A N 1
ATOM 2553 C CA . GLU A 1 318 ? -1.439 14.096 10.316 1.00 97.31 318 GLU A CA 1
ATOM 2554 C C . GLU A 1 318 ? -0.393 14.806 9.447 1.00 97.31 318 GLU A C 1
ATOM 2556 O O . GLU A 1 318 ? -0.110 14.358 8.336 1.00 97.31 318 GLU A O 1
ATOM 2561 N N . LYS A 1 319 ? 0.280 15.838 9.978 1.00 98.12 319 LYS A N 1
ATOM 2562 C CA . LYS A 1 319 ? 1.395 16.507 9.286 1.00 98.12 319 LYS A CA 1
ATOM 2563 C C . LYS A 1 319 ? 2.539 15.550 8.956 1.00 98.12 319 LYS A C 1
ATOM 2565 O O . LYS A 1 319 ? 3.041 15.578 7.834 1.00 98.12 319 LYS A O 1
ATOM 2570 N N . ARG A 1 320 ? 2.937 14.685 9.896 1.00 97.62 320 ARG A N 1
ATOM 2571 C CA . ARG A 1 320 ? 3.991 13.681 9.655 1.00 97.62 320 ARG A CA 1
ATOM 2572 C C . ARG A 1 320 ? 3.590 12.694 8.562 1.00 97.62 320 ARG A C 1
ATOM 2574 O O . ARG A 1 320 ? 4.424 12.330 7.736 1.00 97.62 320 ARG A O 1
ATOM 2581 N N . TYR A 1 321 ? 2.323 12.285 8.537 1.00 95.31 321 TYR A N 1
ATOM 2582 C CA . TYR A 1 321 ? 1.812 11.382 7.510 1.00 95.31 321 TYR A CA 1
ATOM 2583 C C . TYR A 1 321 ? 1.787 12.048 6.128 1.00 95.31 321 TYR A C 1
ATOM 2585 O O . TYR A 1 321 ? 2.286 11.474 5.161 1.00 95.31 321 TYR A O 1
ATOM 2593 N N . ALA A 1 322 ? 1.303 13.290 6.048 1.00 97.06 322 ALA A N 1
ATOM 2594 C CA . ALA A 1 322 ? 1.2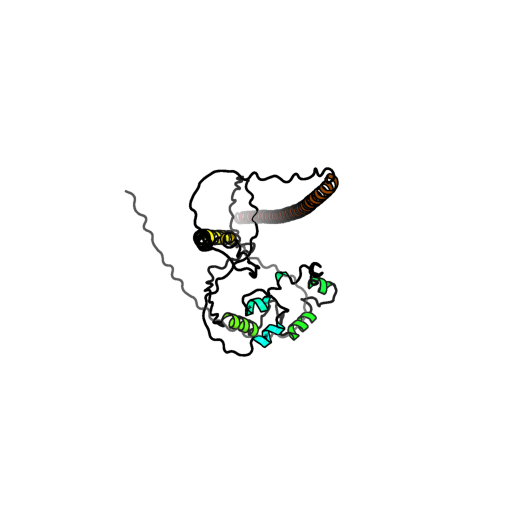98 14.072 4.814 1.00 97.06 322 ALA A CA 1
ATOM 2595 C C . ALA A 1 322 ? 2.720 14.316 4.275 1.00 97.06 322 ALA A C 1
ATOM 2597 O O . ALA A 1 322 ? 2.959 14.241 3.069 1.00 97.06 322 ALA A O 1
ATOM 2598 N N . GLU A 1 323 ? 3.695 14.562 5.155 1.00 98.06 323 GLU A N 1
ATOM 2599 C CA . GLU A 1 323 ? 5.096 14.702 4.753 1.00 98.06 323 GLU A CA 1
ATOM 2600 C C . GLU A 1 323 ? 5.672 13.382 4.218 1.00 98.06 323 GLU A C 1
ATOM 2602 O O . GLU A 1 323 ? 6.373 13.375 3.204 1.00 98.06 323 GLU A O 1
ATOM 2607 N N . GLN A 1 324 ? 5.349 12.252 4.853 1.00 96.69 324 GLN A N 1
ATOM 2608 C CA . GLN A 1 324 ? 5.773 10.933 4.386 1.00 96.69 324 GLN A CA 1
ATOM 2609 C C . GLN A 1 324 ? 5.178 10.601 3.010 1.00 96.69 324 GLN A C 1
ATOM 2611 O O . GLN A 1 324 ? 5.891 10.113 2.131 1.00 96.69 324 GLN A O 1
ATOM 2616 N N . GLU A 1 325 ? 3.898 10.913 2.799 1.00 96.94 325 GLU A N 1
ATOM 2617 C CA . GLU A 1 325 ? 3.233 10.754 1.505 1.00 96.94 325 GLU A CA 1
ATOM 2618 C C . GLU A 1 325 ? 3.889 11.631 0.429 1.00 96.94 325 GLU A C 1
ATOM 2620 O O . GLU A 1 325 ? 4.155 11.159 -0.681 1.00 96.94 325 GLU A O 1
ATOM 2625 N N . LYS A 1 326 ? 4.246 12.875 0.771 1.00 98.06 326 LYS A N 1
ATOM 2626 C CA . LYS A 1 326 ? 4.960 13.781 -0.135 1.00 98.06 326 LYS A CA 1
ATOM 2627 C C . LYS A 1 326 ? 6.334 13.234 -0.532 1.00 98.06 326 LYS A C 1
ATOM 2629 O O . LYS A 1 326 ? 6.644 13.203 -1.721 1.00 98.06 326 LYS A O 1
ATOM 2634 N N . ARG A 1 327 ? 7.127 12.739 0.427 1.00 97.69 327 ARG A N 1
ATOM 2635 C CA . ARG A 1 327 ? 8.439 12.119 0.149 1.00 97.69 327 ARG A CA 1
ATOM 2636 C C . ARG A 1 327 ? 8.308 10.912 -0.777 1.00 97.69 327 ARG A C 1
ATOM 2638 O O . ARG A 1 327 ? 9.084 10.770 -1.717 1.00 97.69 327 ARG A O 1
ATOM 2645 N N . TYR A 1 328 ? 7.295 10.078 -0.552 1.00 97.25 328 TYR A N 1
ATOM 2646 C CA . TYR A 1 328 ? 7.030 8.922 -1.404 1.00 97.25 328 TYR A CA 1
ATOM 2647 C C . TYR A 1 328 ? 6.632 9.329 -2.831 1.00 97.25 328 TYR A C 1
ATOM 2649 O O . TYR A 1 328 ? 7.090 8.733 -3.808 1.00 97.25 328 TYR A O 1
ATOM 2657 N N . ALA A 1 329 ? 5.804 10.367 -2.974 1.00 97.50 329 ALA A N 1
ATOM 2658 C CA . ALA A 1 329 ? 5.419 10.895 -4.279 1.00 97.50 329 ALA A CA 1
ATOM 2659 C C . ALA A 1 329 ? 6.621 11.476 -5.045 1.00 97.50 329 ALA A C 1
ATOM 2661 O O . ALA A 1 329 ? 6.767 11.222 -6.243 1.00 97.50 329 ALA A O 1
ATOM 2662 N N . GLU A 1 330 ? 7.500 12.210 -4.359 1.00 98.06 330 GLU A N 1
ATOM 2663 C CA . GLU A 1 330 ? 8.729 12.760 -4.938 1.00 98.06 330 GLU A CA 1
ATOM 2664 C C . GLU A 1 330 ? 9.707 11.658 -5.374 1.00 98.06 330 GLU A C 1
ATOM 2666 O O . GLU A 1 330 ? 10.214 11.697 -6.498 1.00 98.06 330 GLU A O 1
ATOM 2671 N N . GLU A 1 331 ? 9.925 10.637 -4.539 1.00 97.69 331 GLU A N 1
ATOM 2672 C CA . GLU A 1 331 ? 10.784 9.493 -4.867 1.00 97.69 331 GLU A CA 1
ATOM 2673 C C . GLU A 1 331 ? 10.256 8.720 -6.081 1.00 97.69 331 GLU A C 1
ATOM 2675 O O . GLU A 1 331 ? 11.007 8.407 -7.010 1.00 97.69 331 GLU A O 1
ATOM 2680 N N . LYS A 1 332 ? 8.943 8.480 -6.125 1.00 98.06 332 LYS A N 1
ATOM 2681 C CA . LYS A 1 332 ? 8.286 7.827 -7.258 1.00 98.06 332 LYS A CA 1
ATOM 2682 C C . LYS A 1 332 ? 8.468 8.618 -8.556 1.00 98.06 332 LYS A C 1
ATOM 2684 O O . LYS A 1 332 ? 8.757 8.029 -9.596 1.00 98.06 332 LYS A O 1
ATOM 2689 N N . LEU A 1 333 ? 8.336 9.943 -8.500 1.00 98.44 333 LEU A N 1
ATOM 2690 C CA . LEU A 1 333 ? 8.534 10.820 -9.655 1.00 98.44 333 LEU A CA 1
ATOM 2691 C C . LEU A 1 333 ? 9.997 10.798 -10.121 1.00 98.44 333 LEU A C 1
ATOM 2693 O O . LEU A 1 333 ? 10.273 10.759 -11.321 1.00 98.44 333 LEU A O 1
ATOM 2697 N N . LEU A 1 334 ? 10.952 10.774 -9.189 1.00 98.56 334 LEU A N 1
ATOM 2698 C CA . LEU A 1 334 ? 12.370 10.646 -9.516 1.00 98.56 334 LEU A CA 1
ATOM 2699 C C . LEU A 1 334 ? 12.679 9.300 -10.184 1.00 98.56 334 LEU A C 1
ATOM 2701 O O . LEU A 1 334 ? 13.436 9.250 -11.155 1.00 98.56 334 LEU A O 1
ATOM 2705 N N . GLN A 1 335 ? 12.074 8.217 -9.697 1.00 98.25 335 GLN A N 1
ATOM 2706 C CA . GLN A 1 335 ? 12.209 6.894 -10.293 1.00 98.25 335 GLN A CA 1
ATOM 2707 C C . GLN A 1 335 ? 11.653 6.872 -11.722 1.00 98.25 335 GLN A C 1
ATOM 2709 O O . GLN A 1 335 ? 12.322 6.386 -12.632 1.00 98.25 335 GLN A O 1
ATOM 2714 N N . GLU A 1 336 ? 10.476 7.460 -11.941 1.00 97.81 336 GLU A N 1
ATOM 2715 C CA . GLU A 1 336 ? 9.872 7.594 -13.269 1.00 97.81 336 GLU A CA 1
ATOM 2716 C C . GLU A 1 336 ? 10.761 8.404 -14.225 1.00 97.81 336 GLU A C 1
ATOM 2718 O O . GLU A 1 336 ? 10.994 7.979 -15.355 1.00 97.81 336 GLU A O 1
ATOM 2723 N N . LYS A 1 337 ? 11.358 9.511 -13.758 1.00 98.31 337 LYS A N 1
ATOM 2724 C CA . LYS A 1 337 ? 12.332 10.287 -14.546 1.00 98.31 337 LYS A CA 1
ATOM 2725 C C . LYS A 1 337 ? 13.557 9.463 -14.943 1.00 98.31 337 LYS A C 1
ATOM 2727 O O . LYS A 1 337 ? 13.973 9.533 -16.097 1.00 98.31 337 LYS A O 1
ATOM 2732 N N . ARG A 1 338 ? 14.118 8.669 -14.022 1.00 98.50 338 ARG A N 1
ATOM 2733 C CA . ARG A 1 338 ? 15.261 7.783 -14.320 1.00 98.50 338 ARG A CA 1
ATOM 2734 C C . ARG A 1 338 ? 14.906 6.744 -15.382 1.00 98.50 338 ARG A C 1
ATOM 2736 O O . ARG A 1 338 ? 15.705 6.501 -16.282 1.00 98.50 338 ARG A O 1
ATOM 2743 N N . TYR A 1 339 ? 13.710 6.162 -15.307 1.00 97.69 339 TYR A N 1
ATOM 2744 C CA . TYR A 1 339 ? 13.235 5.226 -16.326 1.00 97.69 339 TYR A CA 1
ATOM 2745 C C . TYR A 1 339 ? 13.040 5.900 -17.686 1.00 97.69 339 TYR A C 1
ATOM 2747 O O . TYR A 1 339 ? 13.507 5.368 -18.689 1.00 97.69 339 TYR A O 1
ATOM 2755 N N . ALA A 1 340 ? 12.433 7.087 -17.722 1.00 98.25 340 ALA A N 1
ATOM 2756 C CA . ALA A 1 340 ? 12.258 7.843 -18.959 1.00 98.25 340 ALA A CA 1
ATOM 2757 C C . ALA A 1 340 ? 13.604 8.242 -19.597 1.00 98.25 340 ALA A C 1
ATOM 2759 O O . ALA A 1 340 ? 13.738 8.251 -20.820 1.00 98.25 340 ALA A O 1
ATOM 2760 N N . GLU A 1 341 ? 14.624 8.557 -18.793 1.00 98.50 341 GLU A N 1
ATOM 2761 C CA . GLU A 1 341 ? 15.970 8.836 -19.302 1.00 98.50 341 GLU A CA 1
ATOM 2762 C C . GLU A 1 341 ? 16.637 7.581 -19.885 1.00 98.50 341 GLU A C 1
ATOM 2764 O O . GLU A 1 341 ? 17.203 7.640 -20.978 1.00 98.50 341 GLU A O 1
ATOM 2769 N N . LEU A 1 342 ? 16.540 6.438 -19.198 1.00 98.38 342 LEU A N 1
ATOM 2770 C CA . LEU A 1 342 ? 17.033 5.155 -19.709 1.00 98.38 342 LEU A CA 1
ATOM 2771 C C . LEU A 1 342 ? 16.364 4.782 -21.035 1.00 98.38 342 LEU A C 1
ATOM 2773 O O . LEU A 1 342 ? 17.046 4.374 -21.974 1.00 98.38 342 LEU A O 1
ATOM 2777 N N . GLU A 1 343 ? 15.051 4.976 -21.131 1.00 98.38 343 GLU A N 1
ATOM 2778 C CA . GLU A 1 343 ? 14.285 4.737 -22.353 1.00 98.38 343 GLU A CA 1
ATOM 2779 C C . GLU A 1 343 ? 14.746 5.651 -23.498 1.00 98.38 343 GLU A C 1
ATOM 2781 O O . GLU A 1 343 ? 14.960 5.178 -24.615 1.00 98.38 343 GLU A O 1
ATOM 2786 N N . ARG A 1 344 ? 15.008 6.938 -23.222 1.00 98.62 344 ARG A N 1
ATOM 2787 C CA . ARG A 1 344 ? 15.590 7.860 -24.214 1.00 98.62 344 ARG A CA 1
ATOM 2788 C C . ARG A 1 344 ? 16.964 7.406 -24.698 1.00 98.62 344 ARG A C 1
ATOM 2790 O O . ARG A 1 344 ? 17.204 7.427 -25.902 1.00 98.62 344 ARG A O 1
ATOM 2797 N N . ARG A 1 345 ? 17.850 6.975 -23.793 1.00 98.62 345 ARG A N 1
ATOM 2798 C CA . ARG A 1 345 ? 19.183 6.468 -24.170 1.00 98.62 345 ARG A CA 1
ATOM 2799 C C . ARG A 1 345 ? 19.085 5.219 -25.039 1.00 98.62 345 ARG A C 1
ATOM 2801 O O . ARG A 1 345 ? 19.845 5.080 -25.991 1.00 98.62 345 ARG A O 1
ATOM 2808 N N . TYR A 1 346 ? 18.142 4.334 -24.729 1.00 98.06 346 TYR A N 1
ATOM 2809 C CA . TYR A 1 346 ? 17.916 3.128 -25.517 1.00 98.06 346 TYR A CA 1
ATOM 2810 C C . TYR A 1 346 ? 17.414 3.460 -26.928 1.00 98.06 346 TYR A C 1
ATOM 2812 O O . TYR A 1 346 ? 17.970 2.974 -27.910 1.00 98.06 346 TYR A O 1
ATOM 2820 N N . ALA A 1 347 ? 16.438 4.366 -27.039 1.00 98.12 347 ALA A N 1
ATOM 2821 C CA . ALA A 1 347 ? 15.936 4.837 -28.328 1.00 98.12 347 ALA A CA 1
ATOM 2822 C C . ALA A 1 347 ? 17.024 5.542 -29.163 1.00 98.12 347 ALA A C 1
ATOM 2824 O O . ALA A 1 347 ? 17.056 5.415 -30.386 1.00 98.12 347 ALA A O 1
ATOM 2825 N N . GLU A 1 348 ? 17.939 6.275 -28.523 1.00 98.50 348 GLU A N 1
ATOM 2826 C CA . GLU A 1 348 ? 19.073 6.895 -29.212 1.00 98.50 348 GLU A CA 1
ATOM 2827 C C . GLU A 1 348 ? 20.075 5.853 -29.732 1.00 98.50 348 GLU A C 1
ATOM 2829 O O . GLU A 1 348 ? 20.527 5.957 -30.872 1.00 98.50 348 GLU A O 1
ATOM 2834 N N . GLN A 1 349 ? 20.393 4.822 -28.940 1.00 98.38 349 GLN A N 1
ATOM 2835 C CA . GLN A 1 349 ? 21.240 3.714 -29.397 1.00 98.38 349 GLN A CA 1
ATOM 2836 C C . GLN A 1 349 ? 20.621 2.981 -30.589 1.00 98.38 349 GLN A C 1
ATOM 2838 O O . GLN A 1 349 ? 21.318 2.692 -31.561 1.00 98.38 349 GLN A O 1
ATOM 2843 N N . GLU A 1 350 ? 19.313 2.732 -30.545 1.00 98.31 350 GLU A N 1
ATOM 2844 C CA . GLU A 1 350 ? 18.585 2.105 -31.647 1.00 98.31 350 GLU A CA 1
ATOM 2845 C C . GLU A 1 350 ? 18.633 2.963 -32.921 1.00 98.31 350 GLU A C 1
ATOM 2847 O O . GLU A 1 350 ? 18.865 2.435 -34.011 1.00 98.31 350 GLU A O 1
ATOM 2852 N N . ARG A 1 351 ? 18.512 4.293 -32.795 1.00 98.56 351 ARG A N 1
ATOM 2853 C CA . ARG A 1 351 ? 18.689 5.222 -33.923 1.00 98.56 351 ARG A CA 1
ATOM 2854 C C . ARG A 1 351 ? 20.092 5.164 -34.517 1.00 98.56 351 ARG A C 1
ATOM 2856 O O . ARG A 1 351 ? 20.210 5.016 -35.729 1.00 98.56 351 ARG A O 1
ATOM 2863 N N . ARG A 1 352 ? 21.140 5.220 -33.687 1.00 98.50 352 ARG A N 1
ATOM 2864 C CA . ARG A 1 352 ? 22.535 5.129 -34.160 1.00 98.50 352 ARG A CA 1
ATOM 2865 C C . ARG A 1 352 ? 22.797 3.815 -34.891 1.00 98.50 352 ARG A C 1
ATOM 2867 O O . ARG A 1 352 ? 23.407 3.814 -35.954 1.00 98.50 352 ARG A O 1
ATOM 2874 N N . TYR A 1 353 ? 22.279 2.709 -34.361 1.00 98.31 353 TYR A N 1
ATOM 2875 C CA . TYR A 1 353 ? 22.395 1.400 -34.999 1.00 98.31 353 TYR A CA 1
ATOM 2876 C C . TYR A 1 353 ? 21.663 1.342 -36.350 1.00 98.31 353 TYR A C 1
ATOM 2878 O O . TYR A 1 353 ? 22.185 0.804 -37.327 1.00 98.31 353 TYR A O 1
ATOM 2886 N N . ALA A 1 354 ? 20.463 1.922 -36.438 1.00 98.44 354 ALA A N 1
ATOM 2887 C CA . ALA A 1 354 ? 19.723 2.006 -37.693 1.00 98.44 354 ALA A CA 1
ATOM 2888 C C . ALA A 1 354 ? 20.455 2.866 -38.740 1.00 98.44 354 ALA A C 1
ATOM 2890 O O . ALA A 1 354 ? 20.529 2.476 -39.905 1.00 98.44 354 ALA A O 1
ATOM 2891 N N . GLU A 1 355 ? 21.027 4.001 -38.333 1.00 98.50 355 GLU A N 1
ATOM 2892 C CA . GLU A 1 355 ? 21.827 4.872 -39.201 1.00 98.50 355 GLU A CA 1
ATOM 2893 C C . GLU A 1 355 ? 23.084 4.167 -39.722 1.00 98.50 355 GLU A C 1
ATOM 2895 O O . GLU A 1 355 ? 23.343 4.196 -40.926 1.00 98.50 355 GLU A O 1
ATOM 2900 N N . GLU A 1 356 ? 23.824 3.473 -38.854 1.00 98.56 356 GLU A N 1
ATOM 2901 C CA . GLU A 1 356 ? 24.999 2.688 -39.245 1.00 98.56 356 GLU A CA 1
ATOM 2902 C C . GLU A 1 356 ? 24.626 1.601 -40.260 1.00 98.56 356 GLU A C 1
ATOM 2904 O O . GLU A 1 356 ? 25.280 1.446 -41.291 1.00 98.56 356 GLU A O 1
ATOM 2909 N N . LYS A 1 357 ? 23.512 0.899 -40.031 1.00 98.56 357 LYS A N 1
ATOM 2910 C CA . LYS A 1 357 ? 23.009 -0.115 -40.963 1.00 98.56 357 LYS A CA 1
ATOM 2911 C C . LYS A 1 357 ? 22.656 0.477 -42.331 1.00 98.56 357 LYS A C 1
ATOM 2913 O O . LYS A 1 357 ? 22.920 -0.151 -43.356 1.00 98.56 357 LYS A O 1
ATOM 2918 N N . VAL A 1 358 ? 22.088 1.685 -42.370 1.00 98.62 358 VAL A N 1
ATOM 2919 C CA . VAL A 1 358 ? 21.822 2.408 -43.626 1.00 98.62 358 VAL A CA 1
ATOM 2920 C C . VAL A 1 358 ? 23.129 2.799 -44.320 1.00 98.62 358 VAL A C 1
ATOM 2922 O O . VAL A 1 358 ? 23.228 2.666 -45.539 1.00 98.62 358 VAL A O 1
ATOM 2925 N N . GLN A 1 359 ? 24.147 3.243 -43.579 1.00 98.50 359 GLN A N 1
ATOM 2926 C CA . GLN A 1 359 ? 25.463 3.547 -44.149 1.00 98.50 359 GLN A CA 1
ATOM 2927 C C . GLN A 1 359 ? 26.137 2.300 -44.734 1.00 98.50 359 GLN A C 1
ATOM 2929 O O . GLN A 1 359 ? 26.605 2.345 -45.871 1.00 98.50 359 GLN A O 1
ATOM 2934 N N . GLN A 1 360 ? 26.123 1.178 -44.009 1.00 98.25 360 GLN A N 1
ATOM 2935 C CA . GLN A 1 360 ? 26.641 -0.101 -44.501 1.00 98.25 360 GLN A CA 1
ATOM 2936 C C . GLN A 1 360 ? 25.908 -0.552 -45.771 1.00 98.25 360 GLN A C 1
ATOM 2938 O O . GLN A 1 360 ? 26.545 -0.962 -46.740 1.00 98.25 360 GLN A O 1
ATOM 2943 N N . ALA A 1 361 ? 24.578 -0.417 -45.813 1.00 98.44 361 ALA A N 1
ATOM 2944 C CA . ALA A 1 361 ? 23.793 -0.739 -47.003 1.00 98.44 361 ALA A CA 1
ATOM 2945 C C . ALA A 1 361 ? 24.189 0.126 -48.212 1.00 98.44 361 ALA A C 1
ATOM 2947 O O . ALA A 1 361 ? 24.359 -0.406 -49.306 1.00 98.44 361 ALA A O 1
ATOM 2948 N N . ARG A 1 362 ? 24.416 1.433 -48.014 1.00 98.62 362 ARG A N 1
ATOM 2949 C CA . ARG A 1 362 ? 24.900 2.334 -49.077 1.00 98.62 362 ARG A CA 1
ATOM 2950 C C . ARG A 1 362 ? 26.290 1.947 -49.585 1.00 98.62 362 ARG A C 1
ATOM 2952 O O . ARG A 1 362 ? 26.539 2.014 -50.785 1.00 98.62 362 ARG A O 1
ATOM 2959 N N . GLN A 1 363 ? 27.196 1.535 -48.696 1.00 98.31 363 GLN A N 1
ATOM 2960 C CA . GLN A 1 363 ? 28.526 1.055 -49.092 1.00 98.31 363 GLN A CA 1
ATOM 2961 C C . GLN A 1 363 ? 28.436 -0.237 -49.915 1.00 98.31 363 GLN A C 1
ATOM 2963 O O . GLN A 1 363 ? 29.065 -0.341 -50.967 1.00 98.31 363 GLN A O 1
ATOM 2968 N N . MET A 1 364 ? 27.607 -1.189 -49.481 1.00 98.38 364 MET A N 1
ATOM 2969 C CA . MET A 1 364 ? 27.341 -2.426 -50.223 1.00 98.38 364 MET A CA 1
ATOM 2970 C C . MET A 1 364 ? 26.734 -2.153 -51.603 1.00 98.38 364 MET A C 1
ATOM 2972 O O . MET A 1 364 ? 27.129 -2.775 -52.587 1.00 98.38 364 MET A O 1
ATOM 2976 N N . GLU A 1 365 ? 25.807 -1.199 -51.693 1.00 98.38 365 GLU A N 1
ATOM 2977 C CA . GLU A 1 365 ? 25.191 -0.794 -52.957 1.00 98.38 365 GLU A CA 1
ATOM 2978 C C . GLU A 1 365 ? 26.217 -0.189 -53.928 1.00 98.38 365 GLU A C 1
ATOM 2980 O O . GLU A 1 365 ? 26.239 -0.557 -55.102 1.00 98.38 365 GLU A O 1
ATOM 2985 N N . MET A 1 366 ? 27.118 0.673 -53.445 1.00 98.56 366 MET A N 1
ATOM 2986 C CA . MET A 1 366 ? 28.201 1.236 -54.261 1.00 98.56 366 MET A CA 1
ATOM 2987 C C . MET A 1 366 ? 29.126 0.140 -54.816 1.00 98.56 366 MET A C 1
ATOM 2989 O O . MET A 1 366 ? 29.438 0.138 -56.007 1.00 98.56 366 MET A O 1
ATOM 2993 N N . LEU A 1 367 ? 29.530 -0.824 -53.980 1.00 98.44 367 LEU A N 1
ATOM 2994 C CA . LEU A 1 367 ? 30.359 -1.956 -54.415 1.00 98.44 367 LEU A CA 1
ATOM 2995 C C . LEU A 1 367 ? 29.647 -2.808 -55.473 1.00 98.44 367 LEU A C 1
ATOM 2997 O O . LEU A 1 367 ? 30.257 -3.202 -56.468 1.00 98.44 367 LEU A O 1
ATOM 3001 N N . GLN A 1 368 ? 28.344 -3.041 -55.300 1.00 98.19 368 GLN A N 1
ATOM 3002 C CA . GLN A 1 368 ? 27.536 -3.764 -56.277 1.00 98.19 368 GLN A CA 1
ATOM 3003 C C . GLN A 1 368 ? 27.479 -3.031 -57.627 1.00 98.19 368 GLN A C 1
ATOM 3005 O O . GLN A 1 368 ? 27.548 -3.673 -58.676 1.00 98.19 368 GLN A O 1
ATOM 3010 N N . GLN A 1 369 ? 27.381 -1.698 -57.625 1.00 98.12 369 GLN A N 1
ATOM 3011 C CA . GLN A 1 369 ? 27.399 -0.899 -58.854 1.00 98.12 369 GLN A CA 1
ATOM 3012 C C . GLN A 1 369 ? 28.733 -1.020 -59.601 1.00 98.12 369 GLN A C 1
ATOM 3014 O O . GLN A 1 369 ? 28.719 -1.209 -60.816 1.00 98.12 369 GLN A O 1
ATOM 3019 N N . VAL A 1 370 ? 29.868 -0.968 -58.895 1.00 98.25 370 VAL A N 1
ATOM 3020 C CA . VAL A 1 370 ? 31.203 -1.137 -59.502 1.00 98.25 370 VAL A CA 1
ATOM 3021 C C . VAL A 1 370 ? 31.351 -2.528 -60.120 1.00 98.25 370 VAL A C 1
ATOM 3023 O O . VAL A 1 370 ? 31.756 -2.642 -61.276 1.00 98.25 370 VAL A O 1
ATOM 3026 N N . LEU A 1 371 ? 30.948 -3.584 -59.405 1.00 98.12 371 LEU A N 1
ATOM 3027 C CA . LEU A 1 371 ? 30.966 -4.955 -59.934 1.00 98.12 371 LEU A CA 1
ATOM 3028 C C . LEU A 1 371 ? 30.114 -5.095 -61.202 1.00 98.12 371 LEU A C 1
ATOM 3030 O O . LEU A 1 371 ? 30.529 -5.728 -62.172 1.00 98.12 371 LEU A O 1
ATOM 3034 N N . ASN A 1 372 ? 28.943 -4.458 -61.226 1.00 97.88 372 ASN A N 1
ATOM 3035 C CA . ASN A 1 372 ? 28.074 -4.466 -62.399 1.00 97.88 372 ASN A CA 1
ATOM 3036 C C . ASN A 1 372 ? 28.680 -3.714 -63.598 1.00 97.88 372 ASN A C 1
ATOM 3038 O O . ASN A 1 372 ? 28.367 -4.062 -64.733 1.00 97.88 372 ASN A O 1
ATOM 3042 N N . GLN A 1 373 ? 29.513 -2.691 -63.376 1.00 97.12 373 GLN A N 1
ATOM 3043 C CA . GLN A 1 373 ? 30.222 -1.990 -64.454 1.00 97.12 373 GLN A CA 1
ATOM 3044 C C . GLN A 1 373 ? 31.361 -2.834 -65.027 1.00 97.12 373 GLN A C 1
ATOM 3046 O O . GLN A 1 373 ? 31.485 -2.913 -66.245 1.00 97.12 373 GLN A O 1
ATOM 3051 N N . VAL A 1 374 ? 32.142 -3.497 -64.166 1.00 97.62 374 VAL A N 1
ATOM 3052 C CA . VAL A 1 374 ? 33.231 -4.393 -64.593 1.00 97.62 374 VAL A CA 1
ATOM 3053 C C . VAL A 1 374 ? 32.688 -5.544 -65.438 1.00 97.62 374 VAL A C 1
ATOM 3055 O O . VAL A 1 374 ? 33.246 -5.832 -66.484 1.00 97.62 374 VAL A O 1
ATOM 3058 N N . ASN A 1 375 ? 31.554 -6.138 -65.056 1.00 95.38 375 ASN A N 1
ATOM 3059 C CA . ASN A 1 375 ? 30.928 -7.226 -65.821 1.00 95.38 375 ASN A CA 1
ATOM 3060 C C . ASN A 1 375 ? 30.338 -6.803 -67.182 1.00 95.38 375 ASN A C 1
ATOM 3062 O O . ASN A 1 375 ? 29.874 -7.663 -67.929 1.00 95.38 375 ASN A O 1
ATOM 3066 N N . ARG A 1 376 ? 30.258 -5.500 -67.484 1.00 94.88 376 ARG A N 1
ATOM 3067 C CA . ARG A 1 376 ? 29.768 -4.994 -68.779 1.00 94.88 376 ARG A CA 1
ATOM 3068 C C . ARG A 1 376 ? 30.885 -4.724 -69.787 1.00 94.88 376 ARG A C 1
ATOM 3070 O O . ARG A 1 376 ? 30.558 -4.516 -70.954 1.00 94.88 376 ARG A O 1
ATOM 3077 N N . GLN A 1 377 ? 32.134 -4.648 -69.335 1.00 88.44 377 GLN A N 1
ATOM 3078 C CA . GLN A 1 377 ? 33.316 -4.547 -70.195 1.00 88.44 377 GLN A CA 1
ATOM 3079 C C . GLN A 1 377 ? 33.752 -5.947 -70.612 1.00 88.44 377 GLN A C 1
ATOM 3081 O O . GLN A 1 377 ? 34.195 -6.075 -71.774 1.00 88.44 377 GLN A O 1
#

Sequence (377 aa):
MTPRRSSRLLHKGETCKTFSPTSRALRKRPHQHDQPLASPIPRPIPLVKQTTTRKRRRREDANPGRTHKRQRTTAVEIPIEDKNGVVPSGDLHAIIEHTDSHPIIHWTITGQWPDDFLTMDTGSDSFKAPSRSESYTSLSKQGKVPKSDSPLSEGHLAEHGIFTDEVKGDMFVSEDSKKLCDDMFNTEFEDPLAFYRHRIDSFHLGPGKHAGNRKKVYDFVREVYKTFYPAHLKRIQDALKQMKDPRAQSMPASVDQSSTGQEGSTALSSEQTTSKTTPEFKKPDIPASKKRKGKQAQQEEWFREQIEAQERRYAEQEKRYAEQEKRYAEEKLLQEKRYAELERRYAEQERRYAEEKVQQARQMEMLQQVLNQVNRQ

pLDDT: mean 70.63, std 21.51, range [32.47, 98.62]

Radius of gyration: 42.81 Å; chains: 1; bounding box: 112×72×144 Å

Foldseek 3Di:
DDDDDDDDDDDDDDDDDDDDDDDDDDDDDDDDDDDDDDDDDDDDDDDDDDDDDDDDDDDDDDDDDDDDDDDDDDDDDDDDDDDDDDDPDDPPVVVVVPCPVPQVVVCVVPVDGPPCPVVPDVPDPPPPPPPPDQPPVNCCVVVNDPDCPDPVVQVVCVVVVRHQPPPDPDRDPDPVNVVVVVCVVPPPPPPVPPPPPPPPDDQDCDPDPRVVSVVVVVVVVVVCCVVCVVVVVVVVVVVVVVDDDVVVVPDDPPPPPPPDDDDDDDDDDDDDDDDDDDDDPPDPPDPDPPPDVPVVVVVVVVVVVVVVVVVVVVVVVVVVVVVVVVVVVVVVVVVVVVVVVVVVVVVVVVVVVVVVVVVVVVVVVVVVVVVVVVVVD

Secondary structure (DSSP, 8-state):
---------------------------PPPP-------PPPPPPPP---PPPPPP---------------------PPPPP----------SHHHHTT-TT-HHHHHHHHSS--GGGGTS-SSSSTTS-------HHHHHHTTSS--TTSHHHHHHHHHTT-----SSS-----HHHHHHHHHHHHS----TT-------------SSTTHHHHHHHHHHHHHHHHHHHHHHHHHHHHHHHHSPPHHHH-S---------------------------------------S-HHHHHHHHHHHHHHHHHHHHHHHHHHHHHHHHHHHHHHHHHHHHHHHHHHHHHHHHHHHHHHHHHHHHHHHHHHHHHHHHHHTT-